Protein AF-0000000086330457 (afdb_homodimer)

Secondary structure (DSSP, 8-state):
--HHHHHHHHHHHHHHHHHHHHHHHHH----------------TTSSSS--S---------SGGGHHHHHHHHHS-EEEEEE--GGGIIIIIHHHHHTGGGGSSEEEEEESS-BTTTTEEE--PPPSGGGHHHHHHHHHHHHHHHHTTT-SEEEEEETT-EE-HHHHHHHHTTS-TTS-EEEE-EE-TTSTT-EE-TTT-EEEEHHHHHHHHHHHHTTSS----SSHHHHHHHHHHHTT-EE-----TT--B-EESS-HHHHHT----TT-THHHHBSSPP--GGGGB-TT--EESS--HHHHHHHHHHHHT---TTPPPS--PPPHHHHHHHHHHHHHHHHHHHH--/--HHHHHHHHHHHHHHHHHHHHHHHHH----------------TTTTSS--SS--------SGGGHHHHHHHHHS-EEEEEE--GGGIIIIIHHHHHTGGGGSSEEEEEESS-BTTTTEEE--PPPSGGGHHHHHHHHHHHHHHHHTTT-SEEEEEETT-EE-HHHHHHHHTTS-TTS-EEEE-EE-TTSTT-EE-TTT-EEEEHHHHHHHHHHHHTTSS----SSHHHHHHHHHHHTT-EE-----TT--B-EESS-HHHHHT----TT-THHHHBSSPP--GGGGB-TT--EESS--HHHHHHHHHHHHT---TTPPPS--PPPHHHHHHHHHHHHHHHHHHHH--

Nearest PDB structures (foldseek):
  7q4i-assembly1_A  TM=9.549E-01  e=7.803E-38  Drosophila melanogaster
  2j0b-assembly1_A  TM=7.486E-01  e=1.143E-07  Mus musculus
  4frq-assembly1_A-2  TM=5.662E-01  e=7.504E-04  Homo sapiens
  8j2n-assembly2_B  TM=5.306E-01  e=5.215E-02  Mycobacterium tuberculosis H37Rv
  1q74-assembly2_B  TM=3.290E-01  e=2.084E+00  Mycobacterium tuberculosis

Organism: NCBI:txid299321

Foldseek 3Di:
DVVVVVVVVVVVCVVVVVVVVVCVVPPVDPPPPPPPPDPDPPPPQPPVVLRDPPPPPVLPPDDPSVQLVVLCVPAAEEEEEEDEPVCLVFFQLLVVSFQCSSHPHYAYEYCDADPVSGHDHQVFDDDLLCVQVSVLSVLVVCCVPPLPVGFKYKYEYSQKAFNVSLVSQLPLLDGLLAQEKEAFFWPPPAHLTWHDNQLIMMGGSNVSVLLNVCVVVVLADCPGSNNGNSSRVSSVSSVRHYDQSAAPVRAAQGENAACCCAAPHDDDPPHCVCNTGPDHADGHPRNHDPSRTMHGNHGSVNSVVVRCVNPPDDDPPDDDPDDGDGSVCVNVVVVVVVVVVVVVVVVD/DPVVVVVVVVVVCVVVVVVVVVCVVVPVDPPPPPPPPDPPDPPPQPPVPLNDPPPPVVLPPDDPSVQLVVLCVVAAEEEEEEDEPVCLVFFQLLVVSFQCVSHNHYAYEYCDADPVSGHDHQVFDDDLLCVQVSVLSVLVVCCVPPLPVGFKYKYEYSQKAFNVSLVSQLPLLDGLLAQEKEAFFWPPPAHLTWHDNQLIMMGGSNVSVLLNVCVVVVLADCPGSNNGNSSRVSSVSSVRHYDQSAAPVRAAQGENAACCCQAPHDDDPPHCVCNTGPDHADGHPRNHDPSRTMHGNHGSVNSVVVRCVNPPDDDPPDDDPDDGDGSVCVNVVVVVVVVVVVVVVVVD

Solvent-accessible surface area (backbone atoms only — not comparable to full-atom values): 37002 Å² total; per-residue (Å²): 120,69,75,60,50,37,52,53,35,10,54,49,32,22,52,46,44,54,49,45,54,53,45,52,74,63,49,80,60,79,78,75,74,79,72,82,74,69,84,60,82,82,54,85,66,62,73,59,74,82,57,68,71,76,70,72,69,68,71,60,83,57,79,72,39,44,56,39,52,48,42,56,70,72,48,29,36,29,35,37,31,46,51,38,82,84,33,41,78,70,26,38,47,49,42,61,71,45,50,51,66,67,39,76,39,75,42,38,37,22,36,52,68,34,86,82,90,56,30,46,44,67,74,46,70,85,59,68,70,32,43,30,59,49,50,54,50,47,53,45,49,45,48,75,76,40,47,86,77,34,36,31,44,33,43,33,37,44,31,38,45,47,40,51,47,21,45,39,51,66,48,55,53,53,58,38,76,42,38,30,32,36,30,27,49,27,33,73,100,29,94,81,23,27,36,37,51,54,22,12,36,34,27,15,42,37,25,49,51,38,52,52,48,24,48,75,72,57,76,26,74,94,79,44,46,54,37,30,60,34,48,23,49,36,33,56,74,61,64,28,42,68,48,81,53,43,48,98,83,67,20,40,20,35,27,69,44,36,65,59,58,47,42,56,37,77,76,58,90,83,40,65,66,73,71,30,43,61,60,88,87,52,67,28,82,67,24,49,32,41,48,37,24,23,30,3,78,36,48,59,56,52,48,52,49,50,49,41,28,40,64,41,39,38,45,52,55,62,67,64,82,78,72,77,68,57,37,87,49,41,51,56,50,55,51,46,52,52,47,50,55,55,53,57,52,71,72,100,122,69,74,62,50,33,52,53,36,8,54,49,32,21,51,47,46,56,49,47,53,54,46,54,75,64,50,79,58,80,78,76,75,79,72,79,74,67,83,61,81,84,56,82,69,62,74,60,71,76,58,76,70,75,63,71,70,65,70,60,83,56,80,70,38,45,57,39,53,48,42,55,70,72,48,28,35,29,36,36,32,46,52,38,81,84,33,41,79,68,26,40,47,49,43,63,72,45,50,50,67,68,39,76,38,75,45,38,38,21,35,52,67,34,85,82,89,55,30,45,43,68,74,44,70,84,58,68,70,32,44,29,59,48,51,54,50,46,52,45,48,44,47,73,77,40,48,86,75,36,36,31,43,32,43,34,37,45,31,37,45,49,39,51,49,19,45,40,52,66,48,54,52,52,59,38,74,42,41,30,32,36,30,28,50,26,33,71,101,29,94,81,22,28,35,37,52,52,20,12,36,35,27,16,42,36,27,48,50,39,52,51,48,25,47,74,73,56,76,27,70,93,77,45,45,53,38,29,59,32,48,24,49,37,32,55,73,60,64,27,41,68,48,85,53,43,48,99,84,68,20,42,20,36,27,68,44,36,65,60,57,48,42,57,38,77,78,57,90,83,42,65,65,75,71,30,44,59,59,88,86,53,67,28,74,65,25,50,32,42,49,37,24,24,29,4,76,36,49,59,54,52,46,54,49,51,50,42,31,38,63,41,37,37,44,53,55,63,67,62,82,80,74,78,70,57,38,87,50,42,52,56,50,55,53,46,52,51,47,49,54,54,51,58,50,71,74,99

pLDDT: mean 80.96, std 25.11, range [22.08, 98.94]

InterPro domains:
  IPR003378 Fringe-like, glycosyltransferase domain [PF02434] (89-250)
  IPR026050 C1GALT1/C1GALT1-specific chaperone 1 [PTHR23033] (56-320)

Structure (mmCIF, N/CA/C/O backbone):
data_AF-0000000086330457-model_v1
#
loop_
_entity.id
_entity.type
_entity.pdbx_description
1 polymer 'N-acetylgalactosaminide beta-1,3-galactosyltransferase'
#
loop_
_atom_site.group_PDB
_atom_site.id
_atom_site.type_symbol
_atom_site.label_atom_id
_atom_site.label_alt_id
_atom_site.label_comp_id
_atom_site.label_asym_id
_atom_site.label_entity_id
_atom_site.label_seq_id
_atom_site.pdbx_PDB_ins_code
_atom_site.Cartn_x
_atom_site.Cartn_y
_atom_site.Cartn_z
_atom_site.occupancy
_atom_site.B_iso_or_equiv
_atom_site.auth_seq_id
_atom_site.auth_comp_id
_atom_site.auth_asym_id
_atom_site.auth_atom_id
_atom_site.pdbx_PDB_model_num
ATOM 1 N N . MET A 1 1 ? -12.844 21.656 -59.781 1 26.83 1 MET A N 1
ATOM 2 C CA . MET A 1 1 ? -11.492 21.516 -59.25 1 26.83 1 MET A CA 1
ATOM 3 C C . MET A 1 1 ? -11.336 22.266 -57.938 1 26.83 1 MET A C 1
ATOM 5 O O . MET A 1 1 ? -10.375 22.062 -57.188 1 26.83 1 MET A O 1
ATOM 9 N N . LYS A 1 2 ? -12.078 23.422 -57.875 1 41 2 LYS A N 1
ATOM 10 C CA . LYS A 1 2 ? -11.812 24.422 -56.844 1 41 2 LYS A CA 1
ATOM 11 C C . LYS A 1 2 ? -12.281 23.922 -55.469 1 41 2 LYS A C 1
ATOM 13 O O . LYS A 1 2 ? -11.703 24.281 -54.438 1 41 2 LYS A O 1
ATOM 18 N N . LEU A 1 3 ? -13.406 23.297 -55.406 1 44.25 3 LEU A N 1
ATOM 19 C CA . LEU A 1 3 ? -14.031 22.906 -54.125 1 44.25 3 LEU A CA 1
ATOM 20 C C . LEU A 1 3 ? -13.242 21.781 -53.469 1 44.25 3 LEU A C 1
ATOM 22 O O . LEU A 1 3 ? -13.344 21.594 -52.25 1 44.25 3 LEU A O 1
ATOM 26 N N . LEU A 1 4 ? -12.43 21 -54.312 1 49.22 4 LEU A N 1
ATOM 27 C CA . LEU A 1 4 ? -11.633 19.906 -53.781 1 49.22 4 LEU A CA 1
ATOM 28 C C . LEU A 1 4 ? -10.469 20.438 -52.969 1 49.22 4 LEU A C 1
ATOM 30 O O . LEU A 1 4 ? -9.945 19.734 -52.094 1 49.22 4 LEU A O 1
ATOM 34 N N . GLY A 1 5 ? -10.102 21.672 -53.312 1 49.81 5 GLY A N 1
ATOM 35 C CA . GLY A 1 5 ? -8.914 22.219 -52.688 1 49.81 5 GLY A CA 1
ATOM 36 C C . GLY A 1 5 ? -9.109 22.531 -51.219 1 49.81 5 GLY A C 1
ATOM 37 O O . GLY A 1 5 ? -8.219 22.297 -50.406 1 49.81 5 GLY A O 1
ATOM 38 N N . SER A 1 6 ? -10.312 23.141 -50.938 1 53.12 6 SER A N 1
ATOM 39 C CA . SER A 1 6 ? -10.516 23.578 -49.562 1 53.12 6 SER A CA 1
ATOM 40 C C . SER A 1 6 ? -10.688 22.375 -48.625 1 53.12 6 SER A C 1
ATOM 42 O O . SER A 1 6 ? -10.25 22.422 -47.469 1 53.12 6 SER A O 1
ATOM 44 N N . ARG A 1 7 ? -11.234 21.281 -49.062 1 54.56 7 ARG A N 1
ATOM 45 C CA . ARG A 1 7 ? -11.422 20.109 -48.219 1 54.56 7 ARG A CA 1
ATOM 46 C C . ARG A 1 7 ? -10.102 19.391 -47.969 1 54.56 7 ARG A C 1
ATOM 48 O O . ARG A 1 7 ? -9.836 18.953 -46.844 1 54.56 7 ARG A O 1
ATOM 55 N N . VAL A 1 8 ? -9.312 19.234 -49.062 1 57.44 8 VAL A N 1
ATOM 56 C CA . VAL A 1 8 ? -8.016 18.578 -48.844 1 57.44 8 VAL A CA 1
ATOM 57 C C . VAL A 1 8 ? -7.16 19.438 -47.906 1 57.44 8 VAL A C 1
ATOM 59 O O . VAL A 1 8 ? -6.457 18.906 -47.062 1 57.44 8 VAL A O 1
ATOM 62 N N . ALA A 1 9 ? -7.344 20.75 -47.969 1 53.88 9 ALA A N 1
ATOM 63 C CA . ALA A 1 9 ? -6.566 21.609 -47.094 1 53.88 9 ALA A CA 1
ATOM 64 C C . ALA A 1 9 ? -7.051 21.484 -45.656 1 53.88 9 ALA A C 1
ATOM 66 O O . ALA A 1 9 ? -6.246 21.484 -44.719 1 53.88 9 ALA A O 1
ATOM 67 N N . PHE A 1 10 ? -8.344 21.375 -45.469 1 54.31 10 PHE A N 1
ATOM 68 C CA . PHE A 1 10 ? -8.875 21.156 -44.125 1 54.31 10 PHE A CA 1
ATOM 69 C C . PHE A 1 10 ? -8.414 19.812 -43.562 1 54.31 10 PHE A C 1
ATOM 71 O O . PHE A 1 10 ? -7.965 19.734 -42.438 1 54.31 10 PHE A O 1
ATOM 78 N N . TYR A 1 11 ? -8.469 18.719 -44.281 1 59.31 11 TYR A N 1
ATOM 79 C CA . TYR A 1 11 ? -8.047 17.422 -43.75 1 59.31 11 TYR A CA 1
ATOM 80 C C . TYR A 1 11 ? -6.535 17.375 -43.562 1 59.31 11 TYR A C 1
ATOM 82 O O . TYR A 1 11 ? -6.051 16.781 -42.594 1 59.31 11 TYR A O 1
ATOM 90 N N . ALA A 1 12 ? -5.711 18.094 -44.375 1 59.09 12 ALA A N 1
ATOM 91 C CA . ALA A 1 12 ? -4.27 18.156 -44.156 1 59.09 12 ALA A CA 1
ATOM 92 C C . ALA A 1 12 ? -3.949 18.969 -42.906 1 59.09 12 ALA A C 1
ATOM 94 O O . ALA A 1 12 ? -3.092 18.578 -42.094 1 59.09 12 ALA A O 1
ATOM 95 N N . GLY A 1 13 ? -4.637 20.062 -42.656 1 54.34 13 GLY A N 1
ATOM 96 C CA . GLY A 1 13 ? -4.465 20.781 -41.406 1 54.34 13 GLY A CA 1
ATOM 97 C C . GLY A 1 13 ? -4.871 19.984 -40.188 1 54.34 13 GLY A C 1
ATOM 98 O O . GLY A 1 13 ? -4.207 20.047 -39.156 1 54.34 13 GLY A O 1
ATOM 99 N N . PHE A 1 14 ? -6.023 19.312 -40.312 1 53.72 14 PHE A N 1
ATOM 100 C CA . PHE A 1 14 ? -6.465 18.438 -39.25 1 53.72 14 PHE A CA 1
ATOM 101 C C . PHE A 1 14 ? -5.41 17.375 -38.938 1 53.72 14 PHE A C 1
ATOM 103 O O . PHE A 1 14 ? -5.094 17.125 -37.781 1 53.72 14 PHE A O 1
ATOM 110 N N . VAL A 1 15 ? -4.801 16.719 -39.938 1 56.22 15 VAL A N 1
ATOM 111 C CA . VAL A 1 15 ? -3.77 15.711 -39.719 1 56.22 15 VAL A CA 1
ATOM 112 C C . VAL A 1 15 ? -2.512 16.391 -39.156 1 56.22 15 VAL A C 1
ATOM 114 O O . VAL A 1 15 ? -1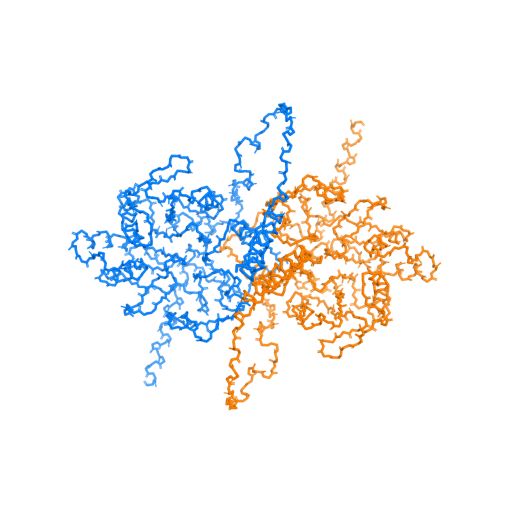.907 15.898 -38.188 1 56.22 15 VAL A O 1
ATOM 117 N N . VAL A 1 16 ? -2.107 17.531 -39.656 1 56.5 16 VAL A N 1
ATOM 118 C CA . VAL A 1 16 ? -0.882 18.156 -39.156 1 56.5 16 VAL A CA 1
ATOM 119 C C . VAL A 1 16 ? -1.107 18.703 -37.75 1 56.5 16 VAL A C 1
ATOM 121 O O . VAL A 1 16 ? -0.225 18.625 -36.906 1 56.5 16 VAL A O 1
ATOM 124 N N . GLY A 1 17 ? -2.25 19.266 -37.5 1 47.72 17 GLY A N 1
ATOM 125 C CA . GLY A 1 17 ? -2.525 19.719 -36.156 1 47.72 17 GLY A CA 1
ATOM 126 C C . GLY A 1 17 ? -2.531 18.578 -35.156 1 47.72 17 GLY A C 1
ATOM 127 O O . GLY A 1 17 ? -1.975 18.703 -34.062 1 47.72 17 GLY A O 1
ATOM 128 N N . THR A 1 18 ? -3.229 17.547 -35.562 1 46.59 18 THR A N 1
ATOM 129 C CA . THR A 1 18 ? -3.203 16.359 -34.688 1 46.59 18 THR A CA 1
ATOM 130 C C . THR A 1 18 ? -1.779 15.836 -34.531 1 46.59 18 THR A C 1
ATOM 132 O O . THR A 1 18 ? -1.378 15.43 -33.438 1 46.59 18 THR A O 1
ATOM 135 N N . CYS A 1 19 ? -0.977 15.836 -35.625 1 45.06 19 CYS A N 1
ATOM 136 C CA . CYS A 1 19 ? 0.394 15.359 -35.469 1 45.06 19 CYS A CA 1
ATOM 137 C C . CYS A 1 19 ? 1.241 16.375 -34.688 1 45.06 19 CYS A C 1
ATOM 139 O O . CYS A 1 19 ? 2.102 15.984 -33.906 1 45.06 19 CYS A O 1
ATOM 141 N N . SER A 1 20 ? 1.056 17.656 -34.938 1 41.41 20 SER A N 1
ATOM 142 C CA . SER A 1 20 ? 1.899 18.609 -34.219 1 41.41 20 SER A CA 1
ATOM 143 C C . SER A 1 20 ? 1.578 18.625 -32.75 1 41.41 20 SER A C 1
ATOM 145 O O . SER A 1 20 ? 2.479 18.734 -31.906 1 41.41 20 SER A O 1
ATOM 147 N N . LEU A 1 21 ? 0.274 18.672 -32.375 1 36.81 21 LEU A N 1
ATOM 148 C CA . LEU A 1 21 ? -0.007 18.625 -30.938 1 36.81 21 LEU A CA 1
ATOM 149 C C . LEU A 1 21 ? 0.488 17.312 -30.328 1 36.81 21 LEU A C 1
ATOM 151 O O . LEU A 1 21 ? 1.021 17.297 -29.219 1 36.81 21 LEU A O 1
ATOM 155 N N . TYR A 1 22 ? 0.355 16.188 -30.984 1 35.38 22 TYR A N 1
ATOM 156 C CA . TYR A 1 22 ? 0.977 14.953 -30.516 1 35.38 22 TYR A CA 1
ATOM 157 C C . TYR A 1 22 ? 2.486 15.117 -30.391 1 35.38 22 TYR A C 1
ATOM 159 O O . TYR A 1 22 ? 3.082 14.688 -29.391 1 35.38 22 TYR A O 1
ATOM 167 N N . LEU A 1 23 ? 3.164 15.703 -31.344 1 36.81 23 LEU A N 1
ATOM 168 C CA . LEU A 1 23 ? 4.609 15.875 -31.234 1 36.81 23 LEU A CA 1
ATOM 169 C C . LEU A 1 23 ? 4.965 16.891 -30.172 1 36.81 23 LEU A C 1
ATOM 171 O O . LEU A 1 23 ? 5.977 16.75 -29.469 1 36.81 23 LEU A O 1
ATOM 175 N N . PHE A 1 24 ? 4.227 17.969 -30 1 34.62 24 PHE A N 1
ATOM 176 C CA . PHE A 1 24 ? 4.629 18.938 -28.984 1 34.62 24 PHE A CA 1
ATOM 177 C C . PHE A 1 24 ? 4.508 18.344 -27.594 1 34.62 24 PHE A C 1
ATOM 179 O O . PHE A 1 24 ? 5.344 18.609 -26.719 1 34.62 24 PHE A O 1
ATOM 186 N N . PHE A 1 25 ? 3.348 17.734 -27.172 1 33.19 25 PHE A N 1
ATOM 187 C CA . PHE A 1 25 ? 3.344 17.188 -25.828 1 33.19 25 PHE A CA 1
ATOM 188 C C . PHE A 1 25 ? 4.383 16.078 -25.688 1 33.19 25 PHE A C 1
ATOM 190 O O . PHE A 1 25 ? 4.926 15.859 -24.609 1 33.19 25 PHE A O 1
ATOM 197 N N . HIS A 1 26 ? 4.691 15.328 -26.672 1 31.86 26 HIS A N 1
ATOM 198 C CA . HIS A 1 26 ? 5.719 14.312 -26.516 1 31.86 26 HIS A CA 1
ATOM 199 C C . HIS A 1 26 ? 7.117 14.914 -26.594 1 31.86 26 HIS A C 1
ATOM 201 O O . HIS A 1 26 ? 8.102 14.281 -26.203 1 31.86 26 HIS A O 1
ATOM 207 N N . HIS A 1 27 ? 7.363 15.969 -27.312 1 31 27 HIS A N 1
ATOM 208 C CA . HIS A 1 27 ? 8.75 16.359 -27.531 1 31 27 HIS A CA 1
ATOM 209 C C . HIS A 1 27 ? 9.281 17.188 -26.359 1 31 27 HIS A C 1
ATOM 211 O O . HIS A 1 27 ? 10.414 17.672 -26.406 1 31 27 HIS A O 1
ATOM 217 N N . GLY A 1 28 ? 8.539 17.891 -25.594 1 30.36 28 GLY A N 1
ATOM 218 C CA . GLY A 1 28 ? 9.375 18.609 -24.641 1 30.36 28 GLY A CA 1
ATOM 219 C C . GLY A 1 28 ? 10.312 17.688 -23.875 1 30.36 28 GLY A C 1
ATOM 220 O O . GLY A 1 28 ? 9.945 17.141 -22.828 1 30.36 28 GLY A O 1
ATOM 221 N N . ARG A 1 29 ? 10.961 16.766 -24.625 1 25.14 29 ARG A N 1
ATOM 222 C CA . ARG A 1 29 ? 12.055 15.852 -24.281 1 25.14 29 ARG A CA 1
ATOM 223 C C . ARG A 1 29 ? 13.227 16.609 -23.672 1 25.14 29 ARG A C 1
ATOM 225 O O . ARG A 1 29 ? 13.75 17.547 -24.266 1 25.14 29 ARG A O 1
ATOM 232 N N . LEU A 1 30 ? 13.422 16.453 -22.312 1 25.19 30 LEU A N 1
ATOM 233 C CA . LEU A 1 30 ? 14.539 16.734 -21.422 1 25.19 30 LEU A CA 1
ATOM 234 C C . LEU A 1 30 ? 15.867 16.453 -22.109 1 25.19 30 LEU A C 1
ATOM 236 O O . LEU A 1 30 ? 16.141 15.328 -22.531 1 25.19 30 LEU A O 1
ATOM 240 N N . GLU A 1 31 ? 16.344 17.422 -22.797 1 24.48 31 GLU A N 1
ATOM 241 C CA . GLU A 1 31 ? 17.75 17.406 -23.156 1 24.48 31 GLU A CA 1
ATOM 242 C C . GLU A 1 31 ? 18.625 17 -21.969 1 24.48 31 GLU A C 1
ATOM 244 O O . GLU A 1 31 ? 18.547 17.609 -20.891 1 24.48 31 GLU A O 1
ATOM 249 N N . ARG A 1 32 ? 19.078 15.805 -21.922 1 23.59 32 ARG A N 1
ATOM 250 C CA . ARG A 1 32 ? 20.031 15.094 -21.094 1 23.59 32 ARG A CA 1
ATOM 251 C C . ARG A 1 32 ? 21.391 15.805 -21.078 1 23.59 32 ARG A C 1
ATOM 253 O O . ARG A 1 32 ? 22.109 15.789 -22.078 1 23.59 32 ARG A O 1
ATOM 260 N N . HIS A 1 33 ? 21.422 17.016 -20.625 1 22.28 33 HIS A N 1
ATOM 261 C CA . HIS A 1 33 ? 22.797 17.516 -20.547 1 22.28 33 HIS A CA 1
ATOM 262 C C . HIS A 1 33 ? 23.703 16.531 -19.828 1 22.28 33 HIS A C 1
ATOM 264 O O . HIS A 1 33 ? 23.297 15.883 -18.859 1 22.28 33 HIS A O 1
ATOM 270 N N . LYS A 1 34 ? 24.75 16.109 -20.516 1 24.95 34 LYS A N 1
ATOM 271 C CA . LYS A 1 34 ? 25.891 15.273 -20.188 1 24.95 34 LYS A CA 1
ATOM 272 C C . LYS A 1 34 ? 26.719 15.891 -19.062 1 24.95 34 LYS A C 1
ATOM 274 O O . LYS A 1 34 ? 27.422 16.891 -19.266 1 24.95 34 LYS A O 1
ATOM 279 N N . VAL A 1 35 ? 26.156 16.141 -17.922 1 22.41 35 VAL A N 1
ATOM 280 C CA . VAL A 1 35 ? 27.031 16.641 -16.875 1 22.41 35 VAL A CA 1
ATOM 281 C C . VAL A 1 35 ? 28.266 15.758 -16.75 1 22.41 35 VAL A C 1
ATOM 283 O O . VAL A 1 35 ? 28.141 14.531 -16.672 1 22.41 35 VAL A O 1
ATOM 286 N N . ARG A 1 36 ? 29.375 16.203 -17.188 1 23.16 36 ARG A N 1
ATOM 287 C CA . ARG A 1 36 ? 30.734 15.703 -17.047 1 23.16 36 ARG A CA 1
ATOM 288 C C . ARG A 1 36 ? 31.016 15.258 -15.617 1 23.16 36 ARG A C 1
ATOM 290 O O . ARG A 1 36 ? 31.047 16.078 -14.695 1 23.16 36 ARG A O 1
ATOM 297 N N . GLN A 1 37 ? 30.516 14.094 -15.203 1 25.19 37 GLN A N 1
ATOM 298 C CA . GLN A 1 37 ? 30.734 13.492 -13.891 1 25.19 37 GLN A CA 1
ATOM 299 C C . GLN A 1 37 ? 32.219 13.266 -13.641 1 25.19 37 GLN A C 1
ATOM 301 O O . GLN A 1 37 ? 32.906 12.57 -14.414 1 25.19 37 GLN A O 1
ATOM 306 N N . GLU A 1 38 ? 32.906 14.281 -13.203 1 26.77 38 GLU A N 1
ATOM 307 C CA . GLU A 1 38 ? 34.25 14.023 -12.711 1 26.77 38 GLU A CA 1
ATOM 308 C C . GLU A 1 38 ? 34.281 12.758 -11.852 1 26.77 38 GLU A C 1
ATOM 310 O O . GLU A 1 38 ? 33.312 12.398 -11.211 1 26.77 38 GLU A O 1
ATOM 315 N N . PRO A 1 39 ? 35.375 11.883 -12.055 1 27.78 39 PRO A N 1
ATOM 316 C CA . PRO A 1 39 ? 35.531 10.523 -11.547 1 27.78 39 PRO A CA 1
ATOM 317 C C . PRO A 1 39 ? 35.438 10.438 -10.023 1 27.78 39 PRO A C 1
ATOM 319 O O . PRO A 1 39 ? 36.344 10.898 -9.312 1 27.78 39 PRO A O 1
ATOM 322 N N . LEU A 1 40 ? 34.562 11.203 -9.484 1 25.22 40 LEU A N 1
ATOM 323 C CA . LEU A 1 40 ? 34.625 10.969 -8.047 1 25.22 40 LEU A CA 1
ATOM 324 C C . LEU A 1 40 ? 34.812 9.484 -7.742 1 25.22 40 LEU A C 1
ATOM 326 O O . LEU A 1 40 ? 34.375 8.633 -8.516 1 25.22 40 LEU A O 1
ATOM 330 N N . GLU A 1 41 ? 35.719 9.094 -6.785 1 26.81 41 GLU A N 1
ATOM 331 C CA . GLU A 1 41 ? 36.031 7.773 -6.242 1 26.81 41 GLU A CA 1
ATOM 332 C C . GLU A 1 41 ? 34.781 6.902 -6.18 1 26.81 41 GLU A C 1
ATOM 334 O O . GLU A 1 41 ? 33.75 7.336 -5.672 1 26.81 41 GLU A O 1
ATOM 339 N N . GLU A 1 42 ? 34.625 5.941 -7.113 1 27.55 42 GLU A N 1
ATOM 340 C CA . GLU A 1 42 ? 33.656 4.973 -7.586 1 27.55 42 GLU A CA 1
ATOM 341 C C . GLU A 1 42 ? 32.938 4.277 -6.418 1 27.55 42 GLU A C 1
ATOM 343 O O . GLU A 1 42 ? 33.406 3.244 -5.938 1 27.55 42 GLU A O 1
ATOM 348 N N . ALA A 1 43 ? 32.781 4.984 -5.23 1 25.8 43 ALA A N 1
ATOM 349 C CA . ALA A 1 43 ? 32.25 4.414 -4 1 25.8 43 ALA A CA 1
ATOM 350 C C . ALA A 1 43 ? 31.125 3.424 -4.305 1 25.8 43 ALA A C 1
ATOM 352 O O . ALA A 1 43 ? 30.422 3.568 -5.305 1 25.8 43 ALA A O 1
ATOM 353 N N . HIS A 1 44 ? 30.969 2.184 -3.438 1 25.41 44 HIS A N 1
ATOM 354 C CA . HIS A 1 44 ? 30.344 0.869 -3.43 1 25.41 44 HIS A CA 1
ATOM 355 C C . HIS A 1 44 ? 28.859 0.965 -3.799 1 25.41 44 HIS A C 1
ATOM 357 O O . HIS A 1 44 ? 28.25 -0.035 -4.172 1 25.41 44 HIS A O 1
ATOM 363 N N . TRP A 1 45 ? 28.281 2.027 -3.498 1 25.91 45 TRP A N 1
ATOM 364 C CA . TRP A 1 45 ? 26.828 2.125 -3.676 1 25.91 45 TRP A CA 1
ATOM 365 C C . TRP A 1 45 ? 26.469 2.127 -5.156 1 25.91 45 TRP A C 1
ATOM 367 O O . TRP A 1 45 ? 25.391 1.655 -5.535 1 25.91 45 TRP A O 1
ATOM 377 N N . MET A 1 46 ? 27.078 2.918 -6 1 27.88 46 MET A N 1
ATOM 378 C CA . MET A 1 46 ? 26.656 3.225 -7.367 1 27.88 46 MET A CA 1
ATOM 379 C C . MET A 1 46 ? 26.953 2.053 -8.297 1 27.88 46 MET A C 1
ATOM 381 O O . MET A 1 46 ? 26.625 2.107 -9.484 1 27.88 46 MET A O 1
ATOM 385 N N . LYS A 1 47 ? 28.172 1.438 -8.273 1 28.52 47 LYS A N 1
ATOM 386 C CA . LYS A 1 47 ? 28.469 0.624 -9.445 1 28.52 47 LYS A CA 1
ATOM 387 C C . LYS A 1 47 ? 27.281 -0.261 -9.812 1 28.52 47 LYS A C 1
ATOM 389 O O . LYS A 1 47 ? 27.047 -0.535 -10.992 1 28.52 47 LYS A O 1
ATOM 394 N N . ASN A 1 48 ? 26.984 -1.222 -8.82 1 27.09 48 ASN A N 1
ATOM 395 C CA . ASN A 1 48 ? 25.875 -2.115 -9.133 1 27.09 48 ASN A CA 1
ATOM 396 C C . ASN A 1 48 ? 24.547 -1.353 -9.234 1 27.09 48 ASN A C 1
ATOM 398 O O . ASN A 1 48 ? 24.141 -0.687 -8.289 1 27.09 48 ASN A O 1
ATOM 402 N N . ARG A 1 49 ? 24.125 -0.859 -10.414 1 27.17 49 ARG A N 1
ATOM 403 C CA . ARG A 1 49 ? 23 -0.061 -10.891 1 27.17 49 ARG A CA 1
ATOM 404 C C . ARG A 1 49 ? 21.75 -0.318 -10.047 1 27.17 49 ARG A C 1
ATOM 406 O O . ARG A 1 49 ? 20.672 0.18 -10.359 1 27.17 49 ARG A O 1
ATOM 413 N N . SER A 1 50 ? 21.594 -1.625 -9.781 1 26.77 50 SER A N 1
ATOM 414 C CA . SER A 1 50 ? 20.406 -2.049 -9.023 1 26.77 50 SER A CA 1
ATOM 415 C C . SER A 1 50 ? 20.328 -1.329 -7.68 1 26.77 50 SER A C 1
ATOM 417 O O . SER A 1 50 ? 21.078 -1.65 -6.75 1 26.77 50 SER A O 1
ATOM 419 N N . ALA A 1 51 ? 20.375 -0.025 -7.703 1 26.97 51 ALA A N 1
ATOM 420 C CA . ALA A 1 51 ? 20.438 1.004 -6.668 1 26.97 51 ALA A CA 1
ATOM 421 C C . ALA A 1 51 ? 19.797 0.525 -5.371 1 26.97 51 ALA A C 1
ATOM 423 O O . ALA A 1 51 ? 20.188 0.962 -4.281 1 26.97 51 ALA A O 1
ATOM 424 N N . LEU A 1 52 ? 18.422 0.322 -5.527 1 28.62 52 LEU A N 1
ATOM 425 C CA . LEU A 1 52 ? 17.609 0.765 -4.398 1 28.62 52 LEU A CA 1
ATOM 426 C C . LEU A 1 52 ? 18.031 0.064 -3.115 1 28.62 52 LEU A C 1
ATOM 428 O O . LEU A 1 52 ? 18.281 0.717 -2.098 1 28.62 52 LEU A O 1
ATOM 432 N N . PHE A 1 53 ? 17.094 -0.945 -2.732 1 29.69 53 PHE A N 1
ATOM 433 C CA . PHE A 1 53 ? 16.953 -1.527 -1.403 1 29.69 53 PHE A CA 1
ATOM 434 C C . PHE A 1 53 ? 18.172 -2.363 -1.04 1 29.69 53 PHE A C 1
ATOM 436 O O . PHE A 1 53 ? 18.656 -3.148 -1.856 1 29.69 53 PHE A O 1
ATOM 443 N N . ASN A 1 54 ? 19.156 -1.801 -0.556 1 30.8 54 ASN A N 1
ATOM 444 C CA . ASN A 1 54 ? 20.094 -2.715 0.084 1 30.8 54 ASN A CA 1
ATOM 445 C C . ASN A 1 54 ? 19.391 -3.98 0.577 1 30.8 54 ASN A C 1
ATOM 447 O O . ASN A 1 54 ? 18.531 -3.918 1.45 1 30.8 54 ASN A O 1
ATOM 451 N N . LEU A 1 55 ? 19.281 -4.918 -0.234 1 31.38 55 LEU A N 1
ATOM 452 C CA . LEU A 1 55 ? 18.641 -6.234 -0.254 1 31.38 55 LEU A CA 1
ATOM 453 C C . LEU A 1 55 ? 19.078 -7.062 0.949 1 31.38 55 LEU A C 1
ATOM 455 O O . LEU A 1 55 ? 18.844 -8.273 0.993 1 31.38 55 LEU A O 1
ATOM 459 N N . GLN A 1 56 ? 20.25 -6.684 1.577 1 32.44 56 GLN A N 1
ATOM 460 C CA . GLN A 1 56 ? 20.391 -7.688 2.627 1 32.44 56 GLN A CA 1
ATOM 461 C C . GLN A 1 56 ? 19.219 -7.625 3.605 1 32.44 56 GLN A C 1
ATOM 463 O O . GLN A 1 56 ? 19.031 -6.625 4.305 1 32.44 56 GLN A O 1
ATOM 468 N N . HIS A 1 57 ? 18.141 -8.062 3.174 1 34.12 57 HIS A N 1
ATOM 469 C CA . HIS A 1 57 ? 17.109 -8.289 4.172 1 34.12 57 HIS A CA 1
ATOM 470 C C . HIS A 1 57 ? 17.703 -8.844 5.465 1 34.12 57 HIS A C 1
ATOM 472 O O . HIS A 1 57 ? 18.016 -10.031 5.551 1 34.12 57 HIS A O 1
ATOM 478 N N . PRO A 1 58 ? 18.641 -8.164 6.094 1 31.06 58 PRO A N 1
ATOM 479 C CA . PRO A 1 58 ? 19.094 -8.797 7.328 1 31.06 58 PRO A CA 1
ATOM 480 C C . PRO A 1 58 ? 17.953 -9.234 8.234 1 31.06 58 PRO A C 1
ATOM 482 O O . PRO A 1 58 ? 17.078 -8.43 8.57 1 31.06 58 PRO A O 1
ATOM 485 N N . HIS A 1 59 ? 17.469 -10.453 8 1 32.53 59 HIS A N 1
ATOM 486 C CA . HIS A 1 59 ? 16.609 -10.977 9.062 1 32.53 59 HIS A CA 1
ATOM 487 C C . HIS A 1 59 ? 17.141 -10.586 10.438 1 32.53 59 HIS A C 1
ATOM 489 O O . HIS A 1 59 ? 18.328 -10.719 10.711 1 32.53 59 HIS A O 1
ATOM 495 N N . HIS A 1 60 ? 16.656 -9.625 10.898 1 33.31 60 HIS A N 1
ATOM 496 C CA . HIS A 1 60 ? 17.016 -9.383 12.297 1 33.31 60 HIS A CA 1
ATOM 497 C C . HIS A 1 60 ? 17.016 -10.68 13.094 1 33.31 60 HIS A C 1
ATOM 499 O O . HIS A 1 60 ? 16.156 -11.539 12.891 1 33.31 60 HIS A O 1
ATOM 505 N N . THR A 1 61 ? 18.109 -11.094 13.617 1 33.12 61 THR A N 1
ATOM 506 C CA . THR A 1 61 ? 18.328 -12.25 14.477 1 33.12 61 THR A CA 1
ATOM 507 C C . THR A 1 61 ? 17.375 -12.242 15.664 1 33.12 61 THR A C 1
ATOM 509 O O . THR A 1 61 ? 17.453 -13.102 16.547 1 33.12 61 THR A O 1
ATOM 512 N N . ASP A 1 62 ? 16.703 -11.18 15.938 1 34.25 62 ASP A N 1
ATOM 513 C CA . ASP A 1 62 ? 15.961 -11.438 17.172 1 34.25 62 ASP A CA 1
ATOM 514 C C . ASP A 1 62 ? 14.844 -12.453 16.953 1 34.25 62 ASP A C 1
ATOM 516 O O . ASP A 1 62 ? 14.461 -12.719 15.812 1 34.25 62 ASP A O 1
ATOM 520 N N . GLU A 1 63 ? 14.031 -12.844 18.094 1 36.53 63 GLU A N 1
ATOM 521 C CA . GLU A 1 63 ? 13.227 -14.031 18.359 1 36.53 63 GLU A CA 1
ATOM 522 C C . GLU A 1 63 ? 12.141 -14.211 17.312 1 36.53 63 GLU A C 1
ATOM 524 O O . GLU A 1 63 ? 11.852 -15.336 16.891 1 36.53 63 GLU A O 1
ATOM 529 N N . ASP A 1 64 ? 11.266 -13.188 16.969 1 43.31 64 ASP A N 1
ATOM 530 C CA . ASP A 1 64 ? 9.984 -13.477 16.344 1 43.31 64 ASP A CA 1
ATOM 531 C C . ASP A 1 64 ? 10.117 -13.523 14.82 1 43.31 64 ASP A C 1
ATOM 533 O O . ASP A 1 64 ? 9.125 -13.719 14.117 1 43.31 64 ASP A O 1
ATOM 537 N N . SER A 1 65 ? 11.172 -13.102 14.188 1 56 65 SER A N 1
ATOM 538 C CA . SER A 1 65 ? 11.477 -13.383 12.789 1 56 65 SER A CA 1
ATOM 539 C C . SER A 1 65 ? 11.688 -14.875 12.562 1 56 65 SER A C 1
ATOM 541 O O . SER A 1 65 ? 11.875 -15.312 11.422 1 56 65 SER A O 1
ATOM 543 N N . SER A 1 66 ? 11.344 -15.539 13.578 1 69.25 66 SER A N 1
ATOM 544 C CA . SER A 1 66 ? 11.594 -16.984 13.617 1 69.25 66 SER A CA 1
ATOM 545 C C . SER A 1 66 ? 10.578 -17.734 12.766 1 69.25 66 SER A C 1
ATOM 547 O O . SER A 1 66 ? 10.938 -18.672 12.047 1 69.25 66 SER A O 1
ATOM 549 N N . VAL A 1 67 ? 9.383 -17.094 12.672 1 77.94 67 VAL A N 1
ATOM 550 C CA . VAL A 1 67 ? 8.359 -17.844 11.938 1 77.94 67 VAL A CA 1
ATOM 551 C C . VAL A 1 67 ? 8.625 -17.734 10.438 1 77.94 67 VAL A C 1
ATOM 553 O O . VAL A 1 67 ? 8.57 -18.734 9.719 1 77.94 67 VAL A O 1
ATOM 556 N N . VAL A 1 68 ? 8.992 -16.547 10.008 1 83.06 68 VAL A N 1
ATOM 557 C CA . VAL A 1 68 ? 9.227 -16.328 8.586 1 83.06 68 VAL A CA 1
ATOM 558 C C . VAL A 1 68 ? 10.438 -17.125 8.125 1 83.06 68 VAL A C 1
ATOM 560 O O . VAL A 1 68 ? 10.422 -17.719 7.039 1 83.06 68 VAL A O 1
ATOM 563 N N . ASP A 1 69 ? 11.414 -17.109 9 1 84.5 69 ASP A N 1
ATOM 564 C CA . ASP A 1 69 ? 12.617 -17.875 8.664 1 84.5 69 ASP A CA 1
ATOM 565 C C . ASP A 1 69 ? 12.32 -19.375 8.617 1 84.5 69 ASP A C 1
ATOM 567 O O . ASP A 1 69 ? 12.812 -20.078 7.73 1 84.5 69 ASP A O 1
ATOM 571 N N . SER A 1 70 ? 11.578 -19.766 9.555 1 87.31 70 SER A N 1
ATOM 572 C CA . SER A 1 70 ? 11.211 -21.188 9.578 1 87.31 70 SER A CA 1
ATOM 573 C C . SER A 1 70 ? 10.391 -21.562 8.352 1 87.31 70 SER A C 1
ATOM 575 O O . SER A 1 70 ? 10.617 -22.609 7.742 1 87.31 70 SER A O 1
ATOM 577 N N . LEU A 1 71 ? 9.523 -20.719 7.945 1 90.5 71 LEU A N 1
ATOM 578 C CA . LEU A 1 71 ? 8.695 -20.984 6.773 1 90.5 71 LEU A CA 1
ATOM 579 C C . LEU A 1 71 ? 9.531 -20.953 5.5 1 90.5 71 LEU A C 1
ATOM 581 O O . LEU A 1 71 ? 9.297 -21.75 4.582 1 90.5 71 LEU A O 1
ATOM 585 N N . TYR A 1 72 ? 10.445 -20.062 5.465 1 91.69 72 TYR A N 1
ATOM 586 C CA . TYR A 1 72 ? 11.328 -19.969 4.305 1 91.69 72 TYR A CA 1
ATOM 587 C C . TYR A 1 72 ? 12.102 -21.266 4.105 1 91.69 72 TYR A C 1
ATOM 589 O O . TYR A 1 72 ? 12.289 -21.719 2.973 1 91.69 72 TYR A O 1
ATOM 597 N N . ARG A 1 73 ? 12.469 -21.906 5.168 1 91.19 73 ARG A N 1
ATOM 598 C CA . ARG A 1 73 ? 13.281 -23.125 5.105 1 91.19 73 ARG A CA 1
ATOM 599 C C . ARG A 1 73 ? 12.406 -24.344 4.879 1 91.19 73 ARG A C 1
ATOM 601 O O . ARG A 1 73 ? 12.805 -25.281 4.176 1 91.19 73 ARG A O 1
ATOM 608 N N . SER A 1 74 ? 11.219 -24.266 5.418 1 93.31 74 SER A N 1
ATOM 609 C CA . SER A 1 74 ? 10.406 -25.484 5.391 1 93.31 74 SER A CA 1
ATOM 610 C C . SER A 1 74 ? 9.5 -25.516 4.164 1 93.31 74 SER A C 1
ATOM 612 O O . SER A 1 74 ? 9.047 -26.578 3.742 1 93.31 74 SER A O 1
ATOM 614 N N . VAL A 1 75 ? 9.141 -24.359 3.662 1 96.62 75 VAL A N 1
ATOM 615 C CA . VAL A 1 75 ? 8.297 -24.25 2.479 1 96.62 75 VAL A CA 1
ATOM 616 C C . VAL A 1 75 ? 9.086 -23.625 1.334 1 96.62 75 VAL A C 1
ATOM 618 O O . VAL A 1 75 ? 9 -22.422 1.103 1 96.62 75 VAL A O 1
ATOM 621 N N . ARG A 1 76 ? 9.805 -24.469 0.589 1 97.62 76 ARG A N 1
ATOM 622 C CA . ARG A 1 76 ? 10.695 -23.984 -0.462 1 97.62 76 ARG A CA 1
ATOM 623 C C . ARG A 1 76 ? 9.93 -23.734 -1.757 1 97.62 76 ARG A C 1
ATOM 625 O O . ARG A 1 76 ? 9.328 -24.656 -2.318 1 97.62 76 ARG A O 1
ATOM 632 N N . VAL A 1 77 ? 10.023 -22.438 -2.227 1 98.62 77 VAL A N 1
ATOM 633 C CA . VAL A 1 77 ? 9.234 -22.031 -3.385 1 98.62 77 VAL A CA 1
ATOM 634 C C . VAL A 1 77 ? 10.164 -21.656 -4.535 1 98.62 77 VAL A C 1
ATOM 636 O O . VAL A 1 77 ? 11.016 -20.781 -4.387 1 98.62 77 VAL A O 1
ATOM 639 N N . LEU A 1 78 ? 10.078 -22.359 -5.641 1 98.81 78 LEU A N 1
ATOM 640 C CA . LEU A 1 78 ? 10.68 -21.906 -6.887 1 98.81 78 LEU A CA 1
ATOM 641 C C . LEU A 1 78 ? 9.703 -21.047 -7.676 1 98.81 78 LEU A C 1
ATOM 643 O O . LEU A 1 78 ? 8.57 -21.453 -7.941 1 98.81 78 LEU A O 1
ATOM 647 N N . CYS A 1 79 ? 10.133 -19.859 -7.977 1 98.81 79 CYS A N 1
ATOM 648 C CA . CYS A 1 79 ? 9.344 -18.969 -8.82 1 98.81 79 CYS A CA 1
ATOM 649 C C . CYS A 1 79 ? 9.898 -18.938 -10.242 1 98.81 79 CYS A C 1
ATOM 651 O O . CYS A 1 79 ? 11.078 -18.641 -10.445 1 98.81 79 CYS A O 1
ATOM 653 N N . TRP A 1 80 ? 9.109 -19.234 -11.141 1 98.44 80 TRP A N 1
ATOM 654 C CA . TRP A 1 80 ? 9.531 -18.969 -12.516 1 98.44 80 TRP A CA 1
ATOM 655 C C . TRP A 1 80 ? 8.602 -17.953 -13.172 1 98.44 80 TRP A C 1
ATOM 657 O O . TRP A 1 80 ? 7.387 -17.984 -12.984 1 98.44 80 TRP A O 1
ATOM 667 N N . VAL A 1 81 ? 9.164 -17 -13.859 1 98.62 81 VAL A N 1
ATOM 668 C CA . VAL A 1 81 ? 8.461 -15.836 -14.391 1 98.62 81 VAL A CA 1
ATOM 669 C C . VAL A 1 81 ? 8.445 -15.898 -15.914 1 98.62 81 VAL A C 1
ATOM 671 O O . VAL A 1 81 ? 9.508 -15.953 -16.547 1 98.62 81 VAL A O 1
ATOM 674 N N . MET A 1 82 ? 7.234 -15.922 -16.438 1 97.38 82 MET A N 1
ATOM 675 C CA . MET A 1 82 ? 7.051 -15.883 -17.891 1 97.38 82 MET A CA 1
ATOM 676 C C . MET A 1 82 ? 7.312 -14.484 -18.438 1 97.38 82 MET A C 1
ATOM 678 O O . MET A 1 82 ? 6.684 -13.516 -18 1 97.38 82 MET A O 1
ATOM 682 N N . THR A 1 83 ? 8.219 -14.367 -19.328 1 96.69 83 THR A N 1
ATOM 683 C CA . THR A 1 83 ? 8.539 -13.086 -19.938 1 96.69 83 THR A CA 1
ATOM 684 C C . THR A 1 83 ? 8.883 -13.25 -21.422 1 96.69 83 THR A C 1
ATOM 686 O O . THR A 1 83 ? 8.523 -14.258 -22.031 1 96.69 83 THR A O 1
ATOM 689 N N . GLY A 1 84 ? 9.219 -12.242 -22.094 1 94.69 84 GLY A N 1
ATOM 690 C CA . GLY A 1 84 ? 9.648 -12.219 -23.484 1 94.69 84 GLY A CA 1
ATOM 691 C C . GLY A 1 84 ? 10.867 -11.344 -23.719 1 94.69 84 GLY A C 1
ATOM 692 O O . GLY A 1 84 ? 11.234 -10.539 -22.859 1 94.69 84 GLY A O 1
ATOM 693 N N . PRO A 1 85 ? 11.414 -11.547 -24.828 1 94.44 85 PRO A N 1
ATOM 694 C CA . PRO A 1 85 ? 12.672 -10.836 -25.094 1 94.44 85 PRO A CA 1
ATOM 695 C C . PRO A 1 85 ? 12.516 -9.32 -25.031 1 94.44 85 PRO A C 1
ATOM 697 O O . PRO A 1 85 ? 13.43 -8.617 -24.594 1 94.44 85 PRO A O 1
ATOM 700 N N . THR A 1 86 ? 11.445 -8.789 -25.359 1 94 86 THR A N 1
ATOM 701 C CA . THR A 1 86 ? 11.25 -7.344 -25.375 1 94 86 THR A CA 1
ATOM 702 C C . THR A 1 86 ? 10.875 -6.824 -24 1 94 86 THR A C 1
ATOM 704 O O . THR A 1 86 ? 10.875 -5.613 -23.75 1 94 86 THR A O 1
ATOM 707 N N . ASN A 1 87 ? 10.602 -7.754 -23.125 1 95.38 87 ASN A N 1
ATOM 708 C CA . ASN A 1 87 ? 10.086 -7.352 -21.828 1 95.38 87 ASN A CA 1
ATOM 709 C C . ASN A 1 87 ? 11.141 -7.488 -20.734 1 95.38 87 ASN A C 1
ATOM 711 O O . ASN A 1 87 ? 10.906 -7.117 -19.578 1 95.38 87 ASN A O 1
ATOM 715 N N . LEU A 1 88 ? 12.297 -8 -21.078 1 94.81 88 LEU A N 1
ATOM 716 C CA . LEU A 1 88 ? 13.289 -8.336 -20.062 1 94.81 88 LEU A CA 1
ATOM 717 C C . LEU A 1 88 ? 13.688 -7.098 -19.266 1 94.81 88 LEU A C 1
ATOM 719 O O . LEU A 1 88 ? 13.57 -7.078 -18.047 1 94.81 88 LEU A O 1
ATOM 723 N N . GLN A 1 89 ? 13.977 -6.027 -19.953 1 92.81 89 GLN A N 1
ATOM 724 C CA . GLN A 1 89 ? 14.414 -4.82 -19.25 1 92.81 89 GLN A CA 1
ATOM 725 C C . GLN A 1 89 ? 13.227 -3.979 -18.812 1 92.81 89 GLN A C 1
ATOM 727 O O . GLN A 1 89 ? 13.289 -3.299 -17.781 1 92.81 89 GLN A O 1
ATOM 732 N N . LYS A 1 90 ? 12.164 -4.082 -19.5 1 95.5 90 LYS A N 1
ATOM 733 C CA . LYS A 1 90 ? 11.016 -3.217 -19.25 1 95.5 90 LYS A CA 1
ATOM 734 C C . LYS A 1 90 ? 10.148 -3.768 -18.125 1 95.5 90 LYS A C 1
ATOM 736 O O . LYS A 1 90 ? 9.461 -3.01 -17.438 1 95.5 90 LYS A O 1
ATOM 741 N N . LYS A 1 91 ? 10.172 -5.074 -17.969 1 97.56 91 LYS A N 1
ATOM 742 C CA . LYS A 1 91 ? 9.266 -5.68 -17 1 97.56 91 LYS A CA 1
ATOM 743 C C . LYS A 1 91 ? 10.008 -6.645 -16.094 1 97.56 91 LYS A C 1
ATOM 745 O O . LYS A 1 91 ? 10.055 -6.441 -14.875 1 97.56 91 LYS A O 1
ATOM 750 N N . ALA A 1 92 ? 10.703 -7.602 -16.625 1 97.81 92 ALA A N 1
ATOM 751 C CA . ALA A 1 92 ? 11.32 -8.68 -15.859 1 97.81 92 ALA A CA 1
ATOM 752 C C . ALA A 1 92 ? 12.375 -8.133 -14.898 1 97.81 92 ALA A C 1
ATOM 754 O O . ALA A 1 92 ? 12.539 -8.648 -13.789 1 97.81 92 ALA A O 1
ATOM 755 N N . ALA A 1 93 ? 13.039 -7.133 -15.297 1 97.12 93 ALA A N 1
ATOM 756 C CA . ALA A 1 93 ? 14.07 -6.539 -14.445 1 97.12 93 ALA A CA 1
ATOM 757 C C . ALA A 1 93 ? 13.477 -6.02 -13.141 1 97.12 93 ALA A C 1
ATOM 759 O O . ALA A 1 93 ? 14.117 -6.078 -12.086 1 97.12 93 ALA A O 1
ATOM 760 N N . HIS A 1 94 ? 12.312 -5.48 -13.156 1 96.44 94 HIS A N 1
ATOM 761 C CA . HIS A 1 94 ? 11.656 -4.945 -11.969 1 96.44 94 HIS A CA 1
ATOM 762 C C . HIS A 1 94 ? 11.133 -6.062 -11.07 1 96.44 94 HIS A C 1
ATOM 764 O O . HIS A 1 94 ? 11.102 -5.922 -9.844 1 96.44 94 HIS A O 1
ATOM 770 N N . VAL A 1 95 ? 10.742 -7.195 -11.672 1 98.12 95 VAL A N 1
ATOM 771 C CA . VAL A 1 95 ? 10.406 -8.383 -10.898 1 98.12 95 VA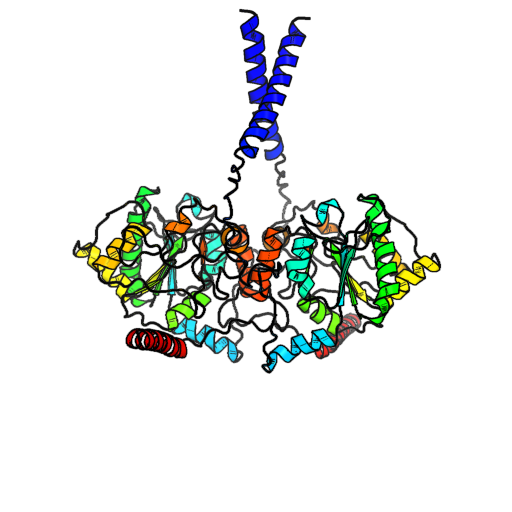L A CA 1
ATOM 772 C C . VAL A 1 95 ? 11.633 -8.859 -10.125 1 98.12 95 VAL A C 1
ATOM 774 O O . VAL A 1 95 ? 11.547 -9.133 -8.922 1 98.12 95 VAL A O 1
ATOM 777 N N . LYS A 1 96 ? 12.75 -8.898 -10.781 1 97.06 96 LYS A N 1
ATOM 778 C CA . LYS A 1 96 ? 14 -9.336 -10.18 1 97.06 96 LYS A CA 1
ATOM 779 C C . LYS A 1 96 ? 14.398 -8.43 -9.023 1 97.06 96 LYS A C 1
ATOM 781 O O . LYS A 1 96 ? 14.922 -8.898 -8.008 1 97.06 96 LYS A O 1
ATOM 786 N N . ALA A 1 97 ? 14.078 -7.176 -9.125 1 93.75 97 ALA A N 1
ATOM 787 C CA . ALA A 1 97 ? 14.516 -6.176 -8.164 1 93.75 97 ALA A CA 1
ATOM 788 C C . ALA A 1 97 ? 13.562 -6.109 -6.969 1 93.75 97 ALA A C 1
ATOM 790 O O . ALA A 1 97 ? 13.883 -5.504 -5.945 1 93.75 97 ALA A O 1
ATOM 791 N N . THR A 1 98 ? 12.438 -6.73 -7.023 1 95.38 98 THR A N 1
ATOM 792 C CA . THR A 1 98 ? 11.438 -6.543 -5.977 1 95.38 98 THR A CA 1
ATOM 793 C C . THR A 1 98 ? 11.055 -7.883 -5.352 1 95.38 98 THR A C 1
ATOM 795 O O . THR A 1 98 ? 11.836 -8.461 -4.594 1 95.38 98 THR A O 1
ATOM 798 N N . TRP A 1 99 ? 9.867 -8.438 -5.734 1 97.5 99 TRP A N 1
ATOM 799 C CA . TRP A 1 99 ? 9.242 -9.484 -4.938 1 97.5 99 TRP A CA 1
ATOM 800 C C . TRP A 1 99 ? 9.977 -10.812 -5.105 1 97.5 99 TRP A C 1
ATOM 802 O O . TRP A 1 99 ? 9.953 -11.664 -4.211 1 97.5 99 TRP A O 1
ATOM 812 N N . SER A 1 100 ? 10.656 -11.008 -6.223 1 97.38 100 SER A N 1
ATOM 813 C CA . SER A 1 100 ? 11.219 -12.32 -6.516 1 97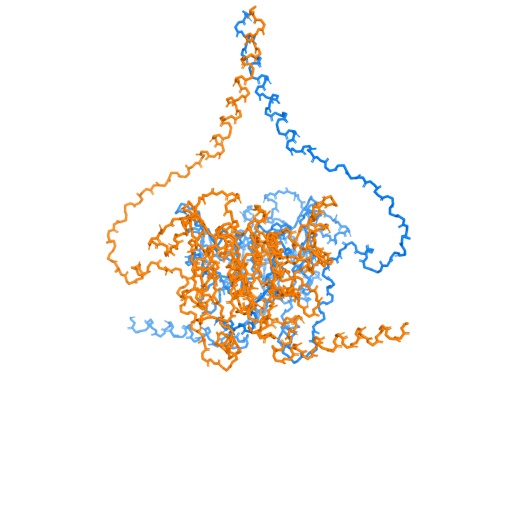.38 100 SER A CA 1
ATOM 814 C C . SER A 1 100 ? 12.398 -12.633 -5.598 1 97.38 100 SER A C 1
ATOM 816 O O . SER A 1 100 ? 12.828 -13.781 -5.508 1 97.38 100 SER A O 1
ATOM 818 N N . ARG A 1 101 ? 12.859 -11.664 -4.895 1 94.75 101 ARG A N 1
ATOM 819 C CA . ARG A 1 101 ? 13.953 -11.852 -3.945 1 94.75 101 ARG A CA 1
ATOM 820 C C . ARG A 1 101 ? 13.523 -12.742 -2.783 1 94.75 101 ARG A C 1
ATOM 822 O O . ARG A 1 101 ? 14.367 -13.266 -2.055 1 94.75 101 ARG A O 1
ATOM 829 N N . HIS A 1 102 ? 12.297 -12.883 -2.637 1 95.12 102 HIS A N 1
ATOM 830 C CA . HIS A 1 102 ? 11.773 -13.688 -1.537 1 95.12 102 HIS A CA 1
ATOM 831 C C . HIS A 1 102 ? 11.648 -15.156 -1.934 1 95.12 102 HIS A C 1
ATOM 833 O O . HIS A 1 102 ? 11.344 -16 -1.094 1 95.12 102 HIS A O 1
ATOM 839 N N . CYS A 1 103 ? 11.875 -15.469 -3.205 1 97.25 103 CYS A N 1
ATOM 840 C CA . CYS A 1 103 ? 11.805 -16.844 -3.67 1 97.25 103 CYS A CA 1
ATOM 841 C C . CYS A 1 103 ? 13.078 -17.609 -3.322 1 97.25 103 CYS A C 1
ATOM 843 O O . CYS A 1 103 ? 14.156 -17.016 -3.238 1 97.25 103 CYS A O 1
ATOM 845 N N . ASN A 1 104 ? 12.969 -18.875 -3.104 1 97.12 104 ASN A N 1
ATOM 846 C CA . ASN A 1 104 ? 14.164 -19.688 -2.906 1 97.12 104 ASN A CA 1
ATOM 847 C C . ASN A 1 104 ? 14.977 -19.812 -4.191 1 97.12 104 ASN A C 1
ATOM 849 O O . ASN A 1 104 ? 16.203 -19.766 -4.156 1 97.12 104 ASN A O 1
ATOM 853 N N . ILE A 1 105 ? 14.281 -20.047 -5.25 1 97.31 105 ILE A N 1
ATOM 854 C CA . ILE A 1 105 ? 14.875 -20.125 -6.586 1 97.31 105 ILE A CA 1
ATOM 855 C C . ILE A 1 105 ? 14.055 -19.281 -7.562 1 97.31 105 ILE A C 1
ATOM 857 O O . ILE A 1 105 ? 12.82 -19.297 -7.52 1 97.31 105 ILE A O 1
ATOM 861 N N . LEU A 1 106 ? 14.773 -18.5 -8.383 1 97.88 106 LEU A N 1
ATOM 862 C CA . LEU A 1 106 ? 14.125 -17.672 -9.391 1 97.88 106 LEU A CA 1
ATOM 863 C C . LEU A 1 106 ? 14.625 -18.016 -10.789 1 97.88 106 LEU A C 1
ATOM 865 O O . LEU A 1 106 ? 15.828 -18.141 -11.008 1 97.88 106 LEU A O 1
ATOM 869 N N . VAL A 1 107 ? 13.68 -18.234 -11.703 1 97.88 107 VAL A N 1
ATOM 870 C CA . VAL A 1 107 ? 14.039 -18.5 -13.094 1 97.88 107 VAL A CA 1
ATOM 871 C C . VAL A 1 107 ? 13.156 -17.641 -14.016 1 97.88 107 VAL A C 1
ATOM 873 O O . VAL A 1 107 ? 11.93 -17.734 -13.969 1 97.88 107 VAL A O 1
ATOM 876 N N . PHE A 1 108 ? 13.781 -16.828 -14.82 1 98.06 108 PHE A N 1
ATOM 877 C CA . PHE A 1 108 ? 13.039 -16.156 -15.875 1 98.06 108 PHE A CA 1
ATOM 878 C C . PHE A 1 108 ? 12.992 -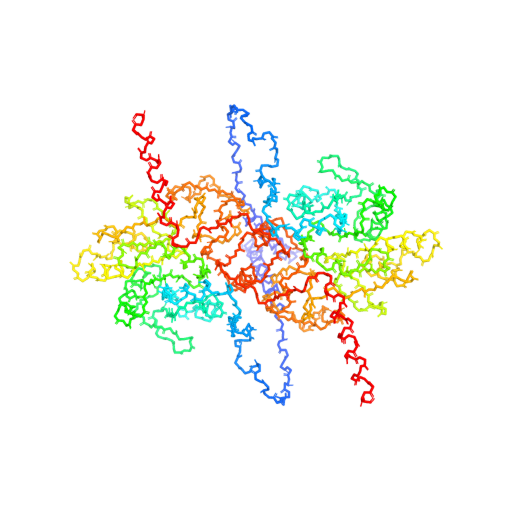17.031 -17.125 1 98.06 108 PHE A C 1
ATOM 880 O O . PHE A 1 108 ? 14 -17.609 -17.531 1 98.06 108 PHE A O 1
ATOM 887 N N . MET A 1 109 ? 11.781 -17.141 -17.688 1 97.19 109 MET A N 1
ATOM 888 C CA . MET A 1 109 ? 11.562 -17.969 -18.875 1 97.19 109 MET A CA 1
ATOM 889 C C . MET A 1 109 ? 11.125 -17.109 -20.062 1 97.19 109 MET A C 1
ATOM 891 O O . MET A 1 109 ? 10.109 -16.422 -19.984 1 97.19 109 MET A O 1
ATOM 895 N N . SER A 1 110 ? 11.883 -17.188 -21.109 1 95.62 110 SER A N 1
ATOM 896 C CA . SER A 1 110 ? 11.609 -16.453 -22.344 1 95.62 110 SER A CA 1
ATOM 897 C C . SER A 1 110 ? 11.656 -17.375 -23.562 1 95.62 110 SER A C 1
ATOM 899 O O . SER A 1 110 ? 11.805 -18.594 -23.422 1 95.62 110 SER A O 1
ATOM 901 N N . SER A 1 111 ? 11.336 -16.797 -24.719 1 94.75 111 SER A N 1
ATOM 902 C CA . SER A 1 111 ? 11.422 -17.578 -25.938 1 94.75 111 SER A CA 1
ATOM 903 C C . SER A 1 111 ? 12.867 -17.797 -26.359 1 94.75 111 SER A C 1
ATOM 905 O O . SER A 1 111 ? 13.195 -18.812 -27 1 94.75 111 SER A O 1
ATOM 907 N N . VAL A 1 112 ? 13.719 -16.906 -25.984 1 93.88 112 VAL A N 1
ATOM 908 C CA . VAL A 1 112 ? 15.141 -16.984 -26.328 1 93.88 112 VAL A CA 1
ATOM 909 C C . VAL A 1 112 ? 15.984 -16.734 -25.078 1 93.88 112 VAL A C 1
ATOM 911 O O . VAL A 1 112 ? 15.555 -16.047 -24.156 1 93.88 112 VAL A O 1
ATOM 914 N N . ASP A 1 113 ? 17.203 -17.359 -25.109 1 94.75 113 ASP A N 1
ATOM 915 C CA . ASP A 1 113 ? 18.125 -17.172 -24 1 94.75 113 ASP A CA 1
ATOM 916 C C . ASP A 1 113 ? 18.578 -15.719 -23.891 1 94.75 113 ASP A C 1
ATOM 918 O O . ASP A 1 113 ? 18.734 -15.031 -24.906 1 94.75 113 ASP A O 1
ATOM 922 N N . ASP A 1 114 ? 18.734 -15.281 -22.688 1 94 114 ASP A N 1
ATOM 923 C CA . ASP A 1 114 ? 19.312 -13.977 -22.406 1 94 114 ASP A CA 1
ATOM 924 C C . ASP A 1 114 ? 20.297 -14.047 -21.234 1 94 114 ASP A C 1
ATOM 926 O O . ASP A 1 114 ? 19.875 -14.195 -20.078 1 94 114 ASP A O 1
ATOM 930 N N . PRO A 1 115 ? 21.516 -13.93 -21.406 1 92.12 115 PRO A N 1
ATOM 931 C CA . PRO A 1 115 ? 22.5 -14.047 -20.328 1 92.12 115 PRO A CA 1
ATOM 932 C C . PRO A 1 115 ? 22.562 -12.805 -19.438 1 92.12 115 PRO A C 1
ATOM 934 O O . PRO A 1 115 ? 23.078 -12.867 -18.312 1 92.12 115 PRO A O 1
ATOM 937 N N . SER A 1 116 ? 22 -11.727 -19.781 1 88.88 116 SER A N 1
ATOM 938 C CA . SER A 1 116 ? 22.125 -10.461 -19.062 1 88.88 116 SER A CA 1
ATOM 939 C C . SER A 1 116 ? 21.203 -10.414 -17.859 1 88.88 116 SER A C 1
ATOM 941 O O . SER A 1 116 ? 21.625 -10.031 -16.766 1 88.88 116 SER A O 1
ATOM 943 N N . LEU A 1 117 ? 19.906 -10.82 -17.938 1 85.31 117 LEU A N 1
ATOM 944 C CA . LEU A 1 117 ? 18.938 -10.656 -16.859 1 85.31 117 LEU A CA 1
ATOM 945 C C . LEU A 1 117 ? 19.172 -11.688 -15.766 1 85.31 117 LEU A C 1
ATOM 947 O O . LEU A 1 117 ? 19.266 -11.344 -14.586 1 85.31 117 LEU A O 1
ATOM 951 N N . PRO A 1 118 ? 19.5 -13.242 -15.859 1 90.38 118 PRO A N 1
ATOM 952 C CA . PRO A 1 118 ? 19.422 -14.039 -17.094 1 90.38 118 PRO A CA 1
ATOM 953 C C . PRO A 1 118 ? 18.078 -14.758 -17.234 1 90.38 118 PRO A C 1
ATOM 955 O O . PRO A 1 118 ? 17.406 -15.031 -16.234 1 90.38 118 PRO A O 1
ATOM 958 N N . ALA A 1 119 ? 17.734 -15.086 -18.5 1 96.12 119 ALA A N 1
ATOM 959 C CA . ALA A 1 119 ? 16.5 -15.789 -18.828 1 96.12 119 ALA A CA 1
ATOM 960 C C . ALA A 1 119 ? 16.781 -17.062 -19.625 1 96.12 119 ALA A C 1
ATOM 962 O O . ALA A 1 119 ? 17.672 -17.078 -20.469 1 96.12 119 ALA A O 1
ATOM 963 N N . VAL A 1 120 ? 16.078 -18.078 -19.281 1 96.81 120 VAL A N 1
ATOM 964 C CA . VAL A 1 120 ? 16.156 -19.344 -20.016 1 96.81 120 VAL A CA 1
ATOM 965 C C . VAL A 1 120 ? 15.336 -19.25 -21.297 1 96.81 120 VAL A C 1
ATOM 967 O O . VAL A 1 120 ? 14.164 -18.891 -21.266 1 96.81 120 VAL A O 1
ATOM 970 N N . GLY A 1 121 ? 15.984 -19.625 -22.375 1 96.06 121 GLY A N 1
ATOM 971 C CA . GLY A 1 121 ? 15.273 -19.719 -23.641 1 96.06 121 GLY A CA 1
ATOM 972 C C . GLY A 1 121 ? 14.586 -21.047 -23.844 1 96.06 121 GLY A C 1
ATOM 973 O O . GLY A 1 121 ? 15.25 -22.094 -23.922 1 96.06 121 GLY A O 1
ATOM 974 N N . LEU A 1 122 ? 13.281 -21.016 -24.078 1 95.44 122 LEU A N 1
ATOM 975 C CA . LEU A 1 122 ? 12.5 -22.25 -24.172 1 95.44 122 LEU A CA 1
ATOM 976 C C . LEU A 1 122 ? 12.391 -22.719 -25.625 1 95.44 122 LEU A C 1
ATOM 978 O O . LEU A 1 122 ? 11.891 -23.812 -25.891 1 95.44 122 LEU A O 1
ATOM 982 N N . GLY A 1 123 ? 12.797 -21.891 -26.547 1 92.75 123 GLY A N 1
ATOM 983 C CA . GLY A 1 123 ? 12.773 -22.25 -27.953 1 92.75 123 GLY A CA 1
ATOM 984 C C . GLY A 1 123 ? 11.375 -22.219 -28.547 1 92.75 123 GLY A C 1
ATOM 985 O O . GLY A 1 123 ? 11.031 -23.078 -29.375 1 92.75 123 GLY A O 1
ATOM 986 N N . THR A 1 124 ? 10.555 -21.422 -27.953 1 90.38 124 THR A N 1
ATOM 987 C CA . THR A 1 124 ? 9.211 -21.234 -28.484 1 90.38 124 THR A CA 1
ATOM 988 C C . THR A 1 124 ? 9.109 -19.922 -29.25 1 90.38 124 THR A C 1
ATOM 990 O O . THR A 1 124 ? 9.984 -19.062 -29.125 1 90.38 124 THR A O 1
ATOM 993 N N . LYS A 1 125 ? 8.055 -19.844 -30.062 1 88.44 125 LYS A N 1
ATOM 994 C CA . LYS A 1 125 ? 7.77 -18.562 -30.688 1 88.44 125 LYS A CA 1
ATOM 995 C C . LYS A 1 125 ? 7.109 -17.609 -29.703 1 88.44 125 LYS A C 1
ATOM 997 O O . LYS A 1 125 ? 6.934 -17.938 -28.531 1 88.44 125 LYS A O 1
ATOM 1002 N N . GLU A 1 126 ? 6.941 -16.328 -30.141 1 86.81 126 GLU A N 1
ATOM 1003 C CA . GLU A 1 126 ? 6.266 -15.336 -29.312 1 86.81 126 GLU A CA 1
ATOM 1004 C C . GLU A 1 126 ? 4.797 -15.211 -29.703 1 86.81 126 GLU A C 1
ATOM 1006 O O . GLU A 1 126 ? 4.406 -15.555 -30.812 1 86.81 126 GLU A O 1
ATOM 1011 N N . GLY A 1 127 ? 3.986 -14.688 -28.734 1 83 127 GLY A N 1
ATOM 1012 C CA . GLY A 1 127 ? 2.574 -14.477 -29 1 83 127 GLY A CA 1
ATOM 1013 C C . GLY A 1 127 ? 1.663 -15.188 -28.016 1 83 127 GLY A C 1
ATOM 1014 O O . GLY A 1 127 ? 2.078 -16.141 -27.359 1 83 127 GLY A O 1
ATOM 1015 N N . ARG A 1 128 ? 0.417 -14.836 -28.109 1 80.31 128 ARG A N 1
ATOM 1016 C CA . ARG A 1 128 ? -0.565 -15.352 -27.156 1 80.31 128 ARG A CA 1
ATOM 1017 C C . ARG A 1 128 ? -0.836 -16.828 -27.406 1 80.31 128 ARG A C 1
ATOM 1019 O O . ARG A 1 128 ? -1.066 -17.594 -26.453 1 80.31 128 ARG A O 1
ATOM 1026 N N . ASP A 1 129 ? -0.717 -17.234 -28.609 1 84.75 129 ASP A N 1
ATOM 1027 C CA . ASP A 1 129 ? -1.016 -18.625 -28.969 1 84.75 129 ASP A CA 1
ATOM 1028 C C . ASP A 1 129 ? 0.119 -19.547 -28.562 1 84.75 129 ASP A C 1
ATOM 1030 O O . ASP A 1 129 ? -0.043 -20.766 -28.562 1 84.75 129 ASP A O 1
ATOM 1034 N N . GLN A 1 130 ? 1.178 -18.984 -28.188 1 88.94 130 GLN A N 1
ATOM 1035 C CA . GLN A 1 130 ? 2.34 -19.781 -27.812 1 88.94 130 GLN A CA 1
ATOM 1036 C C . GLN A 1 130 ? 2.473 -19.891 -26.297 1 88.94 130 GLN A C 1
ATOM 1038 O O . GLN A 1 130 ? 3.33 -20.625 -25.797 1 88.94 130 GLN A O 1
ATOM 1043 N N . LEU A 1 131 ? 1.591 -19.234 -25.672 1 90.62 131 LEU A N 1
ATOM 1044 C CA . LEU A 1 131 ? 1.74 -19.109 -24.234 1 90.62 131 LEU A CA 1
ATOM 1045 C C . LEU A 1 131 ? 1.695 -20.469 -23.547 1 90.62 131 LEU A C 1
ATOM 1047 O O . LEU A 1 131 ? 2.49 -20.734 -22.641 1 90.62 131 LEU A O 1
ATOM 1051 N N . TYR A 1 132 ? 0.806 -21.312 -23.969 1 94 132 TYR A N 1
ATOM 1052 C CA . TYR A 1 132 ? 0.729 -22.609 -23.312 1 94 132 TYR A CA 1
ATOM 1053 C C . TYR A 1 132 ? 1.939 -23.469 -23.656 1 94 132 TYR A C 1
ATOM 1055 O O . TYR A 1 132 ? 2.436 -24.219 -22.812 1 94 132 TYR A O 1
ATOM 1063 N N . TRP A 1 133 ? 2.441 -23.391 -24.844 1 93.69 133 TRP A N 1
ATOM 1064 C CA . TRP A 1 133 ? 3.676 -24.094 -25.188 1 93.69 133 TRP A CA 1
ATOM 1065 C C . TRP A 1 133 ? 4.82 -23.641 -24.281 1 93.69 133 TRP A C 1
ATOM 1067 O O . TRP A 1 133 ? 5.609 -24.469 -23.812 1 93.69 133 TRP A O 1
ATOM 1077 N N . LYS A 1 134 ? 4.875 -22.391 -24.078 1 94.94 134 LYS A N 1
ATOM 1078 C CA . LYS A 1 134 ? 5.895 -21.859 -23.172 1 94.94 134 LYS A CA 1
ATOM 1079 C C . LYS A 1 134 ? 5.734 -22.422 -21.766 1 94.94 134 LYS A C 1
ATOM 1081 O O . LYS A 1 134 ? 6.719 -22.797 -21.125 1 94.94 134 LYS A O 1
ATOM 1086 N N . THR A 1 135 ? 4.531 -22.484 -21.312 1 97.06 135 THR A N 1
ATOM 1087 C CA . THR A 1 135 ? 4.25 -23 -19.984 1 97.06 135 THR A CA 1
ATOM 1088 C C . THR A 1 135 ? 4.637 -24.469 -19.875 1 97.06 135 THR A C 1
ATOM 1090 O O . THR A 1 135 ? 5.258 -24.891 -18.891 1 97.06 135 THR A O 1
ATOM 1093 N N . ILE A 1 136 ? 4.285 -25.281 -20.891 1 96.75 136 ILE A N 1
ATOM 1094 C CA . ILE A 1 136 ? 4.609 -26.703 -20.922 1 96.75 136 ILE A CA 1
ATOM 1095 C C . ILE A 1 136 ? 6.125 -26.891 -20.828 1 96.75 136 ILE A C 1
ATOM 1097 O O . ILE A 1 136 ? 6.621 -27.609 -19.969 1 96.75 136 ILE A O 1
ATOM 1101 N N . ARG A 1 137 ? 6.82 -26.203 -21.656 1 96.44 137 ARG A N 1
ATOM 1102 C CA . ARG A 1 137 ? 8.273 -26.344 -21.688 1 96.44 137 ARG A CA 1
ATOM 1103 C C . ARG A 1 137 ? 8.914 -25.828 -20.422 1 96.44 137 ARG A C 1
ATOM 1105 O O . ARG A 1 137 ? 9.922 -26.359 -19.953 1 96.44 137 ARG A O 1
ATOM 1112 N N . ALA A 1 138 ? 8.359 -24.797 -19.906 1 97.75 138 ALA A N 1
ATOM 1113 C CA . ALA A 1 138 ? 8.883 -24.219 -18.672 1 97.75 138 ALA A CA 1
ATOM 1114 C C . ALA A 1 138 ? 8.766 -25.203 -17.516 1 97.75 138 ALA A C 1
ATOM 1116 O O . ALA A 1 138 ? 9.727 -25.422 -16.766 1 97.75 138 ALA A O 1
ATOM 1117 N N . PHE A 1 139 ? 7.586 -25.781 -17.328 1 98.25 139 PHE A N 1
ATOM 1118 C CA . PHE A 1 139 ? 7.398 -26.719 -16.234 1 98.25 139 PHE A CA 1
ATOM 1119 C C . PHE A 1 139 ? 8.242 -27.969 -16.453 1 98.25 139 PHE A C 1
ATOM 1121 O O . PHE A 1 139 ? 8.734 -28.562 -15.492 1 98.25 139 PHE A O 1
ATOM 1128 N N . HIS A 1 140 ? 8.445 -28.391 -17.703 1 97.56 140 HIS A N 1
ATOM 1129 C CA . HIS A 1 140 ? 9.352 -29.5 -17.984 1 97.56 140 HIS A CA 1
ATOM 1130 C C . HIS A 1 140 ? 10.781 -29.156 -17.578 1 97.56 140 HIS A C 1
ATOM 1132 O O . HIS A 1 140 ? 11.469 -29.969 -16.953 1 97.56 140 HIS A O 1
ATOM 1138 N N . TYR A 1 141 ? 11.203 -27.953 -17.953 1 97.38 141 TYR A N 1
ATOM 1139 C CA . TYR A 1 141 ? 12.531 -27.484 -17.594 1 97.38 141 TYR A CA 1
ATOM 1140 C C . TYR A 1 141 ? 12.711 -27.484 -16.078 1 97.38 141 TYR A C 1
ATOM 1142 O O . TYR A 1 141 ? 13.719 -27.969 -15.562 1 97.38 141 TYR A O 1
ATOM 1150 N N . VAL A 1 142 ? 11.766 -26.906 -15.359 1 97.94 142 VAL A N 1
ATOM 1151 C CA . VAL A 1 142 ? 11.828 -26.781 -13.914 1 97.94 142 VAL A CA 1
ATOM 1152 C C . VAL A 1 142 ? 11.867 -28.172 -13.266 1 97.94 142 VAL A C 1
ATOM 1154 O O . VAL A 1 142 ? 12.609 -28.391 -12.312 1 97.94 142 VAL A O 1
ATOM 1157 N N . PHE A 1 143 ? 11.039 -29.016 -13.758 1 97.88 143 PHE A N 1
ATOM 1158 C CA . PHE A 1 143 ? 11.008 -30.375 -13.234 1 97.88 143 PHE A CA 1
ATOM 1159 C C . PHE A 1 143 ? 12.359 -31.062 -13.422 1 97.88 143 PHE A C 1
ATOM 1161 O O . PHE A 1 143 ? 12.875 -31.688 -12.5 1 97.88 143 PHE A O 1
ATOM 1168 N N . GLU A 1 144 ? 12.922 -30.953 -14.555 1 97.06 144 GLU A N 1
ATOM 1169 C CA . GLU A 1 144 ? 14.172 -31.641 -14.914 1 97.06 144 GLU A CA 1
ATOM 1170 C C . GLU A 1 144 ? 15.352 -31.047 -14.156 1 97.06 144 GLU A C 1
ATOM 1172 O O . GLU A 1 144 ? 16.203 -31.781 -13.648 1 97.06 144 GLU A O 1
ATOM 1177 N N . LYS A 1 145 ? 15.398 -29.781 -14.039 1 96.75 145 LYS A N 1
ATOM 1178 C CA . LYS A 1 145 ? 16.609 -29.125 -13.539 1 96.75 145 LYS A CA 1
ATOM 1179 C C . LYS A 1 145 ? 16.484 -28.844 -12.047 1 96.75 145 LYS A C 1
ATOM 1181 O O . LYS A 1 145 ? 17.5 -28.797 -11.336 1 96.75 145 LYS A O 1
ATOM 1186 N N . HIS A 1 146 ? 15.203 -28.672 -11.602 1 95.44 146 HIS A N 1
ATOM 1187 C CA . HIS A 1 146 ? 15.062 -28.141 -10.25 1 95.44 146 HIS A CA 1
ATOM 1188 C C . HIS A 1 146 ? 14.016 -28.938 -9.461 1 95.44 146 HIS A C 1
ATOM 1190 O O . HIS A 1 146 ? 13.633 -28.531 -8.367 1 95.44 146 HIS A O 1
ATOM 1196 N N . GLY A 1 147 ? 13.547 -29.969 -9.922 1 93.69 147 GLY A N 1
ATOM 1197 C CA . GLY A 1 147 ? 12.414 -30.688 -9.359 1 93.69 147 GLY A CA 1
ATOM 1198 C C . GLY A 1 147 ? 12.617 -31.078 -7.91 1 93.69 147 GLY A C 1
ATOM 1199 O O . GLY A 1 147 ? 11.664 -31.109 -7.133 1 93.69 147 GLY A O 1
ATOM 1200 N N . GLU A 1 148 ? 13.836 -31.297 -7.508 1 92.94 148 GLU A N 1
ATOM 1201 C CA . GLU A 1 148 ? 14.117 -31.766 -6.156 1 92.94 148 GLU A CA 1
ATOM 1202 C C . GLU A 1 148 ? 14.633 -30.625 -5.277 1 92.94 148 GLU A C 1
ATOM 1204 O O . GLU A 1 148 ? 14.867 -30.812 -4.082 1 92.94 148 GLU A O 1
ATOM 1209 N N . GLU A 1 149 ? 14.68 -29.453 -5.859 1 96.38 149 GLU A N 1
ATOM 1210 C CA . GLU A 1 149 ? 15.289 -28.344 -5.141 1 96.38 149 GLU A CA 1
ATOM 1211 C C . GLU A 1 149 ? 14.234 -27.469 -4.453 1 96.38 149 GLU A C 1
ATOM 1213 O O . GLU A 1 149 ? 14.562 -26.625 -3.621 1 96.38 149 GLU A O 1
ATOM 1218 N N . ALA A 1 150 ? 12.953 -27.719 -4.816 1 97.75 150 ALA A N 1
ATOM 1219 C CA . ALA A 1 150 ? 11.859 -26.953 -4.223 1 97.75 150 ALA A CA 1
ATOM 1220 C C . ALA A 1 150 ? 10.656 -27.844 -3.941 1 97.75 150 ALA A C 1
ATOM 1222 O O . ALA A 1 150 ? 10.602 -28.984 -4.387 1 97.75 150 ALA A O 1
ATOM 1223 N N . ASP A 1 151 ? 9.773 -27.344 -3.119 1 97.81 151 ASP A N 1
ATOM 1224 C CA . ASP A 1 151 ? 8.555 -28.047 -2.738 1 97.81 151 ASP A CA 1
ATOM 1225 C C . ASP A 1 151 ? 7.355 -27.562 -3.541 1 97.81 151 ASP A C 1
ATOM 1227 O O . ASP A 1 151 ? 6.41 -28.312 -3.785 1 97.81 151 ASP A O 1
ATOM 1231 N N . TRP A 1 152 ? 7.414 -26.344 -3.832 1 98.81 152 TRP A N 1
ATOM 1232 C CA . TRP A 1 152 ? 6.324 -25.672 -4.527 1 98.81 152 TRP A CA 1
ATOM 1233 C C . TRP A 1 152 ? 6.844 -24.875 -5.715 1 98.81 152 TRP A C 1
ATOM 1235 O O . TRP A 1 152 ? 7.945 -24.328 -5.668 1 98.81 152 TRP A O 1
ATOM 1245 N N . PHE A 1 153 ? 6.027 -24.812 -6.793 1 98.88 153 PHE A N 1
ATOM 1246 C CA . PHE A 1 153 ? 6.461 -24.219 -8.055 1 98.88 153 PHE A CA 1
ATOM 1247 C C . PHE A 1 153 ? 5.457 -23.172 -8.531 1 98.88 153 PHE A C 1
ATOM 1249 O O . PHE A 1 153 ? 4.387 -23.516 -9.039 1 98.88 153 PHE A O 1
ATOM 1256 N N . MET A 1 154 ? 5.805 -21.906 -8.422 1 98.88 154 MET A N 1
ATOM 1257 C CA . MET A 1 154 ? 4.934 -20.766 -8.68 1 98.88 154 MET A CA 1
ATOM 1258 C C . MET A 1 154 ? 5.184 -20.188 -10.078 1 98.88 154 MET A C 1
ATOM 1260 O O . MET A 1 154 ? 6.312 -19.828 -10.414 1 98.88 154 MET A O 1
ATOM 1264 N N . LYS A 1 155 ? 4.18 -20.172 -10.867 1 98.81 155 LYS A N 1
ATOM 1265 C CA . LYS A 1 155 ? 4.184 -19.469 -12.148 1 98.81 155 LYS A CA 1
ATOM 1266 C C . LYS A 1 155 ? 3.656 -18.047 -11.992 1 98.81 155 LYS A C 1
ATOM 1268 O O . LYS A 1 155 ? 2.58 -17.844 -11.438 1 98.81 155 LYS A O 1
ATOM 1273 N N . ALA A 1 156 ? 4.363 -17.094 -12.453 1 98.75 156 ALA A N 1
ATOM 1274 C CA . ALA A 1 156 ? 3.914 -15.703 -12.5 1 98.75 156 ALA A CA 1
ATOM 1275 C C . ALA A 1 156 ? 4.285 -15.047 -13.828 1 98.75 156 ALA A C 1
ATOM 1277 O O . ALA A 1 156 ? 5.207 -15.5 -14.516 1 98.75 156 ALA A O 1
ATOM 1278 N N . ASP A 1 157 ? 3.568 -14.062 -14.234 1 97.94 157 ASP A N 1
ATOM 1279 C CA . ASP A 1 157 ? 3.922 -13.234 -15.383 1 97.94 157 ASP A CA 1
ATOM 1280 C C . ASP A 1 157 ? 4.863 -12.102 -14.977 1 97.94 157 ASP A C 1
ATOM 1282 O O . ASP A 1 157 ? 5.066 -11.852 -13.789 1 97.94 157 ASP A O 1
ATOM 1286 N N . ASP A 1 158 ? 5.41 -11.43 -15.977 1 98.19 158 ASP A N 1
ATOM 1287 C CA . ASP A 1 158 ? 6.383 -10.375 -15.703 1 98.19 158 ASP A CA 1
ATOM 1288 C C . ASP A 1 158 ? 5.691 -9.07 -15.305 1 98.19 158 ASP A C 1
ATOM 1290 O O . ASP A 1 158 ? 6.344 -8.039 -15.156 1 98.19 158 ASP A O 1
ATOM 1294 N N . ASP A 1 159 ? 4.355 -9.086 -15.141 1 98.5 159 ASP A N 1
ATOM 1295 C CA . ASP A 1 159 ? 3.604 -7.98 -14.562 1 98.5 159 ASP A CA 1
ATOM 1296 C C . ASP A 1 159 ? 2.721 -8.453 -13.406 1 98.5 159 ASP A C 1
ATOM 1298 O O . ASP A 1 159 ? 1.653 -7.887 -13.164 1 98.5 159 ASP A O 1
ATOM 1302 N N . THR A 1 160 ? 3.092 -9.547 -12.781 1 98.81 160 THR A N 1
ATOM 1303 C CA . THR A 1 160 ? 2.471 -10.039 -11.555 1 98.81 160 THR A CA 1
ATOM 1304 C C . THR A 1 160 ? 3.332 -9.703 -10.344 1 98.81 160 THR A C 1
ATOM 1306 O O . THR A 1 160 ? 4.543 -9.93 -10.359 1 98.81 160 THR A O 1
ATOM 1309 N N . TYR A 1 161 ? 2.76 -9.07 -9.375 1 98.81 161 TYR A N 1
ATOM 1310 C CA . TYR A 1 161 ? 3.418 -8.891 -8.086 1 98.81 161 TYR A CA 1
ATOM 1311 C C . TYR A 1 161 ? 2.992 -9.977 -7.102 1 98.81 161 TYR A C 1
ATOM 1313 O O . TYR A 1 161 ? 1.798 -10.195 -6.895 1 98.81 161 TYR A O 1
ATOM 1321 N N . VAL A 1 162 ? 3.992 -10.594 -6.426 1 98.88 162 VAL A N 1
ATOM 1322 C CA . VAL A 1 162 ? 3.689 -11.711 -5.535 1 98.88 162 VAL A CA 1
ATOM 1323 C C . VAL A 1 162 ? 4.281 -11.453 -4.152 1 98.88 162 VAL A C 1
ATOM 1325 O O . VAL A 1 162 ? 5.469 -11.133 -4.031 1 98.88 162 VAL A O 1
ATOM 1328 N N . VAL A 1 163 ? 3.453 -11.547 -3.125 1 98.62 163 VAL A N 1
ATOM 1329 C CA . VAL A 1 163 ? 3.938 -11.57 -1.749 1 98.62 163 VAL A CA 1
ATOM 1330 C C . VAL A 1 163 ? 4.23 -13.016 -1.335 1 98.62 163 VAL A C 1
ATOM 1332 O O . VAL A 1 163 ? 3.381 -13.68 -0.747 1 98.62 163 VAL A O 1
ATOM 1335 N N . VAL A 1 164 ? 5.445 -13.414 -1.497 1 98.19 164 VAL A N 1
ATOM 1336 C CA . VAL A 1 164 ? 5.832 -14.82 -1.39 1 98.19 164 VAL A CA 1
ATOM 1337 C C . VAL A 1 164 ? 5.645 -15.297 0.048 1 98.19 164 VAL A C 1
ATOM 1339 O O . VAL A 1 164 ? 5.297 -16.453 0.281 1 98.19 164 VAL A O 1
ATOM 1342 N N . ASP A 1 165 ? 5.777 -14.414 1.017 1 96.44 165 ASP A N 1
ATOM 1343 C CA . ASP A 1 165 ? 5.559 -14.773 2.416 1 96.44 165 ASP A CA 1
ATOM 1344 C C . ASP A 1 165 ? 4.113 -15.203 2.65 1 96.44 165 ASP A C 1
ATOM 1346 O O . ASP A 1 165 ? 3.859 -16.141 3.404 1 96.44 165 ASP A O 1
ATOM 1350 N N . ASN A 1 166 ? 3.229 -14.516 2.041 1 97.81 166 ASN A N 1
ATOM 1351 C CA . ASN A 1 166 ? 1.822 -14.883 2.17 1 97.81 166 ASN A CA 1
ATOM 1352 C C . ASN A 1 166 ? 1.517 -16.188 1.449 1 97.81 166 ASN A C 1
ATOM 1354 O O . ASN A 1 166 ? 0.682 -16.969 1.905 1 97.81 166 ASN A O 1
ATOM 1358 N N . LEU A 1 167 ? 2.205 -16.391 0.353 1 98.44 167 LEU A N 1
ATOM 1359 C CA . LEU A 1 167 ? 2.104 -17.672 -0.333 1 98.44 167 LEU A CA 1
ATOM 1360 C C . LEU A 1 167 ? 2.564 -18.812 0.57 1 98.44 167 LEU A C 1
ATOM 1362 O O . LEU A 1 167 ? 1.917 -19.859 0.638 1 98.44 167 LEU A O 1
ATOM 1366 N N . ARG A 1 168 ? 3.672 -18.609 1.269 1 97.25 168 ARG A N 1
ATOM 1367 C CA . ARG A 1 168 ? 4.203 -19.641 2.16 1 97.25 168 ARG A CA 1
ATOM 1368 C C . ARG A 1 168 ? 3.217 -19.953 3.279 1 97.25 168 ARG A C 1
ATOM 1370 O O . ARG A 1 168 ? 3.088 -21.109 3.691 1 97.25 168 ARG A O 1
ATOM 1377 N N . TRP A 1 169 ? 2.602 -18.906 3.736 1 95.88 169 TRP A N 1
ATOM 1378 C CA . TRP A 1 169 ? 1.592 -19.125 4.766 1 95.88 169 TRP A CA 1
ATOM 1379 C C . TRP A 1 169 ? 0.492 -20.062 4.25 1 95.88 169 TRP A C 1
ATOM 1381 O O . TRP A 1 169 ? 0.091 -21 4.938 1 95.88 169 TRP A O 1
ATOM 1391 N N . LEU A 1 170 ? -0.002 -19.812 3.072 1 96.44 170 LEU A N 1
ATOM 1392 C CA . LEU A 1 170 ? -1.038 -20.625 2.443 1 96.44 170 LEU A CA 1
ATOM 1393 C C . LEU A 1 170 ? -0.569 -22.062 2.266 1 96.44 170 LEU A C 1
ATOM 1395 O O . LEU A 1 170 ? -1.305 -23 2.576 1 96.44 170 LEU A O 1
ATOM 1399 N N . LEU A 1 171 ? 0.661 -22.266 1.872 1 97.62 171 LEU A N 1
ATOM 1400 C CA . LEU A 1 171 ? 1.18 -23.562 1.465 1 97.62 171 LEU A CA 1
ATOM 1401 C C . LEU A 1 171 ? 1.589 -24.391 2.68 1 97.62 171 LEU A C 1
ATOM 1403 O O . LEU A 1 171 ? 1.655 -25.625 2.605 1 97.62 171 LEU A O 1
ATOM 1407 N N . ALA A 1 172 ? 1.869 -23.75 3.727 1 95.12 172 ALA A N 1
ATOM 1408 C CA . ALA A 1 172 ? 2.4 -24.406 4.922 1 95.12 172 ALA A CA 1
ATOM 1409 C C . ALA A 1 172 ? 1.418 -25.438 5.469 1 95.12 172 ALA A C 1
ATOM 1411 O O . ALA A 1 172 ? 1.812 -26.359 6.18 1 95.12 172 ALA A O 1
ATOM 1412 N N . SER A 1 173 ? 0.209 -25.297 5.125 1 92.25 173 SER A N 1
ATOM 1413 C CA . SER A 1 173 ? -0.811 -26.203 5.641 1 92.25 173 SER A CA 1
ATOM 1414 C C . SER A 1 173 ? -0.989 -27.422 4.727 1 92.25 173 SER A C 1
ATOM 1416 O O . SER A 1 173 ? -1.862 -28.25 4.961 1 92.25 173 SER A O 1
ATOM 1418 N N . HIS A 1 174 ? -0.226 -27.547 3.721 1 95.62 174 HIS A N 1
ATOM 1419 C CA . HIS A 1 174 ? -0.32 -28.625 2.744 1 95.62 174 HIS A CA 1
ATOM 1420 C C . HIS A 1 174 ? 1.023 -29.312 2.562 1 95.62 174 HIS A C 1
ATOM 1422 O O . HIS A 1 174 ? 2.076 -28.703 2.764 1 95.62 174 HIS A O 1
ATOM 1428 N N . SER A 1 175 ? 0.886 -30.5 2.197 1 96.19 175 SER A N 1
ATOM 1429 C CA . SER A 1 175 ? 2.09 -31.234 1.842 1 96.19 175 SER A CA 1
ATOM 1430 C C . SER A 1 175 ? 2.41 -31.094 0.358 1 96.19 175 SER A C 1
ATOM 1432 O O . SER A 1 175 ? 1.511 -31.141 -0.484 1 96.19 175 SER A O 1
ATOM 1434 N N . PRO A 1 176 ? 3.678 -30.922 0.068 1 97.25 176 PRO A N 1
ATOM 1435 C CA . PRO A 1 176 ? 4.047 -30.875 -1.349 1 97.25 176 PRO A CA 1
ATOM 1436 C C . PRO A 1 176 ? 3.799 -32.188 -2.066 1 97.25 176 PRO A C 1
ATOM 1438 O O . PRO A 1 176 ? 3.846 -32.25 -3.297 1 97.25 176 PRO A O 1
ATOM 1441 N N . ASP A 1 177 ? 3.539 -33.25 -1.296 1 97.88 177 ASP A N 1
ATOM 1442 C CA . ASP A 1 177 ? 3.27 -34.531 -1.888 1 97.88 177 ASP A CA 1
ATOM 1443 C C . ASP A 1 177 ? 1.791 -34.688 -2.234 1 97.88 177 ASP A C 1
ATOM 1445 O O . ASP A 1 177 ? 1.398 -35.656 -2.898 1 97.88 177 ASP A O 1
ATOM 1449 N N . GLU A 1 178 ? 1.006 -33.75 -1.771 1 97.88 178 GLU A N 1
ATOM 1450 C CA . GLU A 1 178 ? -0.386 -33.688 -2.209 1 97.88 178 GLU A CA 1
ATOM 1451 C C . GLU A 1 178 ? -0.494 -33.156 -3.631 1 97.88 178 GLU A C 1
ATOM 1453 O O . GLU A 1 178 ? 0.12 -32.156 -3.965 1 97.88 178 GLU A O 1
ATOM 1458 N N . PRO A 1 179 ? -1.234 -33.875 -4.5 1 98.81 179 PRO A N 1
ATOM 1459 C CA . PRO A 1 179 ? -1.448 -33.344 -5.844 1 98.81 179 PRO A CA 1
ATOM 1460 C C . PRO A 1 179 ? -2.438 -32.188 -5.867 1 98.81 179 PRO A C 1
ATOM 1462 O O . PRO A 1 179 ? -3.625 -32.375 -6.133 1 98.81 179 PRO A O 1
ATOM 1465 N N . ILE A 1 180 ? -1.961 -31.062 -5.66 1 98.81 180 ILE A N 1
ATOM 1466 C CA . ILE A 1 180 ? -2.826 -29.906 -5.5 1 98.81 180 ILE A CA 1
ATOM 1467 C C . ILE A 1 180 ? -2.141 -28.672 -6.078 1 98.81 180 ILE A C 1
ATOM 1469 O O . ILE A 1 180 ? -0.91 -28.609 -6.152 1 98.81 180 ILE A O 1
ATOM 1473 N N . TYR A 1 181 ? -2.887 -27.75 -6.586 1 98.88 181 TYR A N 1
ATOM 1474 C CA . TYR A 1 181 ? -2.355 -26.453 -7.004 1 98.88 181 TYR A CA 1
ATOM 1475 C C . TYR A 1 181 ? -3.314 -25.328 -6.637 1 98.88 181 TYR A C 1
ATOM 1477 O O . TYR A 1 181 ? -4.496 -25.578 -6.383 1 98.88 181 TYR A O 1
ATOM 1485 N N . PHE A 1 182 ? -2.807 -24.141 -6.445 1 98.88 182 PHE A N 1
ATOM 1486 C CA . PHE A 1 182 ? -3.576 -23 -5.926 1 98.88 182 PHE A CA 1
ATOM 1487 C C . PHE A 1 182 ? -3.445 -21.797 -6.84 1 98.88 182 PHE A C 1
ATOM 1489 O O . PHE A 1 182 ? -2.469 -21.672 -7.582 1 98.88 182 PHE A O 1
ATOM 1496 N N . GLY A 1 183 ? -4.328 -20.875 -6.824 1 98.81 183 GLY A N 1
ATOM 1497 C CA . GLY A 1 183 ? -4.449 -19.625 -7.555 1 98.81 183 GLY A CA 1
ATOM 1498 C C . GLY A 1 183 ? -5.824 -19 -7.426 1 98.81 183 GLY A C 1
ATOM 1499 O O . GLY A 1 183 ? -6.531 -19.234 -6.445 1 98.81 183 GLY A O 1
ATOM 1500 N N . ARG A 1 184 ? -6.125 -18.062 -8.305 1 98.75 184 ARG A N 1
ATOM 1501 C CA . ARG A 1 184 ? -7.492 -17.578 -8.438 1 98.75 184 ARG A CA 1
ATOM 1502 C C . ARG A 1 184 ? -8.336 -18.531 -9.266 1 98.75 184 ARG A C 1
ATOM 1504 O O . ARG A 1 184 ? -8.133 -18.672 -10.477 1 98.75 184 ARG A O 1
ATOM 1511 N N . ARG A 1 185 ? -9.359 -19.062 -8.641 1 98.75 185 ARG A N 1
ATOM 1512 C CA . ARG A 1 185 ? -10.102 -20.156 -9.242 1 98.75 185 ARG A CA 1
ATOM 1513 C C . ARG A 1 185 ? -11.234 -19.641 -10.117 1 98.75 185 ARG A C 1
ATOM 1515 O O . ARG A 1 185 ? -12.07 -18.859 -9.664 1 98.75 185 ARG A O 1
ATOM 1522 N N . PHE A 1 186 ? -11.211 -20.078 -11.359 1 98.5 186 PHE A N 1
ATOM 1523 C CA . PHE A 1 186 ? -12.273 -19.797 -12.32 1 98.5 186 PHE A CA 1
ATOM 1524 C C . PHE A 1 186 ? -13.109 -21.047 -12.562 1 98.5 186 PHE A C 1
ATOM 1526 O O . PHE A 1 186 ? -12.633 -22.172 -12.383 1 98.5 186 PHE A O 1
ATOM 1533 N N . LYS A 1 187 ? -14.281 -20.922 -13.062 1 96.44 187 LYS A N 1
ATOM 1534 C CA . LYS A 1 187 ? -15.211 -22.047 -13.047 1 96.44 187 LYS A CA 1
ATOM 1535 C C . LYS A 1 187 ? -15.5 -22.547 -14.461 1 96.44 187 LYS A C 1
ATOM 1537 O O . LYS A 1 187 ? -15.625 -23.75 -14.695 1 96.44 187 LYS A O 1
ATOM 1542 N N . PRO A 1 188 ? -15.562 -21.656 -15.398 1 94.12 188 PRO A N 1
ATOM 1543 C CA . PRO A 1 188 ? -16.078 -22.156 -16.688 1 94.12 188 PRO A CA 1
ATOM 1544 C C . PRO A 1 188 ? -15.148 -23.172 -17.328 1 94.12 188 PRO A C 1
ATOM 1546 O O . PRO A 1 188 ? -13.93 -23.109 -17.172 1 94.12 188 PRO A O 1
ATOM 1549 N N . TYR A 1 189 ? -15.742 -24.234 -18.062 1 95 189 TYR A N 1
ATOM 1550 C CA . TYR A 1 189 ? -15.117 -25.125 -19.031 1 95 189 TYR A CA 1
ATOM 1551 C C . TYR A 1 189 ? -14.438 -26.297 -18.328 1 95 189 TYR A C 1
ATOM 1553 O O . TYR A 1 189 ? -14.148 -27.328 -18.953 1 95 189 TYR A O 1
ATOM 1561 N N . VAL A 1 190 ? -14.062 -26.109 -17.078 1 96.94 190 VAL A N 1
ATOM 1562 C CA . VAL A 1 190 ? -13.469 -27.203 -16.297 1 96.94 190 VAL A CA 1
ATOM 1563 C C . VAL A 1 190 ? -14.297 -27.438 -15.031 1 96.94 190 VAL A C 1
ATOM 1565 O O . VAL A 1 190 ? -14.547 -26.516 -14.266 1 96.94 190 VAL A O 1
ATOM 1568 N N . LYS A 1 191 ? -14.648 -28.672 -14.711 1 97.38 191 LYS A N 1
ATOM 1569 C CA . LYS A 1 191 ? -15.594 -29 -13.648 1 97.38 191 LYS A CA 1
ATOM 1570 C C . LYS A 1 191 ? -15.062 -28.531 -12.289 1 97.38 191 LYS A C 1
ATOM 1572 O O . LYS A 1 191 ? -15.773 -27.859 -11.539 1 97.38 191 LYS A O 1
ATOM 1577 N N . GLN A 1 192 ? -13.867 -28.875 -11.977 1 98.25 192 GLN A N 1
ATOM 1578 C CA . GLN A 1 192 ? -13.328 -28.5 -10.672 1 98.25 192 GLN A CA 1
ATOM 1579 C C . GLN A 1 192 ? -12.852 -27.047 -10.672 1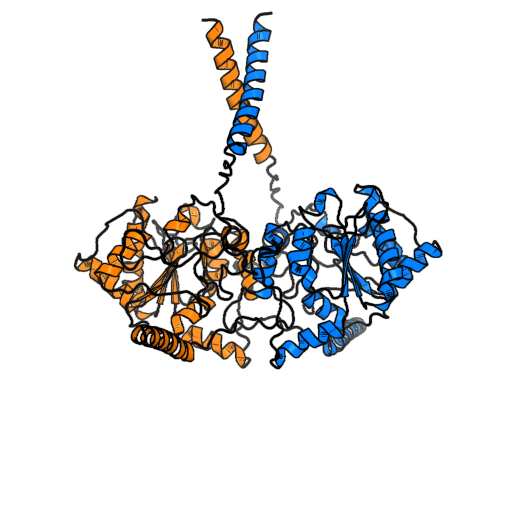 98.25 192 GLN A C 1
ATOM 1581 O O . GLN A 1 192 ? -12.492 -26.5 -9.625 1 98.25 192 GLN A O 1
ATOM 1586 N N . GLY A 1 193 ? -12.844 -26.453 -11.852 1 98.5 193 GLY A N 1
ATOM 1587 C CA . GLY A 1 193 ? -12.281 -25.109 -12.016 1 98.5 193 GLY A CA 1
ATOM 1588 C C . GLY A 1 193 ? -10.812 -25.125 -12.391 1 98.5 193 GLY A C 1
ATOM 1589 O O . GLY A 1 193 ? -10.211 -26.188 -12.516 1 98.5 193 GLY A O 1
ATOM 1590 N N . TYR A 1 194 ? -10.32 -23.969 -12.656 1 98.62 194 TYR A N 1
ATOM 1591 C CA . TYR A 1 194 ? -8.922 -23.781 -13.008 1 98.62 194 TYR A CA 1
ATOM 1592 C C . TYR A 1 194 ? -8.406 -22.438 -12.5 1 98.62 194 TYR A C 1
ATOM 1594 O O . TYR A 1 194 ? -9.195 -21.594 -12.078 1 98.62 194 TYR A O 1
ATOM 1602 N N . MET A 1 195 ? -7.125 -22.25 -12.445 1 98.88 195 MET A N 1
ATOM 1603 C CA . MET A 1 195 ? -6.531 -21.062 -11.836 1 98.88 195 MET A CA 1
ATOM 1604 C C . MET A 1 195 ? -6.18 -20.031 -12.898 1 98.88 195 MET A C 1
ATOM 1606 O O . MET A 1 195 ? -5.613 -20.359 -13.938 1 98.88 195 MET A O 1
ATOM 1610 N N . SER A 1 196 ? -6.5 -18.797 -12.594 1 98.31 196 SER A N 1
A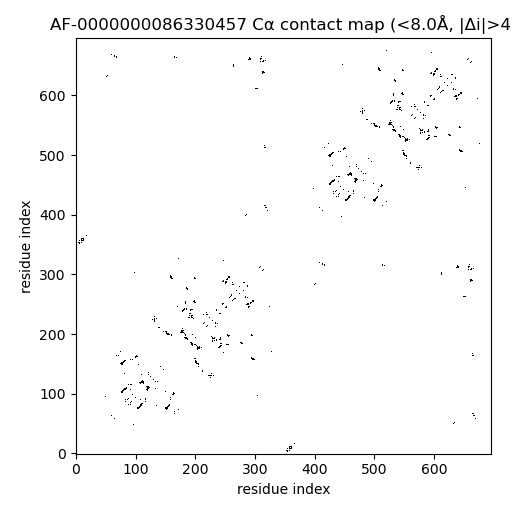TOM 1611 C CA . SER A 1 196 ? -6.191 -17.672 -13.469 1 98.31 196 SER A CA 1
ATOM 1612 C C . SER A 1 196 ? -4.699 -17.609 -13.789 1 98.31 196 SER A C 1
ATOM 1614 O O . SER A 1 196 ? -3.863 -17.672 -12.883 1 98.31 196 SER A O 1
ATOM 1616 N N . GLY A 1 197 ? -4.41 -17.422 -15.062 1 97.5 197 GLY A N 1
ATOM 1617 C CA . GLY A 1 197 ? -3.02 -17.312 -15.477 1 97.5 197 GLY A CA 1
ATOM 1618 C C . GLY A 1 197 ? -2.352 -16.047 -14.984 1 97.5 197 GLY A C 1
ATOM 1619 O O . GLY A 1 197 ? -1.225 -16.078 -14.492 1 97.5 197 GLY A O 1
ATOM 1620 N N . GLY A 1 198 ? -3.041 -14.984 -15.094 1 97.25 198 GLY A N 1
ATOM 1621 C CA . GLY A 1 198 ? -2.494 -13.68 -14.75 1 97.25 198 GLY A CA 1
ATOM 1622 C C . GLY A 1 198 ? -2.221 -13.516 -13.266 1 97.25 198 GLY A C 1
ATOM 1623 O O . GLY A 1 198 ? -1.211 -12.922 -12.883 1 97.25 198 GLY A O 1
ATOM 1624 N N . ALA A 1 199 ? -3.098 -14.086 -12.461 1 98.56 199 ALA A N 1
ATOM 1625 C CA . ALA A 1 199 ? -2.914 -14 -11.016 1 98.56 199 ALA A CA 1
ATOM 1626 C C . ALA A 1 199 ? -1.764 -14.891 -10.555 1 98.56 199 ALA A C 1
ATOM 1628 O O . ALA A 1 199 ? -1.282 -14.758 -9.43 1 98.56 199 ALA A O 1
ATOM 1629 N N . GLY A 1 200 ? -1.336 -15.773 -11.461 1 98.75 200 GLY A N 1
ATOM 1630 C CA . GLY A 1 200 ? -0.354 -16.781 -11.086 1 98.75 200 GLY A CA 1
ATOM 1631 C C . GLY A 1 200 ? -0.966 -17.984 -10.391 1 98.75 200 GLY A C 1
ATOM 1632 O O . GLY A 1 200 ? -2.102 -17.922 -9.914 1 98.75 200 GLY A O 1
ATOM 1633 N N . TYR A 1 201 ? -0.244 -19.047 -10.438 1 98.94 201 TYR A N 1
ATOM 1634 C CA . TYR A 1 201 ? -0.653 -20.25 -9.719 1 98.94 201 TYR A CA 1
ATOM 1635 C C . TYR A 1 201 ? 0.559 -21.047 -9.273 1 98.94 201 TYR A C 1
ATOM 1637 O O . TYR A 1 201 ? 1.653 -20.891 -9.82 1 98.94 201 TYR A O 1
ATOM 1645 N N . VAL A 1 202 ? 0.337 -21.891 -8.273 1 98.94 202 VAL A N 1
ATOM 1646 C CA . VAL A 1 202 ? 1.439 -22.625 -7.66 1 98.94 202 VAL A CA 1
ATOM 1647 C C . VAL A 1 202 ? 1.105 -24.109 -7.609 1 98.94 202 VAL A C 1
ATOM 1649 O O . VAL A 1 202 ? -0.024 -24.5 -7.293 1 98.94 202 VAL A O 1
ATOM 1652 N N . LEU A 1 203 ? 2.055 -24.906 -8.031 1 98.94 203 LEU A N 1
ATOM 1653 C CA . LEU A 1 203 ? 1.901 -26.359 -8.047 1 98.94 203 LEU A CA 1
ATOM 1654 C C . LEU A 1 203 ? 2.713 -27 -6.93 1 98.94 203 LEU A C 1
ATOM 1656 O O . LEU A 1 203 ? 3.848 -26.609 -6.668 1 98.94 203 LEU A O 1
ATOM 1660 N N . SER A 1 204 ? 2.143 -28.016 -6.324 1 98.81 204 SER A N 1
ATOM 1661 C CA . SER A 1 204 ? 2.949 -28.875 -5.461 1 98.81 204 SER A CA 1
ATOM 1662 C C . SER A 1 204 ? 3.939 -29.703 -6.277 1 98.81 204 SER A C 1
ATOM 1664 O O . SER A 1 204 ? 3.805 -29.812 -7.496 1 98.81 204 SER A O 1
ATOM 1666 N N . ARG A 1 205 ? 4.855 -30.219 -5.652 1 98.62 205 ARG A N 1
ATOM 1667 C CA . ARG A 1 205 ? 5.816 -31.094 -6.305 1 98.62 205 ARG A CA 1
ATOM 1668 C C . ARG A 1 205 ? 5.109 -32.25 -7.004 1 98.62 205 ARG A C 1
ATOM 1670 O O . ARG A 1 205 ? 5.434 -32.594 -8.148 1 98.62 205 ARG A O 1
ATOM 1677 N N . GLU A 1 206 ? 4.148 -32.844 -6.293 1 98.75 206 GLU A N 1
ATOM 1678 C CA . GLU A 1 206 ? 3.406 -33.938 -6.902 1 98.75 206 GLU A CA 1
ATOM 1679 C C . GLU A 1 206 ? 2.588 -33.469 -8.094 1 98.75 206 GLU A C 1
ATOM 1681 O O . GLU A 1 206 ? 2.465 -34.188 -9.094 1 98.75 206 GLU A O 1
ATOM 1686 N N . ALA A 1 207 ? 2.02 -32.312 -7.984 1 98.88 207 ALA A N 1
ATOM 1687 C CA . ALA A 1 207 ? 1.267 -31.766 -9.109 1 98.88 207 ALA A CA 1
ATOM 1688 C C . ALA A 1 207 ? 2.168 -31.547 -10.32 1 98.88 207 ALA A C 1
ATOM 1690 O O . ALA A 1 207 ? 1.784 -31.859 -11.445 1 98.88 207 ALA A O 1
ATOM 1691 N N . LEU A 1 208 ? 3.324 -31 -10.109 1 98.81 208 LEU A N 1
ATOM 1692 C CA . LEU A 1 208 ? 4.289 -30.797 -11.188 1 98.81 208 LEU A CA 1
ATOM 1693 C C . LEU A 1 208 ? 4.664 -32.125 -11.844 1 98.81 208 LEU A C 1
ATOM 1695 O O . LEU A 1 208 ? 4.711 -32.219 -13.07 1 98.81 208 LEU A O 1
ATOM 1699 N N . ARG A 1 209 ? 4.941 -33.062 -11.047 1 98.62 209 ARG A N 1
ATOM 1700 C CA . ARG A 1 209 ? 5.297 -34.406 -11.57 1 98.62 209 ARG A CA 1
ATOM 1701 C C . ARG A 1 209 ? 4.191 -34.938 -12.461 1 98.62 209 ARG A C 1
ATOM 1703 O O . ARG A 1 209 ? 4.461 -35.406 -13.57 1 98.62 209 ARG A O 1
ATOM 1710 N N . ARG A 1 210 ? 3.014 -34.875 -11.977 1 98.69 210 ARG A N 1
ATOM 1711 C CA . ARG A 1 210 ? 1.892 -35.406 -12.727 1 98.69 210 ARG A CA 1
ATOM 1712 C C . ARG A 1 210 ? 1.691 -34.656 -14.039 1 98.69 210 ARG A C 1
ATOM 1714 O O . ARG A 1 210 ? 1.312 -35.25 -15.055 1 98.69 210 ARG A O 1
ATOM 1721 N N . PHE A 1 211 ? 1.863 -33.406 -13.977 1 98.62 211 PHE A N 1
ATOM 1722 C CA . PHE A 1 211 ? 1.763 -32.594 -15.188 1 98.62 211 PHE A CA 1
ATOM 1723 C C . PHE A 1 211 ? 2.768 -33.062 -16.234 1 98.62 211 PHE A C 1
ATOM 1725 O O . PHE A 1 211 ? 2.402 -33.312 -17.391 1 98.62 211 PHE A O 1
ATOM 1732 N N . VAL A 1 212 ? 4.055 -33.188 -15.844 1 98.06 212 VAL A N 1
ATOM 1733 C CA . VAL A 1 212 ? 5.133 -33.562 -16.75 1 98.06 212 VAL A CA 1
ATOM 1734 C C . VAL A 1 212 ? 4.898 -35 -17.266 1 98.06 212 VAL A C 1
ATOM 1736 O O . VAL A 1 212 ? 5 -35.25 -18.469 1 98.06 212 VAL A O 1
ATOM 1739 N N . VAL A 1 213 ? 4.527 -35.875 -16.391 1 98 213 VAL A N 1
ATOM 1740 C CA . VAL A 1 213 ? 4.262 -37.25 -16.766 1 98 213 VAL A CA 1
ATOM 1741 C C . VAL A 1 213 ? 3.027 -37.312 -17.672 1 98 213 VAL A C 1
ATOM 1743 O O . VAL A 1 213 ? 2.973 -38.094 -18.609 1 98 213 VAL A O 1
ATOM 1746 N N . GLY A 1 214 ? 2.047 -36.469 -17.328 1 97.75 214 GLY A N 1
ATOM 1747 C CA . GLY A 1 214 ? 0.837 -36.406 -18.141 1 97.75 214 GLY A CA 1
ATOM 1748 C C . GLY A 1 214 ? 1.105 -36.094 -19.594 1 97.75 214 GLY A C 1
ATOM 1749 O O . GLY A 1 214 ? 0.44 -36.625 -20.484 1 97.75 214 GLY A O 1
ATOM 1750 N N . PHE A 1 215 ? 1.991 -35.25 -19.828 1 96.44 215 PHE A N 1
ATOM 1751 C CA . PHE A 1 215 ? 2.348 -34.938 -21.203 1 96.44 215 PHE A CA 1
ATOM 1752 C C . PHE A 1 215 ? 3.145 -36.062 -21.844 1 96.44 215 PHE A C 1
ATOM 1754 O O . PHE A 1 215 ? 3.012 -36.344 -23.031 1 96.44 215 PHE A O 1
ATOM 1761 N N . LYS A 1 216 ? 3.98 -36.75 -21.094 1 94.94 216 LYS A N 1
ATOM 1762 C CA . LYS A 1 216 ? 4.758 -37.875 -21.594 1 94.94 216 LYS A CA 1
ATOM 1763 C C . LYS A 1 216 ? 3.846 -39.031 -21.969 1 94.94 216 LYS A C 1
ATOM 1765 O O . LYS A 1 216 ? 4.078 -39.688 -22.984 1 94.94 216 LYS A O 1
ATOM 1770 N N . THR A 1 217 ? 2.854 -39.25 -21.156 1 96.81 217 THR A N 1
ATOM 1771 C CA . THR A 1 217 ? 1.937 -40.375 -21.391 1 96.81 217 THR A CA 1
ATOM 1772 C C . THR A 1 217 ? 0.814 -39.969 -22.328 1 96.81 217 THR A C 1
ATOM 1774 O O . THR A 1 217 ? -0.067 -40.75 -22.641 1 96.81 217 THR A O 1
ATOM 1777 N N . LYS A 1 218 ? 0.732 -38.719 -22.688 1 94.94 218 LYS A N 1
ATOM 1778 C CA . LYS A 1 218 ? -0.239 -38.156 -23.625 1 94.94 218 LYS A CA 1
ATOM 1779 C C . LYS A 1 218 ? -1.618 -38.031 -22.984 1 94.94 218 LYS A C 1
ATOM 1781 O O . LYS A 1 218 ? -2.631 -37.969 -23.688 1 94.94 218 LYS A O 1
ATOM 1786 N N . ASP A 1 219 ? -1.653 -38.156 -21.703 1 95.69 219 ASP A N 1
ATOM 1787 C CA . ASP A 1 219 ? -2.877 -37.812 -21 1 95.69 219 ASP A CA 1
ATOM 1788 C C . ASP A 1 219 ? -3.205 -36.312 -21.156 1 95.69 219 ASP A C 1
ATOM 1790 O O . ASP A 1 219 ? -4.375 -35.938 -21.219 1 95.69 219 ASP A O 1
ATOM 1794 N N . CYS A 1 220 ? -2.184 -35.562 -21.125 1 96.19 220 CYS A N 1
ATOM 1795 C CA . CYS A 1 220 ? -2.297 -34.125 -21.422 1 96.19 220 CYS A CA 1
ATOM 1796 C C . CYS A 1 220 ? -1.773 -33.812 -22.812 1 96.19 220 CYS A C 1
ATOM 1798 O O . CYS A 1 220 ? -0.883 -34.5 -23.312 1 96.19 220 CYS A O 1
ATOM 1800 N N . SER A 1 221 ? -2.395 -32.875 -23.453 1 92.44 221 SER A N 1
ATOM 1801 C CA . SER A 1 221 ? -1.954 -32.312 -24.734 1 92.44 221 SER A CA 1
ATOM 1802 C C . SER A 1 221 ? -2.232 -30.828 -24.828 1 92.44 221 SER A C 1
ATOM 1804 O O . SER A 1 221 ? -2.811 -30.234 -23.906 1 92.44 221 SER A O 1
ATOM 1806 N N . HIS A 1 222 ? -1.722 -30.203 -25.875 1 89.44 222 HIS A N 1
ATOM 1807 C CA . HIS A 1 222 ? -2.041 -28.812 -26.125 1 89.44 222 HIS A CA 1
ATOM 1808 C C . HIS A 1 222 ? -3.482 -28.641 -26.594 1 89.44 222 HIS A C 1
ATOM 1810 O O . HIS A 1 222 ? -3.748 -28.609 -27.797 1 89.44 222 HIS A O 1
ATOM 1816 N N . THR A 1 223 ? -4.359 -28.391 -25.703 1 86.25 223 THR A N 1
ATOM 1817 C CA . THR A 1 223 ? -5.789 -28.438 -25.984 1 86.25 223 THR A CA 1
ATOM 1818 C C . THR A 1 223 ? -6.305 -27.062 -26.391 1 86.25 223 THR A C 1
ATOM 1820 O O . THR A 1 223 ? -7.328 -26.953 -27.078 1 86.25 223 THR A O 1
ATOM 1823 N N . SER A 1 224 ? -5.66 -25.984 -25.859 1 89.25 224 SER A N 1
ATOM 1824 C CA . SER A 1 224 ? -6.121 -24.625 -26.109 1 89.25 224 SER A CA 1
ATOM 1825 C C . SER A 1 224 ? -4.965 -23.641 -26.031 1 89.25 224 SER A C 1
ATOM 1827 O O . SER A 1 224 ? -3.951 -23.906 -25.391 1 89.25 224 SER A O 1
ATOM 1829 N N . SER A 1 225 ? -5.188 -22.484 -26.719 1 88.44 225 SER A N 1
ATOM 1830 C CA . SER A 1 225 ? -4.199 -21.422 -26.625 1 88.44 225 SER A CA 1
ATOM 1831 C C . SER A 1 225 ? -4.375 -20.609 -25.344 1 88.44 225 SER A C 1
ATOM 1833 O O . SER A 1 225 ? -3.496 -19.828 -24.984 1 88.44 225 SER A O 1
ATOM 1835 N N . VAL A 1 226 ? -5.535 -20.719 -24.766 1 94.06 226 VAL A N 1
ATOM 1836 C CA . VAL A 1 226 ? -5.75 -20.078 -23.469 1 94.06 226 VAL A CA 1
ATOM 1837 C C . VAL A 1 226 ? -5.023 -20.859 -22.391 1 94.06 226 VAL A C 1
ATOM 1839 O O . VAL A 1 226 ? -5.523 -21.891 -21.906 1 94.06 226 VAL A O 1
ATOM 1842 N N . GLU A 1 227 ? -3.969 -20.375 -22 1 95.81 227 GLU A N 1
ATOM 1843 C CA . GLU A 1 227 ? -2.961 -21.078 -21.219 1 95.81 227 GLU A CA 1
ATOM 1844 C C . GLU A 1 227 ? -3.541 -21.594 -19.906 1 95.81 227 GLU A C 1
ATOM 1846 O O . GLU A 1 227 ? -3.355 -22.766 -19.547 1 95.81 227 GLU A O 1
ATOM 1851 N N . ASP A 1 228 ? -4.293 -20.75 -19.156 1 97.06 228 ASP A N 1
ATOM 1852 C CA . ASP A 1 228 ? -4.773 -21.141 -17.844 1 97.06 228 ASP A CA 1
ATOM 1853 C C . ASP A 1 228 ? -5.891 -22.188 -17.953 1 97.06 228 ASP A C 1
ATOM 1855 O O . ASP A 1 228 ? -5.98 -23.094 -17.141 1 97.06 228 ASP A O 1
ATOM 1859 N N . LEU A 1 229 ? -6.684 -22.047 -18.984 1 97.31 229 LEU A N 1
ATOM 1860 C CA . LEU A 1 229 ? -7.727 -23.047 -19.25 1 97.31 229 LEU A CA 1
ATOM 1861 C C . LEU A 1 229 ? -7.117 -24.391 -19.578 1 97.31 229 LEU A C 1
ATOM 1863 O O . LEU A 1 229 ? -7.52 -25.422 -19.031 1 97.31 229 LEU A O 1
ATOM 1867 N N . ALA A 1 230 ? -6.152 -24.391 -20.453 1 97.56 230 ALA A N 1
ATOM 1868 C CA . ALA A 1 230 ? -5.488 -25.625 -20.844 1 97.56 230 ALA A CA 1
ATOM 1869 C C . ALA A 1 230 ? -4.801 -26.281 -19.656 1 97.56 230 ALA A C 1
ATOM 1871 O O . ALA A 1 230 ? -4.852 -27.516 -19.5 1 97.56 230 ALA A O 1
ATOM 1872 N N . MET A 1 231 ? -4.176 -25.469 -18.875 1 98.06 231 MET A N 1
ATOM 1873 C CA . MET A 1 231 ? -3.531 -25.969 -17.672 1 98.06 231 MET A CA 1
ATOM 1874 C C . MET A 1 231 ? -4.551 -26.625 -16.75 1 98.06 231 MET A C 1
ATOM 1876 O O . MET A 1 231 ? -4.305 -27.719 -16.234 1 98.06 231 MET A O 1
ATOM 1880 N N . GLY A 1 232 ? -5.648 -25.969 -16.547 1 98.31 232 GLY A N 1
ATOM 1881 C CA . GLY A 1 232 ? -6.699 -26.5 -15.695 1 98.31 232 GLY A CA 1
ATOM 1882 C C . GLY A 1 232 ? -7.246 -27.828 -16.188 1 98.31 232 GLY A C 1
ATOM 1883 O O . GLY A 1 232 ? -7.5 -28.734 -15.398 1 98.31 232 GLY A O 1
ATOM 1884 N N . GLN A 1 233 ? -7.422 -27.953 -17.469 1 98.06 233 GLN A N 1
ATOM 1885 C CA . GLN A 1 233 ? -7.906 -29.188 -18.062 1 98.06 233 GLN A CA 1
ATOM 1886 C C . GLN A 1 233 ? -6.93 -30.344 -17.812 1 98.06 233 GLN A C 1
ATOM 1888 O O . GLN A 1 233 ? -7.348 -31.453 -17.5 1 98.06 233 GLN A O 1
ATOM 1893 N N . CYS A 1 234 ? -5.715 -30.047 -18 1 98.38 234 CYS A N 1
ATOM 1894 C CA . CYS A 1 234 ? -4.699 -31.062 -17.766 1 98.38 234 CYS A CA 1
ATOM 1895 C C . CYS A 1 234 ? -4.664 -31.453 -16.281 1 98.38 234 CYS A C 1
ATOM 1897 O O . CYS A 1 234 ? -4.617 -32.625 -15.961 1 98.38 234 CYS A O 1
ATOM 1899 N N . MET A 1 235 ? -4.707 -30.453 -15.391 1 98.75 235 MET A N 1
ATOM 1900 C CA . MET A 1 235 ? -4.668 -30.734 -13.953 1 98.75 235 MET A CA 1
ATOM 1901 C C . MET A 1 235 ? -5.809 -31.656 -13.539 1 98.75 235 MET A C 1
ATOM 1903 O O . MET A 1 235 ? -5.602 -32.625 -12.797 1 98.75 235 MET A O 1
ATOM 1907 N N . GLU A 1 236 ? -6.969 -31.359 -14.008 1 98.19 236 GLU A N 1
ATOM 1908 C CA . GLU A 1 236 ? -8.117 -32.219 -13.703 1 98.19 236 GLU A CA 1
ATOM 1909 C C . GLU A 1 236 ? -7.91 -33.625 -14.211 1 98.19 236 GLU A C 1
ATOM 1911 O O . GLU A 1 236 ? -8.188 -34.594 -13.508 1 98.19 236 GLU A O 1
ATOM 1916 N N . LYS A 1 237 ? -7.387 -33.812 -15.344 1 97.75 237 LYS A N 1
ATOM 1917 C CA . LYS A 1 237 ? -7.207 -35.094 -16 1 97.75 237 LYS A CA 1
ATOM 1918 C C . LYS A 1 237 ? -6.207 -35.969 -15.234 1 97.75 237 LYS A C 1
ATOM 1920 O O . LYS A 1 237 ? -6.355 -37.188 -15.172 1 97.75 237 LYS A O 1
ATOM 1925 N N . VAL A 1 238 ? -5.223 -35.312 -14.711 1 98.44 238 VAL A N 1
ATOM 1926 C CA . VAL A 1 238 ? -4.156 -36.062 -14.086 1 98.44 238 VAL A CA 1
ATOM 1927 C C . VAL A 1 238 ? -4.379 -36.125 -12.578 1 98.44 238 VAL A C 1
ATOM 1929 O O . VAL A 1 238 ? -3.467 -36.5 -11.82 1 98.44 238 VAL A O 1
ATOM 1932 N N . GLY A 1 239 ? -5.465 -35.688 -12.109 1 98.44 239 GLY A N 1
ATOM 1933 C CA . GLY A 1 239 ? -5.883 -35.875 -10.734 1 98.44 239 GLY A CA 1
ATOM 1934 C C . GLY A 1 239 ? -5.297 -34.875 -9.766 1 98.44 239 GLY A C 1
ATOM 1935 O O . GLY A 1 239 ? -5.094 -35.156 -8.594 1 98.44 239 GLY A O 1
ATOM 1936 N N . VAL A 1 240 ? -4.957 -33.75 -10.281 1 98.88 240 VAL A N 1
ATOM 1937 C CA . VAL A 1 240 ? -4.484 -32.656 -9.422 1 98.88 240 VAL A CA 1
ATOM 1938 C C . VAL A 1 240 ? -5.66 -31.797 -8.977 1 98.88 240 VAL A C 1
ATOM 1940 O O . VAL A 1 240 ? -6.402 -31.266 -9.805 1 98.88 240 VAL A O 1
ATOM 1943 N N . GLN A 1 241 ? -5.812 -31.625 -7.734 1 98.75 241 GLN A N 1
ATOM 1944 C CA . GLN A 1 241 ? -6.949 -30.891 -7.172 1 98.75 241 GLN A CA 1
ATOM 1945 C C . GLN A 1 241 ? -6.742 -29.391 -7.273 1 98.75 241 GLN A C 1
ATOM 1947 O O . GLN A 1 241 ? -5.637 -28.891 -7.047 1 98.75 241 GLN A O 1
ATOM 1952 N N . ALA A 1 242 ? -7.82 -28.719 -7.645 1 98.69 242 ALA A N 1
ATOM 1953 C CA . ALA A 1 242 ? -7.832 -27.266 -7.539 1 98.69 242 ALA A CA 1
ATOM 1954 C C . ALA A 1 242 ? -8.156 -26.812 -6.117 1 98.69 242 ALA A C 1
ATOM 1956 O O . ALA A 1 242 ? -9.312 -26.891 -5.688 1 98.69 242 ALA A O 1
ATOM 1957 N N . GLY A 1 243 ? -7.164 -26.297 -5.445 1 98.25 243 GLY A N 1
ATOM 1958 C CA . GLY A 1 243 ? -7.336 -25.969 -4.039 1 98.25 243 GLY A CA 1
ATOM 1959 C C . GLY A 1 243 ? -7.957 -24.594 -3.824 1 98.25 243 GLY A C 1
ATOM 1960 O O . GLY A 1 243 ? -8 -23.781 -4.742 1 98.25 243 GLY A O 1
ATOM 1961 N N . ASP A 1 244 ? -8.523 -24.422 -2.623 1 97.69 244 ASP A N 1
ATOM 1962 C CA . ASP A 1 244 ? -9.055 -23.125 -2.195 1 97.69 244 ASP A CA 1
ATOM 1963 C C . ASP A 1 244 ? -7.965 -22.266 -1.555 1 97.69 244 ASP A C 1
ATOM 1965 O O . ASP A 1 244 ? -7.492 -22.578 -0.458 1 97.69 244 ASP A O 1
ATOM 1969 N N . SER A 1 245 ? -7.59 -21.234 -2.219 1 98 245 SER A N 1
ATOM 1970 C CA . SER A 1 245 ? -6.488 -20.391 -1.755 1 98 245 SER A CA 1
ATOM 1971 C C . SER A 1 245 ? -6.996 -19.25 -0.88 1 98 245 SER A C 1
ATOM 1973 O O . SER A 1 245 ? -6.207 -18.438 -0.398 1 98 245 SER A O 1
ATOM 1975 N N . ARG A 1 246 ? -8.305 -19.078 -0.638 1 97.31 246 ARG A N 1
ATOM 1976 C CA . ARG A 1 246 ? -8.859 -17.984 0.16 1 97.31 246 ARG A CA 1
ATOM 1977 C C . ARG A 1 246 ? -8.43 -18.109 1.618 1 97.31 246 ARG A C 1
ATOM 1979 O O . ARG A 1 246 ? -8.125 -19.203 2.096 1 97.31 246 ARG A O 1
ATOM 1986 N N . ASP A 1 247 ? -8.438 -16.984 2.307 1 95.5 247 ASP A N 1
ATOM 1987 C CA . ASP A 1 247 ? -8.047 -17.016 3.715 1 95.5 247 ASP A CA 1
ATOM 1988 C C . ASP A 1 247 ? -9.172 -17.578 4.582 1 95.5 247 ASP A C 1
ATOM 1990 O O . ASP A 1 247 ? -10.195 -18.031 4.062 1 95.5 247 ASP A O 1
ATOM 1994 N N . THR A 1 248 ? -8.961 -17.578 5.883 1 93.75 248 THR A N 1
ATOM 1995 C CA . THR A 1 248 ? -9.891 -18.25 6.785 1 93.75 248 THR A CA 1
ATOM 1996 C C . THR A 1 248 ? -11.219 -17.5 6.855 1 93.75 248 THR A C 1
ATOM 1998 O O . THR A 1 248 ? -12.211 -18.016 7.359 1 93.75 248 THR A O 1
ATOM 2001 N N . LEU A 1 249 ? -11.258 -16.297 6.32 1 92.56 249 LEU A N 1
ATOM 2002 C CA . LEU A 1 249 ? -12.5 -15.523 6.242 1 92.56 249 LEU A CA 1
ATOM 2003 C C . LEU A 1 249 ? -13.094 -15.594 4.84 1 92.56 249 LEU A C 1
ATOM 2005 O O . LEU A 1 249 ? -14.016 -14.844 4.516 1 92.56 249 LEU A O 1
ATOM 2009 N N . HIS A 1 250 ? -12.484 -16.391 3.953 1 95.25 250 HIS A N 1
ATOM 2010 C CA . HIS A 1 250 ? -12.938 -16.672 2.596 1 95.25 250 HIS A CA 1
ATOM 2011 C C . HIS A 1 250 ? -12.727 -15.469 1.687 1 95.25 250 HIS A C 1
ATOM 2013 O O . HIS A 1 250 ? -13.539 -15.195 0.803 1 95.25 250 HIS A O 1
ATOM 2019 N N . ARG A 1 251 ? -11.703 -14.703 2.02 1 96.62 251 ARG A N 1
ATOM 2020 C CA . ARG A 1 251 ? -11.32 -13.602 1.136 1 96.62 251 ARG A CA 1
ATOM 2021 C C . ARG A 1 251 ? -10.258 -14.047 0.137 1 96.62 251 ARG A C 1
ATOM 2023 O O . ARG A 1 251 ? -9.367 -14.828 0.479 1 96.62 251 ARG A O 1
ATOM 2030 N N . GLU A 1 252 ? -10.336 -13.5 -1.012 1 97.69 252 GLU A N 1
ATOM 2031 C CA . GLU A 1 252 ? -9.438 -13.898 -2.09 1 97.69 252 GLU A CA 1
ATOM 2032 C C . GLU A 1 252 ? -8.008 -13.438 -1.812 1 97.69 252 GLU A C 1
ATOM 2034 O O . GLU A 1 252 ? -7.793 -12.352 -1.271 1 97.69 252 GLU A O 1
ATOM 2039 N N . THR A 1 253 ? -7.031 -14.297 -2.299 1 98.38 253 THR A N 1
ATOM 2040 C CA . THR A 1 253 ? -5.629 -13.961 -2.076 1 98.38 253 THR A CA 1
ATOM 2041 C C . THR A 1 253 ? -4.91 -13.75 -3.404 1 98.38 253 THR A C 1
ATOM 2043 O O . THR A 1 253 ? -3.893 -13.055 -3.461 1 98.38 253 THR A O 1
ATOM 2046 N N . PHE A 1 254 ? -5.352 -14.383 -4.438 1 98.75 254 PHE A N 1
ATOM 2047 C CA . PHE A 1 254 ? -4.816 -14.188 -5.781 1 98.75 254 PHE A CA 1
ATOM 2048 C C . PHE A 1 254 ? -5.719 -13.273 -6.594 1 98.75 254 PHE A C 1
ATOM 2050 O O . PHE A 1 254 ? -6.918 -13.531 -6.734 1 98.75 254 PHE A O 1
ATOM 2057 N N . HIS A 1 255 ? -5.168 -12.266 -7.203 1 98.19 255 HIS A N 1
ATOM 2058 C CA . HIS A 1 255 ? -6.004 -11.258 -7.836 1 98.19 255 HIS A CA 1
ATOM 2059 C C . HIS A 1 255 ? -5.629 -11.07 -9.305 1 98.19 255 HIS A C 1
ATOM 2061 O O . HIS A 1 255 ? -4.523 -10.625 -9.609 1 98.19 255 HIS A O 1
ATOM 2067 N N . PRO A 1 256 ? -6.547 -11.336 -10.18 1 97.81 256 PRO A N 1
ATOM 2068 C CA . PRO A 1 256 ? -6.246 -11.305 -11.609 1 97.81 256 PRO A CA 1
ATOM 2069 C C . PRO A 1 256 ? -6.188 -9.883 -12.172 1 97.81 256 PRO A C 1
ATOM 2071 O O . PRO A 1 256 ? -5.906 -9.695 -13.359 1 97.81 256 PRO A O 1
ATOM 2074 N N . PHE A 1 257 ? -6.434 -8.852 -11.305 1 96.88 257 PHE A N 1
ATOM 2075 C CA . PHE A 1 257 ? -6.352 -7.461 -11.734 1 96.88 257 PHE A CA 1
ATOM 2076 C C . PHE A 1 257 ? -5.508 -6.645 -10.766 1 96.88 257 PHE A C 1
ATOM 2078 O O . PHE A 1 257 ? -5.055 -7.16 -9.742 1 96.88 257 PHE A O 1
ATOM 2085 N N . VAL A 1 258 ? -5.316 -5.379 -11.18 1 96.25 258 VAL A N 1
ATOM 2086 C CA . VAL A 1 258 ? -4.543 -4.465 -10.344 1 96.25 258 VAL A CA 1
ATOM 2087 C C . VAL A 1 258 ? -5.316 -4.148 -9.062 1 96.25 258 VAL A C 1
ATOM 2089 O O . VAL A 1 258 ? -6.551 -4.195 -9.055 1 96.25 258 VAL A O 1
ATOM 2092 N N . PRO A 1 259 ? -4.652 -3.787 -7.98 1 95.25 259 PRO A N 1
ATOM 2093 C CA . PRO A 1 259 ? -5.332 -3.512 -6.711 1 95.25 259 PRO A CA 1
ATOM 2094 C C . PRO A 1 259 ? -6.445 -2.475 -6.852 1 95.25 259 PRO A C 1
ATOM 2096 O O . PRO A 1 259 ? -7.516 -2.627 -6.258 1 95.25 259 PRO A O 1
ATOM 2099 N N . ASP A 1 260 ? -6.254 -1.486 -7.66 1 93.25 260 ASP A N 1
ATOM 2100 C CA . ASP A 1 260 ? -7.227 -0.41 -7.816 1 93.25 260 ASP A CA 1
ATOM 2101 C C . ASP A 1 260 ? -8.57 -0.95 -8.312 1 93.25 260 ASP A C 1
ATOM 2103 O O . ASP A 1 260 ? -9.625 -0.558 -7.812 1 93.25 260 ASP A O 1
ATOM 2107 N N . GLN A 1 261 ? -8.523 -1.825 -9.203 1 92.44 261 GLN A N 1
ATOM 2108 C CA . GLN A 1 261 ? -9.734 -2.385 -9.781 1 92.44 261 GLN A CA 1
ATOM 2109 C C . GLN A 1 261 ? -10.484 -3.256 -8.773 1 92.44 261 GLN A C 1
ATOM 2111 O O . GLN A 1 261 ? -11.711 -3.287 -8.758 1 92.44 261 GLN A O 1
ATOM 2116 N N . HIS A 1 262 ? -9.742 -3.951 -7.957 1 92.81 262 HIS A N 1
ATOM 2117 C CA . HIS A 1 262 ? -10.359 -4.828 -6.969 1 92.81 262 HIS A CA 1
ATOM 2118 C C . HIS A 1 262 ? -10.883 -4.035 -5.777 1 92.81 262 HIS A C 1
ATOM 2120 O O . HIS A 1 262 ? -11.992 -4.289 -5.297 1 92.81 262 HIS A O 1
ATOM 2126 N N . LEU A 1 263 ? -10.102 -3.094 -5.336 1 90.44 263 LEU A N 1
ATOM 2127 C CA . LEU A 1 263 ? -10.328 -2.477 -4.035 1 90.44 263 LEU A CA 1
ATOM 2128 C C . LEU A 1 263 ? -11.188 -1.222 -4.172 1 90.44 263 LEU A C 1
ATOM 2130 O O . LEU A 1 263 ? -11.938 -0.875 -3.254 1 90.44 263 LEU A O 1
ATOM 2134 N N . ALA A 1 264 ? -11.047 -0.534 -5.266 1 83.75 264 ALA A N 1
ATOM 2135 C CA . ALA A 1 264 ? -11.703 0.77 -5.348 1 83.75 264 ALA A CA 1
ATOM 2136 C C . ALA A 1 264 ? -12.594 0.86 -6.582 1 83.75 264 ALA A C 1
ATOM 2138 O O . ALA A 1 264 ? -13.305 1.849 -6.77 1 83.75 264 ALA A O 1
ATOM 2139 N N . GLY A 1 265 ? -12.562 -0.156 -7.355 1 81.62 265 GLY A N 1
ATOM 2140 C CA . GLY A 1 265 ? -13.375 -0.146 -8.562 1 81.62 265 GLY A CA 1
ATOM 2141 C C . GLY A 1 265 ? -14.68 -0.901 -8.406 1 81.62 265 GLY A C 1
ATOM 2142 O O . GLY A 1 265 ? -15 -1.38 -7.312 1 81.62 265 GLY A O 1
ATOM 2143 N N . THR A 1 266 ? -15.43 -0.708 -9.461 1 82.5 266 THR A N 1
ATOM 2144 C CA . THR A 1 266 ? -16.641 -1.512 -9.625 1 82.5 266 THR A CA 1
ATOM 2145 C C . THR A 1 266 ? -16.625 -2.25 -10.953 1 82.5 266 THR A C 1
ATOM 2147 O O . THR A 1 266 ? -16.203 -1.699 -11.977 1 82.5 266 THR A O 1
ATOM 2150 N N . PHE A 1 267 ? -17 -3.449 -10.805 1 86.38 267 PHE A N 1
ATOM 2151 C CA . PHE A 1 267 ? -17.141 -4.207 -12.039 1 86.38 267 PHE A CA 1
ATOM 2152 C C . PHE A 1 267 ? -18.516 -4.004 -12.648 1 86.38 267 PHE A C 1
ATOM 2154 O O . PHE A 1 267 ? -19.531 -4.168 -11.961 1 86.38 267 PHE A O 1
ATOM 2161 N N . PRO A 1 268 ? -18.484 -3.645 -13.836 1 89.19 268 PRO A N 1
ATOM 2162 C CA . PRO A 1 268 ? -19.797 -3.588 -14.469 1 89.19 268 PRO A CA 1
ATOM 2163 C C . PRO A 1 268 ? -20.547 -4.922 -14.406 1 89.19 268 PRO A C 1
ATOM 2165 O O . PRO A 1 268 ? -19.922 -5.98 -14.414 1 89.19 268 PRO A O 1
ATOM 2168 N N . LYS A 1 269 ? -21.875 -4.891 -14.461 1 88.75 269 LYS A N 1
ATOM 2169 C CA . LYS A 1 269 ? -22.703 -6.09 -14.336 1 88.75 269 LYS A CA 1
ATOM 2170 C C . LYS A 1 269 ? -22.438 -7.059 -15.484 1 88.75 269 LYS A C 1
ATOM 2172 O O . LYS A 1 269 ? -22.547 -8.273 -15.32 1 88.75 269 LYS A O 1
ATOM 2177 N N . SER A 1 270 ? -22.031 -6.578 -16.578 1 91.69 270 SER A N 1
ATOM 2178 C CA . SER A 1 270 ? -21.828 -7.41 -17.766 1 91.69 270 SER A CA 1
ATOM 2179 C C . SER A 1 270 ? -20.391 -7.918 -17.844 1 91.69 270 SER A C 1
ATOM 2181 O O . SER A 1 270 ? -20.047 -8.656 -18.75 1 91.69 270 SER A O 1
ATOM 2183 N N . PHE A 1 271 ? -19.672 -7.48 -16.859 1 91.44 271 PHE A N 1
ATOM 2184 C CA . PHE A 1 271 ? -18.25 -7.84 -16.875 1 91.44 271 PHE A CA 1
ATOM 2185 C C . PHE A 1 271 ? -18.078 -9.344 -16.688 1 91.44 271 PHE A C 1
ATOM 2187 O O . PHE A 1 271 ? -18.688 -9.945 -15.805 1 91.44 271 PHE A O 1
ATOM 2194 N N . TRP A 1 272 ? -17.234 -10.016 -17.516 1 92.38 272 TRP A N 1
ATOM 2195 C CA . TRP A 1 272 ? -17.078 -11.469 -17.578 1 92.38 272 TRP A CA 1
ATOM 2196 C C . TRP A 1 272 ? -16.688 -12.031 -16.219 1 92.38 272 TRP A C 1
ATOM 2198 O O . TRP A 1 272 ? -17 -13.188 -15.906 1 92.38 272 TRP A O 1
ATOM 2208 N N . TYR A 1 273 ? -16.047 -11.242 -15.523 1 93.81 273 TYR A N 1
ATOM 2209 C CA . TYR A 1 273 ? -15.469 -11.633 -14.242 1 93.81 273 TYR A CA 1
ATOM 2210 C C . TYR A 1 273 ? -16.531 -12.203 -13.32 1 93.81 273 TYR A C 1
ATOM 2212 O O . TYR A 1 273 ? -16.281 -13.164 -12.586 1 93.81 273 TYR A O 1
ATOM 2220 N N . TRP A 1 274 ? -17.75 -11.781 -13.406 1 93.75 274 TRP A N 1
ATOM 2221 C CA . TRP A 1 274 ? -18.859 -12.242 -12.586 1 93.75 274 TRP A CA 1
ATOM 2222 C C . TRP A 1 274 ? -19.188 -13.703 -12.875 1 93.75 274 TRP A C 1
ATOM 2224 O O . TRP A 1 274 ? -19.531 -14.461 -11.969 1 93.75 274 TRP A O 1
ATOM 2234 N N . ASN A 1 275 ? -18.984 -14.086 -14.016 1 94.62 275 ASN A N 1
ATOM 2235 C CA . ASN A 1 275 ? -19.359 -15.43 -14.445 1 94.62 275 ASN A CA 1
ATOM 2236 C C . ASN A 1 275 ? -18.188 -16.391 -14.383 1 94.62 275 ASN A C 1
ATOM 2238 O O . ASN A 1 275 ? -18.359 -17.609 -14.484 1 94.62 275 ASN A O 1
ATOM 2242 N N . TYR A 1 276 ? -17.078 -15.812 -14.18 1 96.75 276 TYR A N 1
ATOM 2243 C CA . TYR A 1 276 ? -15.891 -16.656 -14.242 1 96.75 276 TYR A CA 1
ATOM 2244 C C . TYR A 1 276 ? -15.445 -17.094 -12.852 1 96.75 276 TYR A C 1
ATOM 2246 O O . TYR A 1 276 ? -14.859 -18.156 -12.68 1 96.75 276 TYR A O 1
ATOM 2254 N N . CYS A 1 277 ? -15.68 -16.344 -11.906 1 96.38 277 CYS A N 1
ATOM 2255 C CA . CYS A 1 277 ? -15.164 -16.625 -10.57 1 96.38 277 CYS A CA 1
ATOM 2256 C C . CYS A 1 277 ? -15.867 -17.844 -9.961 1 96.38 277 CYS A C 1
ATOM 2258 O O . CYS A 1 277 ? -17.094 -17.938 -10.008 1 96.38 277 CYS A O 1
ATOM 2260 N N . PHE A 1 278 ? -15.031 -18.688 -9.445 1 97.81 278 PHE A N 1
ATOM 2261 C CA . PHE A 1 278 ? -15.547 -19.906 -8.82 1 97.81 278 PHE A CA 1
ATOM 2262 C C . PHE A 1 278 ? -16.281 -19.578 -7.523 1 97.81 278 PHE A C 1
ATOM 2264 O O . PHE A 1 278 ? -17.312 -20.172 -7.223 1 97.81 278 PHE A O 1
ATOM 2271 N N . TYR A 1 279 ? -15.727 -18.672 -6.73 1 96.75 279 TYR A N 1
ATOM 2272 C CA . TYR A 1 279 ? -16.312 -18.203 -5.48 1 96.75 279 TYR A CA 1
ATOM 2273 C C . TYR A 1 279 ? -16.969 -16.844 -5.656 1 96.75 279 TYR A C 1
ATOM 2275 O O . TYR A 1 279 ? -16.656 -16.109 -6.598 1 96.75 279 TYR A O 1
ATOM 2283 N N . PRO A 1 280 ? -17.844 -16.5 -4.762 1 94.25 280 PRO A N 1
ATOM 2284 C CA . PRO A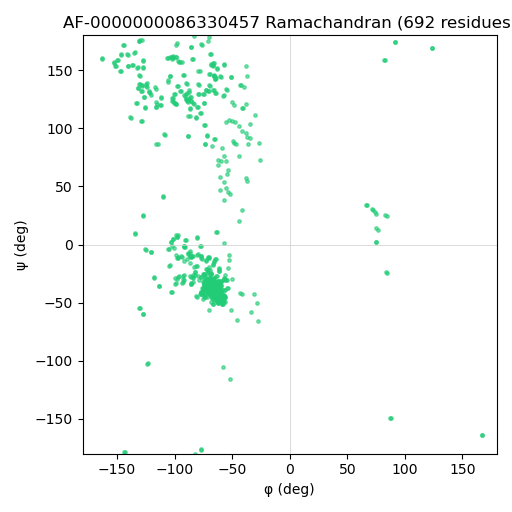 1 280 ? -18.516 -15.195 -4.875 1 94.25 280 PRO A CA 1
ATOM 2285 C C . PRO A 1 280 ? -17.531 -14.023 -4.836 1 94.25 280 PRO A C 1
ATOM 2287 O O . PRO A 1 280 ? -16.562 -14.055 -4.078 1 94.25 280 PRO A O 1
ATOM 2290 N N . ILE A 1 281 ? -17.906 -13 -5.641 1 92.88 281 ILE A N 1
ATOM 2291 C CA . ILE A 1 281 ? -17.062 -11.82 -5.727 1 92.88 281 ILE A CA 1
ATOM 2292 C C . ILE A 1 281 ? -17.469 -10.812 -4.656 1 92.88 281 ILE A C 1
ATOM 2294 O O . ILE A 1 281 ? -18.656 -10.523 -4.48 1 92.88 281 ILE A O 1
ATOM 2298 N N . THR A 1 282 ? -16.516 -10.352 -3.941 1 89.69 282 THR A N 1
ATOM 2299 C CA . THR A 1 282 ? -16.688 -9.234 -3.027 1 89.69 282 THR A CA 1
ATOM 2300 C C . THR A 1 282 ? -15.93 -8.008 -3.514 1 89.69 282 THR A C 1
ATOM 2302 O O . THR A 1 282 ? -14.734 -8.094 -3.822 1 89.69 282 THR A O 1
ATOM 2305 N N . GLU A 1 283 ? -16.641 -6.918 -3.627 1 84.25 283 GLU A N 1
ATOM 2306 C CA . GLU A 1 283 ? -15.984 -5.672 -4.023 1 84.25 283 GLU A CA 1
ATOM 2307 C C . GLU A 1 283 ? -15.688 -4.793 -2.811 1 84.25 283 GLU A C 1
ATOM 2309 O O . GLU A 1 283 ? -16.219 -5.023 -1.725 1 84.25 283 GLU A O 1
ATOM 2314 N N . GLY A 1 284 ? -14.734 -3.811 -2.988 1 81.5 284 GLY A N 1
ATOM 2315 C CA . GLY A 1 284 ? -14.422 -2.889 -1.91 1 81.5 284 GLY A CA 1
ATOM 2316 C C . GLY A 1 284 ? -13.344 -3.412 -0.977 1 81.5 284 GLY A C 1
ATOM 2317 O O . GLY A 1 284 ? -12.516 -4.23 -1.374 1 81.5 284 GLY A O 1
ATOM 2318 N N . ALA A 1 285 ? -13.43 -3.041 0.211 1 76.44 285 ALA A N 1
ATOM 2319 C CA . ALA A 1 285 ? -12.352 -3.258 1.166 1 76.44 285 ALA A CA 1
ATOM 2320 C C . ALA A 1 285 ? -12.242 -4.73 1.552 1 76.44 285 ALA A C 1
ATOM 2322 O O . ALA A 1 285 ? -11.164 -5.207 1.915 1 76.44 285 ALA A O 1
ATOM 2323 N N . GLN A 1 286 ? -13.289 -5.469 1.363 1 85.25 286 GLN A N 1
ATOM 2324 C CA . GLN A 1 286 ? -13.305 -6.855 1.817 1 85.25 286 GLN A CA 1
ATOM 2325 C C . GLN A 1 286 ? -12.984 -7.812 0.671 1 85.25 286 GLN A C 1
ATOM 2327 O O . GLN A 1 286 ? -13.031 -9.031 0.842 1 85.25 286 GLN A O 1
ATOM 2332 N N . CYS A 1 287 ? -12.656 -7.219 -0.384 1 90.31 287 CYS A N 1
ATOM 2333 C CA . CYS A 1 287 ? -12.406 -8.047 -1.557 1 90.31 287 CYS A CA 1
ATOM 2334 C C . CYS A 1 287 ? -11.125 -8.859 -1.393 1 90.31 287 CYS A C 1
ATOM 2336 O O . CYS A 1 287 ? -11 -9.953 -1.948 1 90.31 287 CYS A O 1
ATOM 2338 N N . CYS A 1 288 ? -10.305 -8.32 -0.672 1 95.69 288 CYS A N 1
ATOM 2339 C CA . CYS A 1 288 ? -8.953 -8.875 -0.694 1 95.69 288 CYS A CA 1
ATOM 2340 C C . CYS A 1 288 ? -8.461 -9.172 0.718 1 95.69 288 CYS A C 1
ATOM 2342 O O . CYS A 1 288 ? -8.688 -8.383 1.638 1 95.69 288 CYS A O 1
ATOM 2344 N N . SER A 1 289 ? -7.859 -10.289 0.813 1 97.19 289 SER A N 1
ATOM 2345 C CA . SER A 1 289 ? -7.297 -10.711 2.092 1 97.19 289 SER A CA 1
ATOM 2346 C C . SER A 1 289 ? -6.195 -9.766 2.553 1 97.19 289 SER A C 1
ATOM 2348 O O . SER A 1 289 ? -5.48 -9.188 1.73 1 97.19 289 SER A O 1
ATOM 2350 N N . ASP A 1 290 ? -5.992 -9.641 3.881 1 96.12 290 ASP A N 1
ATOM 2351 C CA . ASP A 1 290 ? -4.832 -8.953 4.449 1 96.12 290 ASP A CA 1
ATOM 2352 C C . ASP A 1 290 ? -3.533 -9.641 4.047 1 96.12 290 ASP A C 1
ATOM 2354 O O . ASP A 1 290 ? -2.457 -9.047 4.125 1 96.12 290 ASP A O 1
ATOM 2358 N N . LEU A 1 291 ? -3.709 -10.922 3.701 1 97.38 291 LEU A N 1
ATOM 2359 C CA . LEU A 1 291 ? -2.57 -11.727 3.264 1 97.38 291 LEU A CA 1
ATOM 2360 C C . LEU A 1 291 ? -2.668 -12.039 1.776 1 97.38 291 LEU A C 1
ATOM 2362 O O . LEU A 1 291 ? -2.475 -13.188 1.368 1 97.38 291 LEU A O 1
ATOM 2366 N N . SER A 1 292 ? -3.064 -11.055 1.047 1 98.31 292 SER A N 1
ATOM 2367 C CA . SER A 1 292 ? -3.09 -11.227 -0.402 1 98.31 292 SER A CA 1
ATOM 2368 C C . SER A 1 292 ? -1.755 -11.75 -0.92 1 98.31 292 SER A C 1
ATOM 2370 O O . SER A 1 292 ? -0.693 -11.328 -0.458 1 98.31 292 SER A O 1
ATOM 2372 N N . VAL A 1 293 ? -1.814 -12.594 -1.938 1 98.81 293 VAL A N 1
ATOM 2373 C CA . VAL A 1 293 ? -0.634 -13.273 -2.453 1 98.81 293 VAL A CA 1
ATOM 2374 C C . VAL A 1 293 ? -0.166 -12.602 -3.74 1 98.81 293 VAL A C 1
ATOM 2376 O O . VAL A 1 293 ? 1.037 -12.438 -3.963 1 98.81 293 VAL A O 1
ATOM 2379 N N . SER A 1 294 ? -1.141 -12.219 -4.594 1 98.88 294 SER A N 1
ATOM 2380 C CA . SER A 1 294 ? -0.656 -11.688 -5.859 1 98.88 294 SER A CA 1
ATOM 2381 C C . SER A 1 294 ? -1.644 -10.68 -6.449 1 98.88 294 SER A C 1
ATOM 2383 O O . SER A 1 294 ? -2.836 -10.727 -6.145 1 98.88 294 SER A O 1
ATOM 2385 N N . PHE A 1 295 ? -1.141 -9.82 -7.203 1 98.69 295 PHE A N 1
ATOM 2386 C CA . PHE A 1 295 ? -1.888 -8.906 -8.055 1 98.69 295 PHE A CA 1
ATOM 2387 C C . PHE A 1 295 ? -1.336 -8.914 -9.477 1 98.69 295 PHE A C 1
ATOM 2389 O O . PHE A 1 295 ? -0.12 -8.938 -9.68 1 98.69 295 PHE A O 1
ATOM 2396 N N . HIS A 1 296 ? -2.234 -8.898 -10.445 1 98.5 296 HIS A N 1
ATOM 2397 C CA . HIS A 1 296 ? -1.831 -8.906 -11.844 1 98.5 296 HIS A CA 1
ATOM 2398 C C . HIS A 1 296 ? -1.946 -7.516 -12.461 1 98.5 296 HIS A C 1
ATOM 2400 O O . HIS A 1 296 ? -2.566 -6.621 -11.875 1 98.5 296 HIS A O 1
ATOM 2406 N N . TYR A 1 297 ? -1.24 -7.305 -13.617 1 98.19 297 TYR A N 1
ATOM 2407 C CA . TYR A 1 297 ? -1.181 -6.059 -14.375 1 98.19 297 TYR A CA 1
ATOM 2408 C C . TYR A 1 297 ? -0.466 -4.969 -13.586 1 98.19 297 TYR A C 1
ATOM 2410 O O . TYR A 1 297 ? -0.857 -3.801 -13.633 1 98.19 297 TYR A O 1
ATOM 2418 N N . VAL A 1 298 ? 0.465 -5.34 -12.844 1 98.25 298 VAL A N 1
ATOM 2419 C CA . VAL A 1 298 ? 1.272 -4.422 -12.047 1 98.25 298 VAL A CA 1
ATOM 2420 C C . VAL A 1 298 ? 2.438 -3.898 -12.883 1 98.25 298 VAL A C 1
ATOM 2422 O O . VAL A 1 298 ? 3.305 -4.668 -13.305 1 98.25 298 VAL A O 1
ATOM 2425 N N . ASP A 1 299 ? 2.469 -2.682 -13.109 1 96.69 299 ASP A N 1
ATOM 2426 C CA . ASP A 1 299 ? 3.551 -2.123 -13.914 1 96.69 299 ASP A CA 1
ATOM 2427 C C . ASP A 1 299 ? 4.801 -1.896 -13.07 1 96.69 299 ASP A C 1
ATOM 2429 O O . ASP A 1 299 ? 4.812 -2.195 -11.875 1 96.69 299 ASP A O 1
ATOM 2433 N N . ALA A 1 300 ? 5.844 -1.387 -13.719 1 95.31 300 ALA A N 1
ATOM 2434 C CA . ALA A 1 300 ? 7.156 -1.261 -13.086 1 95.31 300 ALA A CA 1
ATOM 2435 C C . ALA A 1 300 ? 7.086 -0.379 -11.844 1 95.31 300 ALA A C 1
ATOM 2437 O O . ALA A 1 300 ? 7.562 -0.764 -10.773 1 95.31 300 ALA A O 1
ATOM 2438 N N . SER A 1 301 ? 6.5 0.774 -11.914 1 94.19 301 SER A N 1
ATOM 2439 C CA . SER A 1 301 ? 6.41 1.698 -10.789 1 94.19 301 SER A CA 1
ATOM 2440 C C . SER A 1 301 ? 5.633 1.082 -9.625 1 94.19 301 SER A C 1
ATOM 2442 O O . SER A 1 301 ? 6.055 1.178 -8.469 1 94.19 301 SER A O 1
ATOM 2444 N N . LEU A 1 302 ? 4.57 0.481 -9.969 1 96.56 302 LEU A N 1
ATOM 2445 C CA . LEU A 1 302 ? 3.715 -0.093 -8.938 1 96.56 302 LEU A CA 1
ATOM 2446 C C . LEU A 1 302 ? 4.398 -1.273 -8.258 1 96.56 302 LEU A C 1
ATOM 2448 O O . LEU A 1 302 ? 4.133 -1.562 -7.09 1 96.56 302 LEU A O 1
ATOM 2452 N N . MET A 1 303 ? 5.348 -1.942 -8.93 1 96.94 303 MET A N 1
ATOM 2453 C CA . MET A 1 303 ? 6.137 -2.998 -8.297 1 96.94 303 MET A CA 1
ATOM 2454 C C . MET A 1 303 ? 6.859 -2.473 -7.062 1 96.94 303 MET A C 1
ATOM 2456 O O . MET A 1 303 ? 6.793 -3.086 -5.996 1 96.94 303 MET A O 1
ATOM 2460 N N . TYR A 1 304 ? 7.402 -1.369 -7.215 1 94.31 304 TYR A N 1
ATOM 2461 C CA . TYR A 1 304 ? 8.172 -0.781 -6.125 1 94.31 304 TYR A CA 1
ATOM 2462 C C . TYR A 1 304 ? 7.25 -0.208 -5.055 1 94.31 304 TYR A C 1
ATOM 2464 O O . TYR A 1 304 ? 7.547 -0.301 -3.861 1 94.31 304 TYR A O 1
ATOM 2472 N N . LEU A 1 305 ? 6.188 0.358 -5.484 1 96.5 305 LEU A N 1
ATOM 2473 C CA . LEU A 1 305 ? 5.215 0.87 -4.527 1 96.5 305 LEU A CA 1
ATOM 2474 C C . LEU A 1 305 ? 4.664 -0.256 -3.658 1 96.5 305 LEU A C 1
ATOM 2476 O O . LEU A 1 305 ? 4.578 -0.115 -2.436 1 96.5 305 LEU A O 1
ATOM 2480 N N . LEU A 1 306 ? 4.336 -1.353 -4.297 1 97.5 306 LEU A N 1
ATOM 2481 C CA . LEU A 1 306 ? 3.777 -2.473 -3.547 1 97.5 306 LEU A CA 1
ATOM 2482 C C . LEU A 1 306 ? 4.809 -3.053 -2.584 1 97.5 306 LEU A C 1
ATOM 2484 O O . LEU A 1 306 ? 4.457 -3.541 -1.509 1 97.5 306 LEU A O 1
ATOM 2488 N N . GLU A 1 307 ? 6.098 -2.945 -2.939 1 95.69 307 GLU A N 1
ATOM 2489 C CA . GLU A 1 307 ? 7.137 -3.318 -1.985 1 95.69 307 GLU A CA 1
ATOM 2490 C C . GLU A 1 307 ? 7.078 -2.447 -0.734 1 95.69 307 GLU A C 1
ATOM 2492 O O . GLU A 1 307 ? 7.148 -2.955 0.386 1 95.69 307 GLU A O 1
ATOM 2497 N N . TYR A 1 308 ? 6.945 -1.175 -0.973 1 95.69 308 TYR A N 1
ATOM 2498 C CA . TYR A 1 308 ? 6.875 -0.239 0.145 1 95.69 308 TYR A CA 1
ATOM 2499 C C . TYR A 1 308 ? 5.621 -0.48 0.979 1 95.69 308 TYR A C 1
ATOM 2501 O O . TYR A 1 308 ? 5.688 -0.52 2.209 1 95.69 308 TYR A O 1
ATOM 2509 N N . TYR A 1 309 ? 4.488 -0.705 0.355 1 96.69 309 TYR A N 1
ATOM 2510 C CA . TYR A 1 309 ? 3.211 -0.852 1.045 1 96.69 309 TYR A CA 1
ATOM 2511 C C . TYR A 1 309 ? 3.152 -2.17 1.808 1 96.69 309 TYR A C 1
ATOM 2513 O O . TYR A 1 309 ? 2.52 -2.256 2.863 1 96.69 309 TYR A O 1
ATOM 2521 N N . THR A 1 310 ? 3.836 -3.168 1.324 1 96.06 310 THR A N 1
ATOM 2522 C CA . THR A 1 310 ? 3.748 -4.5 1.914 1 96.06 310 THR A CA 1
ATOM 2523 C C . THR A 1 310 ? 4.727 -4.641 3.076 1 96.06 310 THR A C 1
ATOM 2525 O O . THR A 1 310 ? 4.406 -5.266 4.09 1 96.06 310 THR A O 1
ATOM 2528 N N . TYR A 1 311 ? 5.887 -3.979 2.951 1 94.12 311 TYR A N 1
ATOM 2529 C CA . TYR A 1 311 ? 6.953 -4.348 3.875 1 94.12 311 TYR A CA 1
ATOM 2530 C C . TYR A 1 311 ? 7.395 -3.148 4.707 1 94.12 311 TYR A C 1
ATOM 2532 O O . TYR A 1 311 ? 8.211 -3.287 5.625 1 94.12 311 TYR A O 1
ATOM 2540 N N . HIS A 1 312 ? 6.855 -1.973 4.387 1 93.88 312 HIS A N 1
ATOM 2541 C CA . HIS A 1 312 ? 7.359 -0.802 5.094 1 93.88 312 HIS A CA 1
ATOM 2542 C C . HIS A 1 312 ? 6.219 0.005 5.707 1 93.88 312 HIS A C 1
ATOM 2544 O O . HIS A 1 312 ? 6.141 0.153 6.926 1 93.88 312 HIS A O 1
ATOM 2550 N N . LEU A 1 313 ? 5.32 0.48 4.938 1 96 313 LEU A N 1
ATOM 2551 C CA . LEU A 1 313 ? 4.262 1.366 5.41 1 96 313 LEU A CA 1
ATOM 2552 C C . LEU A 1 313 ? 3.352 0.648 6.398 1 96 313 LEU A C 1
ATOM 2554 O O . LEU A 1 313 ? 2.879 -0.458 6.125 1 96 313 LEU A O 1
ATOM 2558 N N . ARG A 1 314 ? 3.133 1.284 7.5 1 94.44 314 ARG A N 1
ATOM 2559 C CA . ARG A 1 314 ? 2.246 0.731 8.523 1 94.44 314 ARG A CA 1
ATOM 2560 C C . ARG A 1 314 ? 1.81 1.808 9.508 1 94.44 314 ARG A C 1
ATOM 2562 O O . ARG A 1 314 ? 2.422 2.875 9.578 1 94.44 314 ARG A O 1
ATOM 2569 N N . ALA A 1 315 ? 0.746 1.541 10.188 1 94.69 315 ALA A N 1
ATOM 2570 C CA . ALA A 1 315 ? 0.301 2.391 11.289 1 94.69 315 ALA A CA 1
ATOM 2571 C C . ALA A 1 315 ? 0.947 1.968 12.602 1 94.69 315 ALA A C 1
ATOM 2573 O O . ALA A 1 315 ? 0.832 0.811 13.016 1 94.69 315 ALA A O 1
ATOM 2574 N N . PHE A 1 316 ? 1.595 2.924 13.227 1 93.69 316 PHE A N 1
ATOM 2575 C CA . PHE A 1 316 ? 2.332 2.609 14.445 1 93.69 316 PHE A CA 1
ATOM 2576 C C . PHE A 1 316 ? 1.412 1.994 15.492 1 93.69 316 PHE A C 1
ATOM 2578 O O . PHE A 1 316 ? 0.35 2.543 15.797 1 93.69 316 PHE A O 1
ATOM 2585 N N . GLY A 1 317 ? 1.863 0.875 15.984 1 86.12 317 GLY A N 1
ATOM 2586 C CA . GLY A 1 317 ? 1.198 0.248 17.109 1 86.12 317 GLY A CA 1
ATOM 2587 C C . GLY A 1 317 ? -0.107 -0.428 16.734 1 86.12 317 GLY A C 1
ATOM 2588 O O . GLY A 1 317 ? -0.771 -1.021 17.594 1 86.12 317 GLY A O 1
ATOM 2589 N N . TYR A 1 318 ? -0.426 -0.406 15.508 1 84.75 318 TYR A N 1
ATOM 2590 C CA . TYR A 1 318 ? -1.694 -0.972 15.062 1 84.75 318 TYR A CA 1
ATOM 2591 C C . TYR A 1 318 ? -1.657 -2.496 15.109 1 84.75 318 TYR A C 1
ATOM 2593 O O . TYR A 1 318 ? -0.689 -3.113 14.656 1 84.75 318 TYR A O 1
ATOM 2601 N N . ARG A 1 319 ? -2.684 -2.988 15.656 1 80.75 319 ARG A N 1
ATOM 2602 C CA . ARG A 1 319 ? -2.861 -4.438 15.633 1 80.75 319 ARG A CA 1
ATOM 2603 C C . ARG A 1 319 ? -3.84 -4.855 14.547 1 80.75 319 ARG A C 1
ATOM 2605 O O . ARG A 1 319 ? -5.023 -4.512 14.594 1 80.75 319 ARG A O 1
ATOM 2612 N N . TYR A 1 320 ? -3.393 -5.66 13.68 1 85.75 320 TYR A N 1
ATOM 2613 C CA . TYR A 1 320 ? -4.227 -6.082 12.555 1 85.75 320 TYR A CA 1
ATOM 2614 C C . TYR A 1 320 ? -5.422 -6.891 13.039 1 85.75 320 TYR A C 1
ATOM 2616 O O . TYR A 1 320 ? -5.297 -7.727 13.938 1 85.75 320 TYR A O 1
ATOM 2624 N N . ARG A 1 321 ? -6.516 -6.676 12.406 1 81.06 321 ARG A N 1
ATOM 2625 C CA . ARG A 1 321 ? -7.754 -7.336 12.805 1 81.06 321 ARG A CA 1
ATOM 2626 C C . ARG A 1 321 ? -7.742 -8.812 12.414 1 81.06 321 ARG A C 1
ATOM 2628 O O . ARG A 1 321 ? -8.164 -9.672 13.188 1 81.06 321 ARG A O 1
ATOM 2635 N N . TYR A 1 322 ? -7.332 -9.031 11.258 1 88.81 322 TYR A N 1
ATOM 2636 C CA . TYR A 1 322 ? -7.25 -10.406 10.789 1 88.81 322 TYR A CA 1
ATOM 2637 C C . TYR A 1 322 ? -6.023 -11.109 11.359 1 88.81 322 TYR A C 1
ATOM 2639 O O . TYR A 1 322 ? -4.891 -10.695 11.102 1 88.81 322 TYR A O 1
ATOM 2647 N N . GLN A 1 323 ? -6.246 -12.07 12.188 1 86.62 323 GLN A N 1
ATOM 2648 C CA . GLN A 1 323 ? -5.184 -12.883 12.773 1 86.62 323 GLN A CA 1
ATOM 2649 C C . GLN A 1 323 ? -5.191 -14.297 12.188 1 86.62 323 GLN A C 1
ATOM 2651 O O . GLN A 1 323 ? -5.938 -15.164 12.656 1 86.62 323 GLN A O 1
ATOM 2656 N N . PRO A 1 324 ? -4.414 -14.438 11.227 1 88.31 324 PRO A N 1
ATOM 2657 C CA . PRO A 1 324 ? -4.371 -15.773 10.617 1 88.31 324 PRO A CA 1
ATOM 2658 C C . PRO A 1 324 ? -3.816 -16.828 11.57 1 88.31 324 PRO A C 1
ATOM 2660 O O . PRO A 1 324 ? -2.912 -16.547 12.359 1 88.31 324 PRO A O 1
ATOM 2663 N N . PRO A 1 325 ? -4.363 -18.031 11.445 1 84.88 325 PRO A N 1
ATOM 2664 C CA . PRO A 1 325 ? -3.801 -19.109 12.258 1 84.88 325 PRO A CA 1
ATOM 2665 C C . PRO A 1 325 ? -2.375 -19.469 11.852 1 84.88 325 PRO A C 1
ATOM 2667 O O . PRO A 1 325 ? -1.977 -19.234 10.711 1 84.88 325 PRO A O 1
ATOM 2670 N N . LEU A 1 326 ? -1.688 -19.984 12.812 1 82 326 LEU A N 1
ATOM 2671 C CA . LEU A 1 326 ? -0.36 -20.484 12.477 1 82 326 LEU A CA 1
ATOM 2672 C C . LEU A 1 326 ? -0.453 -21.734 11.602 1 82 326 LEU A C 1
ATOM 2674 O O . LEU A 1 326 ? -1.391 -22.516 11.727 1 82 326 LEU A O 1
ATOM 2678 N N . PRO A 1 327 ? 0.318 -21.922 10.547 1 74.94 327 PRO A N 1
ATOM 2679 C CA . PRO A 1 327 ? 0.23 -23.031 9.586 1 74.94 327 PRO A CA 1
ATOM 2680 C C . PRO A 1 327 ? -0.016 -24.375 10.25 1 74.94 327 PRO A C 1
ATOM 2682 O O . PRO A 1 327 ? -0.785 -25.188 9.727 1 74.94 327 PRO A O 1
ATOM 2685 N N . GLY A 1 328 ? 0.521 -24.734 11.219 1 61.88 328 GLY A N 1
ATOM 2686 C CA . GLY A 1 328 ? 0.249 -26 11.875 1 61.88 328 GLY A CA 1
ATOM 2687 C C . GLY A 1 328 ? -1.154 -26.078 12.445 1 61.88 328 GLY A C 1
ATOM 2688 O O . GLY A 1 328 ? -1.719 -27.172 12.555 1 61.88 328 GLY A O 1
ATOM 2689 N N . GLN A 1 329 ? -1.77 -25.031 12.555 1 57.19 329 GLN A N 1
ATOM 2690 C CA . GLN A 1 329 ? -3.1 -24.984 13.156 1 57.19 329 GLN A CA 1
ATOM 2691 C C . GLN A 1 329 ? -4.18 -24.828 12.086 1 57.19 329 GLN A C 1
ATOM 2693 O O . GLN A 1 329 ? -5.363 -25.031 12.359 1 57.19 329 GLN A O 1
ATOM 2698 N N . LEU A 1 330 ? -3.834 -24.438 10.977 1 55.56 330 LEU A N 1
ATOM 2699 C CA . LEU A 1 330 ? -4.77 -24.188 9.891 1 55.56 330 LEU A CA 1
ATOM 2700 C C . LEU A 1 330 ? -5.496 -25.469 9.5 1 55.56 330 LEU A C 1
ATOM 2702 O O . LEU A 1 330 ? -6.695 -25.453 9.203 1 55.56 330 LEU A O 1
ATOM 2706 N N . HIS A 1 331 ? -4.766 -26.547 9.477 1 53.03 331 HIS A N 1
ATOM 2707 C CA . HIS A 1 331 ? -5.363 -27.828 9.109 1 53.03 331 HIS A CA 1
ATOM 2708 C C . HIS A 1 331 ? -6.473 -28.219 10.086 1 53.03 331 HIS A C 1
ATOM 2710 O O . HIS A 1 331 ? -7.492 -28.781 9.68 1 53.03 331 HIS A O 1
ATOM 2716 N N . GLU A 1 332 ? -6.266 -27.812 11.211 1 49.84 332 GLU A N 1
ATOM 2717 C CA . GLU A 1 332 ? -7.266 -28.172 12.203 1 49.84 332 GLU A CA 1
ATOM 2718 C C . GLU A 1 332 ? -8.547 -27.359 12.031 1 49.84 332 GLU A C 1
ATOM 2720 O O . GLU A 1 332 ? -9.648 -27.891 12.18 1 49.84 332 GLU A O 1
ATOM 2725 N N . GLN A 1 333 ? -8.438 -26.266 11.656 1 50.16 333 GLN A N 1
ATOM 2726 C CA . GLN A 1 333 ? -9.602 -25.406 11.484 1 50.16 333 GLN A CA 1
ATOM 2727 C C . GLN A 1 333 ? -10.391 -25.781 10.242 1 50.16 333 GLN A C 1
ATOM 2729 O O . GLN A 1 333 ? -11.625 -25.734 10.242 1 50.16 333 GLN A O 1
ATOM 2734 N N . GLU A 1 334 ? -9.758 -26.078 9.133 1 52.16 334 GLU A N 1
ATOM 2735 C CA . GLU A 1 334 ? -10.43 -26.531 7.918 1 52.16 334 GLU A CA 1
ATOM 2736 C C . GLU A 1 334 ? -11.203 -27.812 8.164 1 52.16 334 GLU A C 1
ATOM 2738 O O . GLU A 1 334 ? -12.328 -27.969 7.676 1 52.16 334 GLU A O 1
ATOM 2743 N N . GLN A 1 335 ? -10.633 -28.656 8.938 1 48.16 335 GLN A N 1
ATOM 2744 C CA . GLN A 1 335 ? -11.328 -29.891 9.273 1 48.16 335 GLN A CA 1
ATOM 2745 C C . GLN A 1 335 ? -12.539 -29.625 10.156 1 48.16 335 GLN A C 1
ATOM 2747 O O . GLN A 1 335 ? -13.562 -30.297 10.031 1 48.16 335 GLN A O 1
ATOM 2752 N N . LYS A 1 336 ? -12.352 -28.578 10.906 1 50.41 336 LYS A N 1
ATOM 2753 C CA . LYS A 1 336 ? -13.477 -28.266 11.773 1 50.41 336 LYS A CA 1
ATOM 2754 C C . LYS A 1 336 ? -14.625 -27.625 10.984 1 50.41 336 LYS A C 1
ATOM 2756 O O . LYS A 1 336 ? -15.789 -27.922 11.227 1 50.41 336 LYS A O 1
ATOM 2761 N N . THR A 1 337 ? -14.234 -26.844 10.125 1 48.12 337 THR A N 1
ATOM 2762 C CA . THR A 1 337 ? -15.258 -26.203 9.297 1 48.12 337 THR A CA 1
ATOM 2763 C C . THR A 1 337 ? -15.914 -27.234 8.375 1 48.12 337 THR A C 1
ATOM 2765 O O . THR A 1 337 ? -17.125 -27.203 8.172 1 48.12 337 THR A O 1
ATOM 2768 N N . LEU A 1 338 ? -15.141 -28.172 7.84 1 49.5 338 LEU A N 1
ATOM 2769 C CA . LEU A 1 338 ? -15.688 -29.266 7.043 1 49.5 338 LEU A CA 1
ATOM 2770 C C . LEU A 1 338 ? -16.578 -30.172 7.898 1 49.5 338 LEU A C 1
ATOM 2772 O O . LEU A 1 338 ? -17.625 -30.609 7.441 1 49.5 338 LEU A O 1
ATOM 2776 N N . SER A 1 339 ? -16.172 -30.281 9.07 1 48.97 339 SER A N 1
ATOM 2777 C CA . SER A 1 339 ? -16.969 -31.125 9.961 1 48.97 339 SER A CA 1
ATOM 2778 C C . SER A 1 339 ? -18.266 -30.422 10.375 1 48.97 339 SER A C 1
ATOM 2780 O O . SER A 1 339 ? -19.312 -31.062 10.461 1 48.97 339 SER A O 1
ATOM 2782 N N . THR A 1 340 ? -18.109 -29.188 10.547 1 49.19 340 THR A N 1
ATOM 2783 C CA . THR A 1 340 ? -19.312 -28.453 10.914 1 49.19 340 THR A CA 1
ATOM 2784 C C . THR A 1 340 ? -20.281 -28.375 9.734 1 49.19 340 THR A C 1
ATOM 2786 O O . THR A 1 340 ? -21.5 -28.453 9.914 1 49.19 340 THR A O 1
ATOM 2789 N N . ASN A 1 341 ? -19.781 -28.203 8.641 1 46.22 341 ASN A N 1
ATOM 2790 C CA . ASN A 1 341 ? -20.625 -28.188 7.449 1 46.22 341 ASN A CA 1
ATOM 2791 C C . ASN A 1 341 ? -21.234 -29.562 7.176 1 46.22 341 ASN A C 1
ATOM 2793 O O . ASN A 1 341 ? -22.375 -29.656 6.734 1 46.22 341 ASN A O 1
ATOM 2797 N N . THR A 1 342 ? -20.516 -30.594 7.414 1 44.78 342 THR A N 1
ATOM 2798 C CA . THR A 1 342 ? -21.047 -31.938 7.281 1 44.78 342 THR A CA 1
ATOM 2799 C C . THR A 1 342 ? -22.109 -32.219 8.344 1 44.78 342 THR A C 1
ATOM 2801 O O . THR A 1 342 ? -23.078 -32.906 8.094 1 44.78 342 THR A O 1
ATOM 2804 N N . ALA A 1 343 ? -21.969 -31.719 9.438 1 43.69 343 ALA A N 1
ATOM 2805 C CA . ALA A 1 343 ? -22.938 -31.938 10.516 1 43.69 343 ALA A CA 1
ATOM 2806 C C . ALA A 1 343 ? -24.219 -31.141 10.25 1 43.69 343 ALA A C 1
ATOM 2808 O O . ALA A 1 343 ? -25.328 -31.625 10.555 1 43.69 343 ALA A O 1
ATOM 2809 N N . LEU A 1 344 ? -24.172 -30.141 9.672 1 41.59 344 LEU A N 1
ATOM 2810 C CA . LEU A 1 344 ? -25.375 -29.359 9.383 1 41.59 344 LEU A CA 1
ATOM 2811 C C . LEU A 1 344 ? -26.188 -29.984 8.258 1 41.59 344 LEU A C 1
ATOM 2813 O O . LEU A 1 344 ? -27.359 -29.672 8.078 1 41.59 344 LEU A O 1
ATOM 2817 N N . ARG A 1 345 ? -25.531 -30.75 7.387 1 41.19 345 ARG A N 1
ATOM 2818 C CA . ARG A 1 345 ? -26.312 -31.438 6.355 1 41.19 345 ARG A CA 1
ATOM 2819 C C . ARG A 1 345 ? -27.094 -32.594 6.941 1 41.19 345 ARG A C 1
ATOM 2821 O O . ARG A 1 345 ? -27.984 -33.156 6.301 1 41.19 345 ARG A O 1
ATOM 2828 N N . LYS A 1 346 ? -26.594 -33.156 7.938 1 38.81 346 LYS A N 1
ATOM 2829 C CA . LYS A 1 346 ? -27.328 -34.281 8.477 1 38.81 346 LYS A CA 1
ATOM 2830 C C . LYS A 1 346 ? -28.609 -33.844 9.172 1 38.81 346 LYS A C 1
ATOM 2832 O O . LYS A 1 346 ? -29.422 -34.688 9.57 1 38.81 346 LYS A O 1
ATOM 2837 N N . VAL A 1 347 ? -28.469 -32.625 9.539 1 38.31 347 VAL A N 1
ATOM 2838 C CA . VAL A 1 347 ? -29.672 -32.281 10.273 1 38.31 347 VAL A CA 1
ATOM 2839 C C . VAL A 1 347 ? -30.781 -31.875 9.297 1 38.31 347 VAL A C 1
ATOM 2841 O O . VAL A 1 347 ? -31.938 -31.703 9.695 1 38.31 347 VAL A O 1
ATOM 2844 N N . HIS A 1 348 ? -30.375 -31.484 7.961 1 31.69 348 HIS A N 1
ATOM 2845 C CA . HIS A 1 348 ? -31.562 -31.359 7.129 1 31.69 348 HIS A CA 1
ATOM 2846 C C . HIS A 1 348 ? -31.797 -32.625 6.293 1 31.69 348 HIS A C 1
ATOM 2848 O O . HIS A 1 348 ? -30.859 -33.156 5.73 1 31.69 348 HIS A O 1
ATOM 2854 N N . MET B 1 1 ? -9.172 37.375 -51.594 1 28.47 1 MET B N 1
ATOM 2855 C CA . MET B 1 1 ? -10.234 36.781 -50.781 1 28.47 1 MET B CA 1
ATOM 2856 C C . MET B 1 1 ? -10.086 35.281 -50.688 1 28.47 1 MET B C 1
ATOM 2858 O O . MET B 1 1 ? -10.734 34.625 -49.875 1 28.47 1 MET B O 1
ATOM 2862 N N . LYS B 1 2 ? -9.578 34.656 -51.812 1 40.72 2 LYS B N 1
ATOM 2863 C CA . LYS B 1 2 ? -9.703 33.219 -52.062 1 40.72 2 LYS B CA 1
ATOM 2864 C C . LYS B 1 2 ? -8.758 32.438 -51.156 1 40.72 2 LYS B C 1
ATOM 2866 O O . LYS B 1 2 ? -9.07 31.312 -50.781 1 40.72 2 LYS B O 1
ATOM 2871 N N . LEU B 1 3 ? -7.535 32.906 -51 1 44.06 3 LEU B N 1
ATOM 2872 C CA . LEU B 1 3 ? -6.508 32.156 -50.312 1 44.06 3 LEU B CA 1
ATOM 2873 C C . LEU B 1 3 ? -6.809 32.031 -48.812 1 44.06 3 LEU B C 1
ATOM 2875 O O . LEU B 1 3 ? -6.281 31.172 -48.125 1 44.06 3 LEU B O 1
ATOM 2879 N N . LEU B 1 4 ? -7.645 33.094 -48.281 1 49.5 4 LEU B N 1
ATOM 2880 C CA . LEU B 1 4 ? -7.988 33.094 -46.844 1 49.5 4 LEU B CA 1
ATOM 2881 C C . LEU B 1 4 ? -8.93 31.938 -46.531 1 49.5 4 LEU B C 1
ATOM 2883 O O . LEU B 1 4 ? -9.055 31.547 -45.375 1 49.5 4 LEU B O 1
ATOM 2887 N N . GLY B 1 5 ? -9.602 31.484 -47.594 1 49.78 5 GLY B N 1
ATOM 2888 C CA . GLY B 1 5 ? -10.609 30.469 -47.344 1 49.78 5 GLY B CA 1
ATOM 2889 C C . GLY B 1 5 ? -10.031 29.125 -46.969 1 49.78 5 GLY B C 1
ATOM 2890 O O . GLY B 1 5 ? -10.57 28.438 -46.094 1 49.78 5 GLY B O 1
ATOM 2891 N N . SER B 1 6 ? -8.938 28.797 -47.719 1 53.72 6 SER B N 1
ATOM 2892 C CA . SER B 1 6 ? -8.406 27.453 -47.469 1 53.72 6 SER B CA 1
ATOM 2893 C C . SER B 1 6 ? -7.734 27.359 -46.094 1 53.72 6 SER B C 1
ATOM 2895 O O . SER B 1 6 ? -7.797 26.312 -45.469 1 53.72 6 SER B O 1
ATOM 2897 N N . ARG B 1 7 ? -7.152 28.406 -45.625 1 54.97 7 ARG B N 1
ATOM 2898 C CA . ARG B 1 7 ? -6.492 28.375 -44.312 1 54.97 7 ARG B CA 1
ATOM 2899 C C . ARG B 1 7 ? -7.516 28.312 -43.188 1 54.97 7 ARG B C 1
ATOM 2901 O O . ARG B 1 7 ? -7.328 27.609 -42.188 1 54.97 7 ARG B O 1
ATOM 2908 N N . VAL B 1 8 ? -8.555 29.156 -43.312 1 57.47 8 VAL B N 1
ATOM 2909 C CA . VAL B 1 8 ? -9.578 29.109 -42.25 1 57.47 8 VAL B CA 1
ATOM 2910 C C . VAL B 1 8 ? -10.242 27.734 -42.25 1 57.47 8 VAL B C 1
ATOM 2912 O O . VAL B 1 8 ? -10.523 27.188 -41.188 1 57.47 8 VAL B O 1
ATOM 2915 N N . ALA B 1 9 ? -10.344 27.125 -43.438 1 54.47 9 ALA B N 1
ATOM 2916 C CA . ALA B 1 9 ? -10.938 25.781 -43.469 1 54.47 9 ALA B CA 1
ATOM 2917 C C . ALA B 1 9 ? -10 24.75 -42.844 1 54.47 9 ALA B C 1
ATOM 2919 O O . ALA B 1 9 ? -10.453 23.844 -42.125 1 54.47 9 ALA B O 1
ATOM 2920 N N . PHE B 1 10 ? -8.734 24.906 -43.062 1 55.06 10 PHE B N 1
ATOM 2921 C CA . PHE B 1 10 ? -7.77 24.016 -42.438 1 55.06 10 PHE B CA 1
ATOM 2922 C C . PHE B 1 10 ? -7.773 24.203 -40.906 1 55.06 10 PHE B C 1
ATOM 2924 O O . PHE B 1 10 ? -7.809 23.219 -40.156 1 55.06 10 PHE B O 1
ATOM 2931 N N . TYR B 1 11 ? -7.73 25.359 -40.375 1 59.69 11 TYR B N 1
ATOM 2932 C CA . TYR B 1 11 ? -7.727 25.578 -38.938 1 59.69 11 TYR B CA 1
ATOM 2933 C C . TYR B 1 11 ? -9.055 25.156 -38.312 1 59.69 11 TYR B C 1
ATOM 2935 O O . TYR B 1 11 ? -9.094 24.609 -37.219 1 59.69 11 TYR B O 1
ATOM 2943 N N . ALA B 1 12 ? -10.211 25.328 -39.031 1 59.47 12 ALA B N 1
ATOM 2944 C CA . ALA B 1 12 ? -11.492 24.844 -38.5 1 59.47 12 ALA B CA 1
ATOM 2945 C C . ALA B 1 12 ? -11.531 23.328 -38.469 1 59.47 12 ALA B C 1
ATOM 2947 O O . ALA B 1 12 ? -12.008 22.734 -37.5 1 59.47 12 ALA B O 1
ATOM 2948 N N . GLY B 1 13 ? -11.008 22.672 -39.469 1 55.06 13 GLY B N 1
ATOM 2949 C CA . GLY B 1 13 ? -10.898 21.219 -39.438 1 55.06 13 GLY B CA 1
ATOM 2950 C C . GLY B 1 13 ? -9.992 20.719 -38.312 1 55.06 13 GLY B C 1
ATOM 2951 O O . GLY B 1 13 ? -10.289 19.719 -37.656 1 55.06 13 GLY B O 1
ATOM 2952 N N . PHE B 1 14 ? -8.859 21.391 -38.188 1 53.47 14 PHE B N 1
ATOM 2953 C CA . PHE B 1 14 ? -7.945 21.047 -37.094 1 53.47 14 PHE B CA 1
ATOM 2954 C C . PHE B 1 14 ? -8.641 21.188 -35.75 1 53.47 14 PHE B C 1
ATOM 2956 O O . PHE B 1 14 ? -8.523 20.312 -34.875 1 53.47 14 PHE B O 1
ATOM 2963 N N . VAL B 1 15 ? -9.406 22.266 -35.469 1 56.12 15 VAL B N 1
ATOM 2964 C CA . VAL B 1 15 ? -10.109 22.422 -34.219 1 56.12 15 VAL B CA 1
ATOM 2965 C C . VAL B 1 15 ? -11.227 21.391 -34.094 1 56.12 15 VAL B C 1
ATOM 2967 O O . VAL B 1 15 ? -11.398 20.766 -33.062 1 56.12 15 VAL B O 1
ATOM 2970 N N . VAL B 1 16 ? -11.977 21.109 -35.125 1 57.03 16 VAL B N 1
ATOM 2971 C CA . VAL B 1 16 ? -13.078 20.156 -35 1 57.03 16 VAL B CA 1
ATOM 2972 C C . VAL B 1 16 ? -12.516 18.734 -34.875 1 57.03 16 VAL B C 1
ATOM 2974 O O . VAL B 1 16 ? -13.047 17.922 -34.094 1 57.03 16 VAL B O 1
ATOM 2977 N N . GLY B 1 17 ? -11.461 18.438 -35.562 1 48.03 17 GLY B N 1
ATOM 2978 C CA . GLY B 1 17 ? -10.844 17.125 -35.375 1 48.03 17 GLY B CA 1
ATOM 2979 C C . GLY B 1 17 ? -10.312 16.922 -33.969 1 48.03 17 GLY B C 1
ATOM 2980 O O . GLY B 1 17 ? -10.508 15.867 -33.375 1 48.03 17 GLY B O 1
ATOM 2981 N N . THR B 1 18 ? -9.609 17.938 -33.531 1 46.94 18 THR B N 1
ATOM 2982 C CA . THR B 1 18 ? -9.141 17.859 -32.156 1 46.94 18 THR B CA 1
ATOM 2983 C C . THR B 1 18 ? -10.32 17.766 -31.203 1 46.94 18 THR B C 1
ATOM 2985 O O . THR B 1 18 ? -10.273 17.016 -30.219 1 46.94 18 THR B O 1
ATOM 2988 N N . CYS B 1 19 ? -11.406 18.5 -31.438 1 45.53 19 CYS B N 1
ATOM 2989 C CA . CYS B 1 19 ? -12.555 18.391 -30.531 1 45.53 19 CYS B CA 1
ATOM 2990 C C . CYS B 1 19 ? -13.273 17.062 -30.719 1 45.53 19 CYS B C 1
ATOM 2992 O O . CYS B 1 19 ? -13.742 16.469 -29.75 1 45.53 19 CYS B O 1
ATOM 2994 N N . SER B 1 20 ? -13.422 16.594 -31.953 1 42.19 20 SER B N 1
ATOM 2995 C CA . SER B 1 20 ? -14.141 15.336 -32.125 1 42.19 20 SER B CA 1
ATOM 2996 C C . SER B 1 20 ? -13.352 14.164 -31.531 1 42.19 20 SER B C 1
ATOM 2998 O O . SER B 1 20 ? -13.938 13.258 -30.953 1 42.19 20 SER B O 1
ATOM 3000 N N . LEU B 1 21 ? -12.039 14.094 -31.812 1 37.16 21 LEU B N 1
ATOM 3001 C CA . LEU B 1 21 ? -11.305 12.992 -31.188 1 37.16 21 LEU B CA 1
ATOM 3002 C C . LEU B 1 21 ? -11.32 13.109 -29.672 1 37.16 21 LEU B C 1
ATOM 3004 O O . LEU B 1 21 ? -11.453 12.102 -28.969 1 37.16 21 LEU B O 1
ATOM 3008 N N . TYR B 1 22 ? -11.195 14.281 -29.109 1 35.91 22 TYR B N 1
ATOM 3009 C CA . TYR B 1 22 ? -11.391 14.43 -27.672 1 35.91 22 TYR B CA 1
ATOM 3010 C C . TYR B 1 22 ? -12.781 13.961 -27.25 1 35.91 22 TYR B C 1
ATOM 3012 O O . TYR B 1 22 ? -12.93 13.266 -26.25 1 35.91 22 TYR B O 1
ATOM 3020 N N . LEU B 1 23 ? -13.836 14.289 -27.969 1 37.31 23 LEU B N 1
ATOM 3021 C CA . LEU B 1 23 ? -15.172 13.836 -27.594 1 37.31 23 LEU B CA 1
ATOM 3022 C C . LEU B 1 23 ? -15.312 12.328 -27.812 1 37.31 23 LEU B C 1
ATOM 3024 O O . LEU B 1 23 ? -15.992 11.648 -27.047 1 37.31 23 LEU B O 1
ATOM 3028 N N . PHE B 1 24 ? -14.766 11.75 -28.844 1 35.22 24 PHE B N 1
ATOM 3029 C CA . PHE B 1 24 ? -14.953 10.32 -29.031 1 35.22 24 PHE B CA 1
ATOM 3030 C C . PHE B 1 24 ? -14.258 9.531 -27.938 1 35.22 24 PHE B C 1
ATOM 3032 O O . PHE B 1 24 ? -14.781 8.523 -27.453 1 35.22 24 PHE B O 1
ATOM 3039 N N . PHE B 1 25 ? -12.945 9.766 -27.641 1 33.69 25 PHE B N 1
ATOM 3040 C CA . PHE B 1 25 ? -12.375 8.961 -26.562 1 33.69 25 PHE B CA 1
ATOM 3041 C C . PHE B 1 25 ? -13.086 9.234 -25.25 1 33.69 25 PHE B C 1
ATOM 3043 O O . PHE B 1 25 ? -13.195 8.352 -24.391 1 33.69 25 PHE B O 1
ATOM 3050 N N . HIS B 1 26 ? -13.555 10.383 -24.969 1 32.28 26 HIS B N 1
ATOM 3051 C CA . HIS B 1 26 ? -14.266 10.594 -23.719 1 32.28 26 HIS B CA 1
ATOM 3052 C C . HIS B 1 26 ? -15.703 10.094 -23.812 1 32.28 26 HIS B C 1
ATOM 3054 O O . HIS B 1 26 ? -16.375 9.938 -22.797 1 32.28 26 HIS B O 1
ATOM 3060 N N . HIS B 1 27 ? -16.344 10.039 -24.938 1 31.44 27 HIS B N 1
ATOM 3061 C CA . HIS B 1 27 ? -17.766 9.711 -24.953 1 31.44 27 HIS B CA 1
ATOM 3062 C C . HIS B 1 27 ? -17.984 8.203 -24.875 1 31.44 27 HIS B C 1
ATOM 3064 O O . HIS B 1 27 ? -19.109 7.73 -24.922 1 31.44 27 HIS B O 1
ATOM 3070 N N . GLY B 1 28 ? -17.141 7.328 -25.281 1 30.72 28 GLY B N 1
ATOM 3071 C CA . GLY B 1 28 ? -17.672 5.992 -25.062 1 30.72 28 GLY B CA 1
ATOM 3072 C C . GLY B 1 28 ? -18.141 5.762 -23.641 1 30.72 28 GLY B C 1
ATOM 3073 O O . GLY B 1 28 ? -17.375 5.32 -22.797 1 30.72 28 GLY B O 1
ATOM 3074 N N . ARG B 1 29 ? -18.844 6.746 -23.109 1 25.55 29 ARG B N 1
ATOM 3075 C CA . ARG B 1 29 ? -19.562 6.812 -21.844 1 25.55 29 ARG B CA 1
ATOM 3076 C C . ARG B 1 29 ? -20.578 5.676 -21.734 1 25.55 29 ARG B C 1
ATOM 3078 O O . ARG B 1 29 ? -21.438 5.512 -22.594 1 25.55 29 ARG B O 1
ATOM 3085 N N . LEU B 1 30 ? -20.266 4.609 -20.891 1 25.64 30 LEU B N 1
ATOM 3086 C CA . LEU B 1 30 ? -21.094 3.566 -20.312 1 25.64 30 LEU B CA 1
ATOM 3087 C C . LEU B 1 30 ? -22.484 4.105 -19.984 1 25.64 30 LEU B C 1
ATOM 3089 O O . LEU B 1 30 ? -22.609 5.086 -19.25 1 25.64 30 LEU B O 1
ATOM 3093 N N . GLU B 1 31 ? -23.359 3.973 -20.906 1 25.12 31 GLU B N 1
ATOM 3094 C CA . GLU B 1 31 ? -24.781 4.094 -20.609 1 25.12 31 GLU B CA 1
ATOM 3095 C C . GLU B 1 31 ? -25.141 3.406 -19.297 1 25.12 31 GLU B C 1
ATOM 3097 O O . GLU B 1 31 ? -24.891 2.211 -19.125 1 25.12 31 GLU B O 1
ATOM 3102 N N . ARG B 1 32 ? -25.219 4.121 -18.266 1 25.39 32 ARG B N 1
ATOM 3103 C CA . ARG B 1 32 ? -25.75 3.844 -16.938 1 25.39 32 ARG B CA 1
ATOM 3104 C C . ARG B 1 32 ? -27.188 3.338 -17.016 1 25.39 32 ARG B C 1
ATOM 3106 O O . ARG B 1 32 ? -28.094 4.102 -17.312 1 25.39 32 ARG B O 1
ATOM 3113 N N . HIS B 1 33 ? -27.453 2.178 -17.609 1 22.08 33 HIS B N 1
ATOM 3114 C CA . HIS B 1 33 ? -28.812 1.665 -17.516 1 22.08 33 HIS B CA 1
ATOM 3115 C C . HIS B 1 33 ? -29.312 1.709 -16.062 1 22.08 33 HIS B C 1
ATOM 3117 O O . HIS B 1 33 ? -28.547 1.402 -15.141 1 22.08 33 HIS B O 1
ATOM 3123 N N . LYS B 1 34 ? -30.375 2.426 -15.852 1 24.78 34 LYS B N 1
ATOM 3124 C CA . LYS B 1 34 ? -31.203 2.578 -14.656 1 24.78 34 LYS B CA 1
ATOM 3125 C C . LYS B 1 34 ? -31.844 1.251 -14.266 1 24.78 34 LYS B C 1
ATOM 3127 O O . LYS B 1 34 ? -32.719 0.733 -14.977 1 24.78 34 LYS B O 1
ATOM 3132 N N . VAL B 1 35 ? -31.156 0.299 -13.828 1 22.19 35 VAL B N 1
ATOM 3133 C CA . VAL B 1 35 ? -31.766 -0.917 -13.289 1 22.19 35 VAL B CA 1
ATOM 3134 C C . VAL B 1 35 ? -32.875 -0.555 -12.297 1 22.19 35 VAL B C 1
ATOM 3136 O O . VAL B 1 35 ? -32.656 0.232 -11.375 1 22.19 35 VAL B O 1
ATOM 3139 N N . ARG B 1 36 ? -34 -0.698 -12.688 1 22.75 36 ARG B N 1
ATOM 3140 C CA . ARG B 1 36 ? -35.219 -0.637 -11.883 1 22.75 36 ARG B CA 1
ATOM 3141 C C . ARG B 1 36 ? -35.062 -1.469 -10.609 1 22.75 36 ARG B C 1
ATOM 3143 O O . ARG B 1 36 ? -34.875 -2.684 -10.68 1 22.75 36 ARG B O 1
ATOM 3150 N N . GLN B 1 37 ? -34.531 -0.926 -9.555 1 24.69 37 GLN B N 1
ATOM 3151 C CA . GLN B 1 37 ? -34.406 -1.524 -8.227 1 24.69 37 GLN B CA 1
ATOM 3152 C C . GLN B 1 37 ? -35.75 -1.931 -7.668 1 24.69 37 GLN B C 1
ATOM 3154 O O . GLN B 1 37 ? -36.656 -1.089 -7.496 1 24.69 37 GLN B O 1
ATOM 3159 N N . GLU B 1 38 ? -36.25 -2.992 -8.148 1 26.12 38 GLU B N 1
ATOM 3160 C CA . GLU B 1 38 ? -37.438 -3.477 -7.41 1 26.12 38 GLU B CA 1
ATOM 3161 C C . GLU B 1 38 ? -37.188 -3.379 -5.902 1 26.12 38 GLU B C 1
ATOM 3163 O O . GLU B 1 38 ? -36.062 -3.486 -5.434 1 26.12 38 GLU B O 1
ATOM 3168 N N . PRO B 1 39 ? -38.25 -2.881 -5.121 1 26.91 39 PRO B N 1
ATOM 3169 C CA . PRO B 1 39 ? -38.188 -2.523 -3.703 1 26.91 39 PRO B CA 1
ATOM 3170 C C . PRO B 1 39 ? -37.688 -3.678 -2.83 1 26.91 39 PRO B C 1
ATOM 3172 O O . PRO B 1 39 ? -38.375 -4.691 -2.701 1 26.91 39 PRO B O 1
ATOM 3175 N N . LEU B 1 40 ? -36.688 -4.227 -3.213 1 24.61 40 LEU B N 1
ATOM 3176 C CA . LEU B 1 40 ? -36.25 -5.258 -2.279 1 24.61 40 LEU B CA 1
ATOM 3177 C C . LEU B 1 40 ? -36.469 -4.82 -0.836 1 24.61 40 LEU B C 1
ATOM 3179 O O . LEU B 1 40 ? -36.312 -3.643 -0.509 1 24.61 40 LEU B O 1
ATOM 3183 N N . GLU B 1 41 ? -37.219 -5.512 -0.052 1 25.53 41 GLU B N 1
ATOM 3184 C CA . GLU B 1 41 ? -37.406 -5.359 1.388 1 25.53 41 GLU B CA 1
ATOM 3185 C C . GLU B 1 41 ? -36.156 -4.82 2.059 1 25.53 41 GLU B C 1
ATOM 3187 O O . GLU B 1 41 ? -35.062 -5.281 1.772 1 25.53 41 GLU B O 1
ATOM 3192 N N . GLU B 1 42 ? -36.156 -3.527 2.6 1 26.56 42 GLU B N 1
ATOM 3193 C CA . GLU B 1 42 ? -35.25 -2.543 3.182 1 26.56 42 GLU B CA 1
ATOM 3194 C C . GLU B 1 42 ? -34.281 -3.191 4.184 1 26.56 42 GLU B C 1
ATOM 3196 O O . GLU B 1 42 ? -34.562 -3.197 5.387 1 26.56 42 GLU B O 1
ATOM 3201 N N . ALA B 1 43 ? -34.062 -4.512 4.133 1 25.34 43 ALA B N 1
ATOM 3202 C CA . ALA B 1 43 ? -33.281 -5.18 5.184 1 25.34 43 ALA B CA 1
ATOM 3203 C C . ALA B 1 43 ? -32.125 -4.312 5.637 1 25.34 43 ALA B C 1
ATOM 3205 O O . ALA B 1 43 ? -31.625 -3.471 4.879 1 25.34 43 ALA B O 1
ATOM 3206 N N . HIS B 1 44 ? -31.516 -4.418 7.02 1 24.58 44 HIS B N 1
ATOM 3207 C CA . HIS B 1 44 ? -30.734 -3.615 7.953 1 24.58 44 HIS B CA 1
ATOM 3208 C C . HIS B 1 44 ? -29.438 -3.143 7.312 1 24.58 44 HIS B C 1
ATOM 3210 O O . HIS B 1 44 ? -28.688 -2.363 7.91 1 24.58 44 HIS B O 1
ATOM 3216 N N . TRP B 1 45 ? -29.016 -3.824 6.43 1 25.52 45 TRP B N 1
ATOM 3217 C CA . TRP B 1 45 ? -27.688 -3.512 5.926 1 25.52 45 TRP B CA 1
ATOM 3218 C C . TRP B 1 45 ? -27.672 -2.143 5.254 1 25.52 45 TRP B C 1
ATOM 3220 O O . TRP B 1 45 ? -26.609 -1.539 5.09 1 25.52 45 TRP B O 1
ATOM 3230 N N . MET B 1 46 ? -28.625 -1.743 4.473 1 26.34 46 MET B N 1
ATOM 3231 C CA . MET B 1 46 ? -28.688 -0.576 3.6 1 26.34 46 MET B CA 1
ATOM 3232 C C . MET B 1 46 ? -28.781 0.709 4.414 1 26.34 46 MET B C 1
ATOM 3234 O O . MET B 1 46 ? -28.609 1.806 3.875 1 26.34 46 MET B O 1
ATOM 3238 N N . LYS B 1 47 ? -29.797 0.789 5.281 1 27.38 47 LYS B N 1
ATOM 3239 C CA . LYS B 1 47 ? -30.125 2.115 5.797 1 27.38 47 LYS B CA 1
ATOM 3240 C C . LYS B 1 47 ? -28.875 2.811 6.352 1 27.38 47 LYS B C 1
ATOM 3242 O O . LYS B 1 47 ? -28.828 4.043 6.398 1 27.38 47 LYS B O 1
ATOM 3247 N N . ASN B 1 48 ? -28.234 2.07 7.332 1 26.12 48 ASN B N 1
ATOM 3248 C CA . ASN B 1 48 ? -27.062 2.828 7.773 1 26.12 48 ASN B CA 1
ATOM 3249 C C . ASN B 1 48 ? -26.016 2.959 6.664 1 26.12 48 ASN B C 1
ATOM 3251 O O . ASN B 1 48 ? -25.531 1.954 6.152 1 26.12 48 ASN B O 1
ATOM 3255 N N . ARG B 1 49 ? -26.047 4.023 5.809 1 26.45 49 ARG B N 1
ATOM 3256 C CA . ARG B 1 49 ? -25.391 4.559 4.621 1 26.45 49 ARG B CA 1
ATOM 3257 C C . ARG B 1 49 ? -23.938 4.094 4.547 1 26.45 49 ARG B C 1
ATOM 3259 O O . ARG B 1 49 ? -23.219 4.438 3.609 1 26.45 49 ARG B O 1
ATOM 3266 N N . SER B 1 50 ? -23.266 4.305 5.676 1 25.56 50 SER B N 1
ATOM 3267 C CA . SER B 1 50 ? -21.828 4.086 5.719 1 25.56 50 SER B CA 1
ATOM 3268 C C . SER B 1 50 ? -21.484 2.635 5.406 1 25.56 50 SER B C 1
ATOM 3270 O O . SER B 1 50 ? -21.609 1.762 6.266 1 25.56 50 SER B O 1
ATOM 3272 N N . ALA B 1 51 ? -22.031 2.064 4.402 1 26.98 51 ALA B N 1
ATOM 3273 C CA . ALA B 1 51 ? -21.969 0.662 4 1 26.98 51 ALA B CA 1
ATOM 3274 C C . ALA B 1 51 ? -20.609 0.059 4.34 1 26.98 51 ALA B C 1
ATOM 3276 O O . ALA B 1 51 ? -20.438 -1.161 4.293 1 26.98 51 ALA B O 1
ATOM 3277 N N . LEU B 1 52 ? -19.562 0.736 3.748 1 28.83 52 LEU B N 1
ATOM 3278 C CA . LEU B 1 52 ? -18.359 -0.052 3.521 1 28.83 52 LEU B CA 1
ATOM 3279 C C . LEU B 1 52 ? -17.922 -0.75 4.805 1 28.83 52 LEU B C 1
ATOM 3281 O O . LEU B 1 52 ? -17.719 -1.967 4.812 1 28.83 52 LEU B O 1
ATOM 3285 N N . PHE B 1 53 ? -16.625 -0.287 5.297 1 29.86 53 PHE B N 1
ATOM 3286 C CA . PHE B 1 53 ? -15.922 -0.902 6.418 1 29.86 53 PHE B CA 1
ATOM 3287 C C . PHE B 1 53 ? -16.75 -0.837 7.688 1 29.86 53 PHE B C 1
ATOM 3289 O O . PHE B 1 53 ? -17.203 0.241 8.094 1 29.86 53 PHE B O 1
ATOM 3296 N N . ASN B 1 54 ? -17.75 -1.551 7.812 1 30.8 54 ASN B N 1
ATOM 3297 C CA . ASN B 1 54 ? -18.234 -1.61 9.188 1 30.8 54 ASN B CA 1
ATOM 3298 C C . ASN B 1 54 ? -17.109 -1.346 10.188 1 30.8 54 ASN B C 1
ATOM 3300 O O . ASN B 1 54 ? -16.234 -2.182 10.367 1 30.8 54 ASN B O 1
ATOM 3304 N N . LEU B 1 55 ? -16.734 -0.191 10.242 1 32.16 55 LEU B N 1
ATOM 3305 C CA . LEU B 1 55 ? -15.664 0.506 10.953 1 32.16 55 LEU B CA 1
ATOM 3306 C C . LEU B 1 55 ? -15.781 0.289 12.453 1 32.16 55 LEU B C 1
ATOM 3308 O O . LEU B 1 55 ? -15.602 1.225 13.234 1 32.16 55 LEU B O 1
ATOM 3312 N N . GLN B 1 56 ? -16.766 -0.485 12.922 1 32.19 56 GLN B N 1
ATOM 3313 C CA . GLN B 1 56 ? -16.359 -0.581 14.32 1 32.19 56 GLN B CA 1
ATOM 3314 C C . GLN B 1 56 ? -14.938 -1.103 14.438 1 32.19 56 GLN B C 1
ATOM 3316 O O . GLN B 1 56 ? -14.648 -2.244 14.07 1 32.19 56 GLN B O 1
ATOM 3321 N N . HIS B 1 57 ? -14.047 -0.292 14.094 1 33.59 57 HIS B N 1
ATOM 3322 C CA . HIS B 1 57 ? -12.695 -0.669 14.484 1 33.59 57 HIS B CA 1
ATOM 3323 C C . HIS B 1 57 ? -12.688 -1.33 15.859 1 33.59 57 HIS B C 1
ATOM 3325 O O . HIS B 1 57 ? -12.734 -0.645 16.891 1 33.59 57 HIS B O 1
ATOM 3331 N N . PRO B 1 58 ? -13.461 -2.359 16.062 1 30.81 58 PRO B N 1
ATOM 3332 C CA . PRO B 1 58 ? -13.336 -2.908 17.422 1 30.81 58 PRO B CA 1
ATOM 3333 C C . PRO B 1 58 ? -11.883 -3.141 17.828 1 30.81 58 PRO B C 1
ATOM 3335 O O . PRO B 1 58 ? -11.133 -3.797 17.094 1 30.81 58 PRO B O 1
ATOM 3338 N N . HIS B 1 59 ? -11.273 -2.092 18.422 1 32.41 59 HIS B N 1
ATOM 3339 C CA . HIS B 1 59 ? -10.023 -2.414 19.094 1 32.41 59 HIS B CA 1
ATOM 3340 C C . HIS B 1 59 ? -10.094 -3.781 19.766 1 32.41 59 HIS B C 1
ATOM 3342 O O . HIS B 1 59 ? -11.062 -4.082 20.469 1 32.41 59 HIS B O 1
ATOM 3348 N N . HIS B 1 60 ? -9.711 -4.676 19.125 1 32.5 60 HIS B N 1
ATOM 3349 C CA . HIS B 1 60 ? -9.609 -5.926 19.875 1 32.5 60 HIS B CA 1
ATOM 3350 C C . HIS B 1 60 ? -9.039 -5.684 21.281 1 32.5 60 HIS B C 1
ATOM 3352 O O . HIS B 1 60 ? -8.133 -4.859 21.453 1 32.5 60 HIS B O 1
ATOM 3358 N N . THR B 1 61 ? -9.758 -5.953 22.312 1 32.44 61 THR B N 1
ATOM 3359 C CA . THR B 1 61 ? -9.445 -5.863 23.734 1 32.44 61 THR B CA 1
ATOM 3360 C C . THR B 1 61 ? -8.164 -6.621 24.047 1 32.44 61 THR B C 1
ATOM 3362 O O . THR B 1 61 ? -7.797 -6.758 25.219 1 32.44 61 THR B O 1
ATOM 3365 N N . ASP B 1 62 ? -7.617 -7.379 23.141 1 34.03 62 ASP B N 1
ATOM 3366 C CA . ASP B 1 62 ? -6.469 -8.023 23.781 1 34.03 62 ASP B CA 1
ATOM 3367 C C . ASP B 1 62 ? -5.348 -7.016 24.031 1 34.03 62 ASP B C 1
ATOM 3369 O O . ASP B 1 62 ? -5.336 -5.934 23.438 1 34.03 62 ASP B O 1
ATOM 3373 N N . GLU B 1 63 ? -4.172 -7.457 24.75 1 36.47 63 GLU B N 1
ATOM 3374 C CA . GLU B 1 63 ? -3.135 -6.773 25.516 1 36.47 63 GLU B CA 1
ATOM 3375 C C . GLU B 1 63 ? -2.428 -5.719 24.672 1 36.47 63 GLU B C 1
ATOM 3377 O O . GLU B 1 63 ? -2.086 -4.641 25.172 1 36.47 63 GLU B O 1
ATOM 3382 N N . ASP B 1 64 ? -2.016 -5.977 23.359 1 43.56 64 ASP B N 1
ATOM 3383 C CA . ASP B 1 64 ? -1.01 -5.125 22.719 1 43.56 64 ASP B CA 1
ATOM 3384 C C . ASP B 1 64 ? -1.664 -3.986 21.953 1 43.56 64 ASP B C 1
ATOM 3386 O O . ASP B 1 64 ? -0.973 -3.166 21.344 1 43.56 64 ASP B O 1
ATOM 3390 N N . SER B 1 65 ? -2.934 -3.957 21.656 1 56.06 65 SER B N 1
ATOM 3391 C CA . SER B 1 65 ? -3.656 -2.785 21.188 1 56.06 65 SER B CA 1
ATOM 3392 C C . SER B 1 65 ? -3.676 -1.677 22.234 1 56.06 65 SER B C 1
ATOM 3394 O O . SER B 1 65 ? -4.168 -0.577 21.969 1 56.06 65 SER B O 1
ATOM 3396 N N . SER B 1 66 ? -2.887 -1.951 23.172 1 69.06 66 SER B N 1
ATOM 3397 C CA . SER B 1 66 ? -2.857 -1.091 24.344 1 69.06 66 SER B CA 1
ATOM 3398 C C . SER B 1 66 ? -2.092 0.199 24.078 1 69.06 66 SER B C 1
ATOM 3400 O O . SER B 1 66 ? -2.518 1.279 24.484 1 69.06 66 SER B O 1
ATOM 3402 N N . VAL B 1 67 ? -1.125 0.052 23.125 1 77.94 67 VAL B N 1
ATOM 3403 C CA . VAL B 1 67 ? -0.315 1.244 22.906 1 77.94 67 VAL B CA 1
ATOM 3404 C C . VAL B 1 67 ? -1.097 2.248 22.062 1 77.94 67 VAL B C 1
ATOM 3406 O O . VAL B 1 67 ? -1.129 3.441 22.375 1 77.94 67 VAL B O 1
ATOM 3409 N N . VAL B 1 68 ? -1.788 1.742 21.062 1 82.88 68 VAL B N 1
ATOM 3410 C CA . VAL B 1 68 ? -2.537 2.611 20.156 1 82.88 68 VAL B CA 1
ATOM 3411 C C . VAL B 1 68 ? -3.682 3.279 20.922 1 82.88 68 VAL B C 1
ATOM 3413 O O . VAL B 1 68 ? -3.945 4.469 20.734 1 82.88 68 VAL B O 1
ATOM 3416 N N . ASP B 1 69 ? -4.281 2.457 21.734 1 84.5 69 ASP B N 1
ATOM 3417 C CA . ASP B 1 69 ? -5.383 2.998 22.531 1 84.5 69 ASP B CA 1
ATOM 3418 C C . ASP B 1 69 ? -4.887 4.055 23.516 1 84.5 69 ASP B C 1
ATOM 3420 O O . ASP B 1 69 ? -5.527 5.09 23.703 1 84.5 69 ASP B O 1
ATOM 3424 N N . SER B 1 70 ? -3.809 3.74 24.094 1 87.25 70 SER B N 1
ATOM 3425 C CA . SER B 1 70 ? -3.229 4.695 25.031 1 87.25 70 SER B CA 1
ATOM 3426 C C . SER B 1 70 ? -2.834 5.992 24.328 1 87.25 70 SER B C 1
ATOM 3428 O O . SER B 1 70 ? -3.092 7.082 24.844 1 87.25 70 SER B O 1
ATOM 3430 N N . LEU B 1 71 ? -2.307 5.887 23.172 1 90.5 71 LEU B N 1
ATOM 3431 C CA . LEU B 1 71 ? -1.905 7.066 22.406 1 90.5 71 LEU B CA 1
ATOM 3432 C C . LEU B 1 71 ? -3.125 7.855 21.953 1 90.5 71 LEU B C 1
ATOM 3434 O O . LEU B 1 71 ? -3.102 9.086 21.922 1 90.5 71 LEU B O 1
ATOM 3438 N N . TYR B 1 72 ? -4.148 7.141 21.578 1 91.62 72 TYR B N 1
ATOM 3439 C CA . TYR B 1 72 ? -5.375 7.801 21.156 1 91.62 72 TYR B CA 1
ATOM 3440 C C . TYR B 1 72 ? -5.949 8.664 22.266 1 91.62 72 TYR B C 1
ATOM 3442 O O . TYR B 1 72 ? -6.441 9.766 22.031 1 91.62 72 TYR B O 1
ATOM 3450 N N . ARG B 1 73 ? -5.797 8.234 23.484 1 91.12 73 ARG B N 1
ATOM 3451 C CA . ARG B 1 73 ? -6.371 8.93 24.625 1 91.12 73 ARG B CA 1
ATOM 3452 C C . ARG B 1 73 ? -5.441 10.039 25.109 1 91.12 73 ARG B C 1
ATOM 3454 O O . ARG B 1 73 ? -5.906 11.102 25.531 1 91.12 73 ARG B O 1
ATOM 3461 N N . SER B 1 74 ? -4.168 9.781 24.969 1 93.19 74 SER B N 1
ATOM 3462 C CA . SER B 1 74 ? -3.225 10.719 25.562 1 93.19 74 SER B CA 1
ATOM 3463 C C . SER B 1 74 ? -2.811 11.797 24.578 1 93.19 74 SER B C 1
ATOM 3465 O O . SER B 1 74 ? -2.369 12.875 24.969 1 93.19 74 SER B O 1
ATOM 3467 N N . VAL B 1 75 ? -2.869 11.5 23.297 1 96.69 75 VAL B N 1
ATOM 3468 C CA . VAL B 1 75 ? -2.52 12.445 22.25 1 96.69 75 VAL B CA 1
ATOM 3469 C C . VAL B 1 75 ? -3.75 12.758 21.406 1 96.69 75 VAL B C 1
ATOM 3471 O O . VAL B 1 75 ? -3.941 12.164 20.344 1 96.69 75 VAL B O 1
ATOM 3474 N N . ARG B 1 76 ? -4.523 13.711 21.828 1 97.69 76 ARG B N 1
ATOM 3475 C CA . ARG B 1 76 ? -5.785 14.039 21.188 1 97.69 76 ARG B CA 1
ATOM 3476 C C . ARG B 1 76 ? -5.562 14.961 19.984 1 97.69 76 ARG B C 1
ATOM 3478 O O . ARG B 1 76 ? -5.035 16.062 20.141 1 97.69 76 ARG B O 1
ATOM 3485 N N . VAL B 1 77 ? -6.012 14.469 18.797 1 98.56 77 VAL B N 1
ATOM 3486 C CA . VAL B 1 77 ? -5.75 15.203 17.562 1 98.56 77 VAL B CA 1
ATOM 3487 C C . VAL B 1 77 ? -7.07 15.656 16.938 1 98.56 77 VAL B C 1
ATOM 3489 O O . VAL B 1 77 ? -7.949 14.836 16.672 1 98.56 77 VAL B O 1
ATOM 3492 N N . LEU B 1 78 ? -7.25 16.953 16.812 1 98.81 78 LEU B N 1
ATOM 3493 C CA . LEU B 1 78 ? -8.312 17.5 15.961 1 98.81 78 LEU B CA 1
ATOM 3494 C C . LEU B 1 78 ? -7.824 17.688 14.531 1 98.81 78 LEU B C 1
ATOM 3496 O O . LEU B 1 78 ? -6.809 18.344 14.305 1 98.81 78 LEU B O 1
ATOM 3500 N N . CYS B 1 79 ? -8.523 17.062 13.625 1 98.81 79 CYS B N 1
ATOM 3501 C CA . CYS B 1 79 ? -8.234 17.25 12.211 1 98.81 79 CYS B CA 1
ATOM 3502 C C . CYS B 1 79 ? -9.242 18.203 11.57 1 98.81 79 CYS B C 1
ATOM 3504 O O . CYS B 1 79 ? -10.453 17.969 11.641 1 98.81 79 CYS B O 1
ATOM 3506 N N . TRP B 1 80 ? -8.781 19.203 11.008 1 98.5 80 TRP B N 1
ATOM 3507 C CA . TRP B 1 80 ? -9.68 19.984 10.164 1 98.5 80 TRP B CA 1
ATOM 3508 C C . TRP B 1 80 ? -9.227 19.969 8.711 1 98.5 80 TRP B C 1
ATOM 3510 O O . TRP B 1 80 ? -8.023 20.047 8.43 1 98.5 80 TRP B O 1
ATOM 3520 N N . VAL B 1 81 ? -10.141 19.75 7.809 1 98.69 81 VAL B N 1
ATOM 3521 C CA . VAL B 1 81 ? -9.867 19.516 6.395 1 98.69 81 VAL B CA 1
ATOM 3522 C C . VAL B 1 81 ? -10.375 20.688 5.562 1 98.69 81 VAL B C 1
ATOM 3524 O O . VAL B 1 81 ? -11.562 21.031 5.613 1 98.69 81 VAL B O 1
ATOM 3527 N N . MET B 1 82 ? -9.43 21.297 4.867 1 97.44 82 MET B N 1
ATOM 3528 C CA . MET B 1 82 ? -9.773 22.391 3.947 1 97.44 82 MET B CA 1
ATOM 3529 C C . MET B 1 82 ? -10.43 21.844 2.686 1 97.44 82 MET B C 1
ATOM 3531 O O . MET B 1 82 ? -9.859 21 1.995 1 97.44 82 MET B O 1
ATOM 3535 N N . THR B 1 83 ? -11.609 22.281 2.404 1 96.69 83 THR B N 1
ATOM 3536 C CA . THR B 1 83 ? -12.32 21.844 1.212 1 96.69 83 THR B CA 1
ATOM 3537 C C . THR B 1 83 ? -13.133 23 0.616 1 96.69 83 THR B C 1
ATOM 3539 O O . THR B 1 83 ? -12.852 24.172 0.892 1 96.69 83 THR B O 1
ATOM 3542 N N . GLY B 1 84 ? -13.828 22.797 -0.407 1 94.69 84 GLY B N 1
ATOM 3543 C CA . GLY B 1 84 ? -14.711 23.75 -1.07 1 94.69 84 GLY B CA 1
ATOM 3544 C C . GLY B 1 84 ? -16.062 23.156 -1.43 1 94.69 84 GLY B C 1
ATOM 3545 O O . GLY B 1 84 ? -16.234 21.938 -1.418 1 94.69 84 GLY B O 1
ATOM 3546 N N . PRO B 1 85 ? -16.938 24.016 -1.731 1 94.44 85 PRO B N 1
ATOM 3547 C CA . PRO B 1 85 ? -18.297 23.547 -1.979 1 94.44 85 PRO B CA 1
ATOM 3548 C C . PRO B 1 85 ? -18.375 22.547 -3.119 1 94.44 85 PRO B C 1
ATOM 3550 O O . PRO B 1 85 ? -19.188 21.609 -3.074 1 94.44 85 PRO B O 1
ATOM 3553 N N . THR B 1 86 ? -17.594 22.609 -4.074 1 94.06 86 THR B N 1
ATOM 3554 C CA . THR B 1 86 ? -17.656 21.719 -5.227 1 94.06 86 THR B CA 1
ATOM 3555 C C . THR B 1 86 ? -16.906 20.422 -4.953 1 94.06 86 THR B C 1
ATOM 3557 O O . THR B 1 86 ? -17.016 19.469 -5.723 1 94.06 86 THR B O 1
ATOM 3560 N N . ASN B 1 87 ? -16.203 20.438 -3.869 1 95.38 87 ASN B N 1
ATOM 3561 C CA . ASN B 1 87 ? -15.344 19.297 -3.605 1 95.38 87 ASN B CA 1
ATOM 3562 C C . ASN B 1 87 ? -15.914 18.391 -2.512 1 95.38 87 ASN B C 1
ATOM 3564 O O . ASN B 1 87 ? -15.359 17.344 -2.211 1 95.38 87 ASN B O 1
ATOM 3568 N N . LEU B 1 88 ? -17.016 18.797 -1.938 1 94.88 88 LEU B N 1
ATOM 3569 C CA . LEU B 1 88 ? -17.531 18.094 -0.766 1 94.88 88 LEU B CA 1
ATOM 3570 C C . LEU B 1 88 ? -17.812 16.625 -1.092 1 94.88 88 LEU B C 1
ATOM 3572 O O . LEU B 1 88 ? -17.281 15.727 -0.439 1 94.88 88 LEU B O 1
ATOM 3576 N N . GLN B 1 89 ? -18.5 16.391 -2.174 1 92.94 89 GLN B N 1
ATOM 3577 C CA . GLN B 1 89 ? -18.859 15.016 -2.52 1 92.94 89 GLN B CA 1
ATOM 3578 C C . GLN B 1 89 ? -17.734 14.336 -3.307 1 92.94 89 GLN B C 1
ATOM 3580 O O . GLN B 1 89 ? -17.547 13.117 -3.203 1 92.94 89 GLN B O 1
ATOM 3585 N N . LYS B 1 90 ? -16.984 15.086 -3.994 1 95.56 90 LYS B N 1
ATOM 3586 C CA . LYS B 1 90 ? -15.977 14.531 -4.895 1 95.56 90 LYS B CA 1
ATOM 3587 C C . LYS B 1 90 ? -14.695 14.195 -4.145 1 95.56 90 LYS B C 1
ATOM 3589 O O . LYS B 1 90 ? -13.945 13.305 -4.551 1 95.56 90 LYS B O 1
ATOM 3594 N N . LYS B 1 91 ? -14.453 14.93 -3.082 1 97.62 91 LYS B N 1
ATOM 3595 C CA . LYS B 1 91 ? -13.18 14.75 -2.393 1 97.62 91 LYS B CA 1
ATOM 3596 C C . LYS B 1 91 ? -13.383 14.57 -0.892 1 97.62 91 LYS B C 1
ATOM 3598 O O . LYS B 1 91 ? -13.055 13.523 -0.335 1 97.62 91 LYS B O 1
ATOM 3603 N N . ALA B 1 92 ? -14.062 15.484 -0.243 1 97.88 92 ALA B N 1
ATOM 3604 C CA . ALA B 1 92 ? -14.188 15.508 1.212 1 97.88 92 ALA B CA 1
ATOM 3605 C C . ALA B 1 92 ? -14.914 14.266 1.721 1 97.88 92 ALA B C 1
ATOM 3607 O O . ALA B 1 92 ? -14.602 13.75 2.799 1 97.88 92 ALA B O 1
ATOM 3608 N N . ALA B 1 93 ? -15.836 13.797 0.983 1 97.12 93 ALA B N 1
ATOM 3609 C CA . ALA B 1 93 ? -16.594 12.609 1.385 1 97.12 93 ALA B CA 1
ATOM 3610 C C . ALA B 1 93 ? -15.672 11.398 1.54 1 97.12 93 ALA B C 1
ATOM 3612 O O . ALA B 1 93 ? -15.891 10.555 2.408 1 97.12 93 ALA B O 1
ATOM 3613 N N . HIS B 1 94 ? -14.688 11.258 0.731 1 96.5 94 HIS B N 1
ATOM 3614 C CA . HIS B 1 94 ? -13.758 10.133 0.786 1 96.5 94 HIS B CA 1
ATOM 3615 C C . HIS B 1 94 ? -12.789 10.281 1.951 1 96.5 94 HIS B C 1
ATOM 3617 O O . HIS B 1 94 ? -12.359 9.281 2.533 1 96.5 94 HIS B O 1
ATOM 3623 N N . VAL B 1 95 ? -12.445 11.523 2.299 1 98.19 95 VAL B N 1
ATOM 3624 C CA . VAL B 1 95 ? -11.672 11.781 3.51 1 98.19 95 VAL B CA 1
ATOM 3625 C C . VAL B 1 95 ? -12.453 11.305 4.734 1 98.19 95 VAL B C 1
ATOM 3627 O O . VAL B 1 95 ? -11.914 10.609 5.594 1 98.19 95 VAL B O 1
ATOM 3630 N N . LYS B 1 96 ? -13.711 11.641 4.77 1 97 96 LYS B N 1
ATOM 3631 C CA . LYS B 1 96 ? -14.586 11.273 5.875 1 97 96 LYS B CA 1
ATOM 3632 C C . LYS B 1 96 ? -14.703 9.75 6 1 97 96 LYS B C 1
ATOM 3634 O O . LYS B 1 96 ? -14.758 9.219 7.109 1 97 96 LYS B O 1
ATOM 3639 N N . ALA B 1 97 ? -14.648 9.07 4.898 1 93.81 97 ALA B N 1
ATOM 3640 C CA . ALA B 1 97 ? -14.883 7.633 4.859 1 93.81 97 ALA B CA 1
ATOM 3641 C C . ALA B 1 97 ? -13.602 6.859 5.164 1 93.81 97 ALA B C 1
ATOM 3643 O O . ALA B 1 97 ? -13.641 5.652 5.414 1 93.81 97 ALA B O 1
ATOM 3644 N N . THR B 1 98 ? -12.477 7.488 5.199 1 95.44 98 THR B N 1
ATOM 3645 C CA . THR B 1 98 ? -11.219 6.754 5.312 1 95.44 98 THR B CA 1
ATOM 3646 C C . THR B 1 98 ? -10.43 7.215 6.531 1 95.44 98 THR B C 1
ATOM 3648 O O . THR B 1 98 ? -10.789 6.895 7.668 1 95.44 98 THR B O 1
ATOM 3651 N N . TRP B 1 99 ? -9.383 8.055 6.316 1 97.56 99 TRP B N 1
ATOM 3652 C CA . TRP B 1 99 ? -8.352 8.242 7.332 1 97.56 99 TRP B CA 1
ATOM 3653 C C . TRP B 1 99 ? -8.867 9.109 8.477 1 97.56 99 TRP B C 1
ATOM 3655 O O . TRP B 1 99 ? -8.391 8.992 9.609 1 97.56 99 TRP B O 1
ATOM 3665 N N . SER B 1 100 ? -9.844 9.953 8.227 1 97.38 100 SER B N 1
ATOM 3666 C CA . SER B 1 100 ? -10.25 10.93 9.234 1 97.38 100 SER B CA 1
ATOM 3667 C C . SER B 1 100 ? -10.977 10.258 10.398 1 97.38 100 SER B C 1
ATOM 3669 O O . SER B 1 100 ? -11.156 10.859 11.453 1 97.38 100 SER B O 1
ATOM 3671 N N . ARG B 1 101 ? -11.312 9.031 10.234 1 94.81 101 ARG B N 1
ATOM 3672 C CA . ARG B 1 101 ? -11.961 8.266 11.289 1 94.81 101 ARG B CA 1
ATOM 3673 C C . ARG B 1 101 ? -11.016 8.047 12.469 1 94.81 101 ARG B C 1
ATOM 3675 O O . ARG B 1 101 ? -11.461 7.711 13.57 1 94.81 101 ARG B O 1
ATOM 3682 N N . HIS B 1 102 ? -9.82 8.227 12.242 1 95.25 102 HIS B N 1
ATOM 3683 C CA . HIS B 1 102 ? -8.82 8.008 13.289 1 95.25 102 HIS B CA 1
ATOM 3684 C C . HIS B 1 102 ? -8.609 9.273 14.109 1 95.25 102 HIS B C 1
ATOM 3686 O O . HIS B 1 102 ? -7.902 9.25 15.117 1 95.25 102 HIS B O 1
ATOM 3692 N N . CYS B 1 103 ? -9.188 10.391 13.695 1 97.25 103 CYS B N 1
ATOM 3693 C CA . CYS B 1 103 ? -9.062 11.641 14.43 1 97.25 103 CYS B CA 1
ATOM 3694 C C . CYS B 1 103 ? -9.992 11.664 15.641 1 97.25 103 CYS B C 1
ATOM 3696 O O . CYS B 1 103 ? -11.055 11.039 15.617 1 97.25 103 CYS B O 1
ATOM 3698 N N . ASN B 1 104 ? -9.602 12.344 16.672 1 97.19 104 ASN B N 1
ATOM 3699 C CA . ASN B 1 104 ? -10.508 12.523 17.797 1 97.19 104 ASN B CA 1
ATOM 3700 C C . ASN B 1 104 ? -11.68 13.422 17.438 1 97.19 104 ASN B C 1
ATOM 3702 O O . ASN B 1 104 ? -12.812 13.172 17.859 1 97.19 104 ASN B O 1
ATOM 3706 N N . ILE B 1 105 ? -11.375 14.484 16.766 1 97.5 105 ILE B N 1
ATOM 3707 C CA . ILE B 1 105 ? -12.367 15.43 16.266 1 97.5 105 ILE B CA 1
ATOM 3708 C C . ILE B 1 105 ? -12.094 15.742 14.797 1 97.5 105 ILE B C 1
ATOM 3710 O O . ILE B 1 105 ? -10.938 15.922 14.398 1 97.5 105 ILE B O 1
ATOM 3714 N N . LEU B 1 106 ? -13.164 15.727 13.992 1 97.94 106 LEU B N 1
ATOM 3715 C CA . LEU B 1 106 ? -13.062 16.047 12.57 1 97.94 106 LEU B CA 1
ATOM 3716 C C . LEU B 1 106 ? -13.945 17.234 12.211 1 97.94 106 LEU B C 1
ATOM 3718 O O . LEU B 1 106 ? -15.117 17.281 12.594 1 97.94 106 LEU B O 1
ATOM 3722 N N . VAL B 1 107 ? -13.359 18.219 11.539 1 97.94 107 VAL B N 1
ATOM 3723 C CA . VAL B 1 107 ? -14.125 19.359 11.055 1 97.94 107 VAL B CA 1
ATOM 3724 C C . VAL B 1 107 ? -13.773 19.641 9.594 1 97.94 107 VAL B C 1
ATOM 3726 O O . VAL B 1 107 ? -12.609 19.859 9.266 1 97.94 107 VAL B O 1
ATOM 3729 N N . PHE B 1 108 ? -14.766 19.609 8.742 1 98.12 108 PHE B N 1
ATOM 3730 C CA . PHE B 1 108 ? -14.562 20.078 7.379 1 98.12 108 PHE B CA 1
ATOM 3731 C C . PHE B 1 108 ? -14.805 21.594 7.285 1 98.12 108 PHE B C 1
ATOM 3733 O O . PHE B 1 108 ? -15.781 22.094 7.836 1 98.12 108 PHE B O 1
ATOM 3740 N N . MET B 1 109 ? -13.852 22.281 6.648 1 97.25 109 MET B N 1
ATOM 3741 C CA . MET B 1 109 ? -13.922 23.734 6.508 1 97.25 109 MET B CA 1
ATOM 3742 C C . MET B 1 109 ? -14.07 24.141 5.047 1 97.25 109 MET B C 1
ATOM 3744 O O . MET B 1 109 ? -13.234 23.797 4.215 1 97.25 109 MET B O 1
ATOM 3748 N N . SER B 1 110 ? -15.141 24.828 4.754 1 95.75 110 SER B N 1
ATOM 3749 C CA . SER B 1 110 ? -15.438 25.312 3.408 1 95.75 110 SER B CA 1
ATOM 3750 C C . SER B 1 110 ? -15.75 26.797 3.414 1 95.75 110 SER B C 1
ATOM 3752 O O . SER B 1 110 ? -15.641 27.469 4.453 1 95.75 110 SER B O 1
ATOM 3754 N N . SER B 1 111 ? -15.945 27.344 2.223 1 94.75 111 SER B N 1
ATOM 3755 C CA . SER B 1 111 ? -16.328 28.75 2.139 1 94.75 111 SER B CA 1
ATOM 3756 C C . SER B 1 111 ? -17.766 28.969 2.562 1 94.75 111 SER B C 1
ATOM 3758 O O . SER B 1 111 ? -18.125 30.031 3.061 1 94.75 111 SER B O 1
ATOM 3760 N N . VAL B 1 112 ? -18.562 27.969 2.389 1 94 112 VAL B N 1
ATOM 3761 C CA . VAL B 1 112 ? -19.969 28.047 2.756 1 94 112 VAL B CA 1
ATOM 3762 C C . VAL B 1 112 ? -20.359 26.812 3.572 1 94 112 VAL B C 1
ATOM 3764 O O . VAL B 1 112 ? -19.766 25.75 3.426 1 94 112 VAL B O 1
ATOM 3767 N N . ASP B 1 113 ? -21.406 27.031 4.434 1 94.88 113 ASP B N 1
ATOM 3768 C CA . ASP B 1 113 ? -21.906 25.922 5.258 1 94.88 113 ASP B CA 1
ATOM 3769 C C . ASP B 1 113 ? -22.516 24.828 4.391 1 94.88 113 ASP B C 1
ATOM 3771 O O . ASP B 1 113 ? -23.125 25.109 3.359 1 94.88 113 ASP B O 1
ATOM 3775 N N . ASP B 1 114 ? -22.312 23.625 4.82 1 94.12 114 ASP B N 1
ATOM 3776 C CA . ASP B 1 114 ? -22.969 22.484 4.207 1 94.12 114 ASP B CA 1
ATOM 3777 C C . ASP B 1 114 ? -23.438 21.484 5.27 1 94.12 114 ASP B C 1
ATOM 3779 O O . ASP B 1 114 ? -22.625 20.797 5.891 1 94.12 114 ASP B O 1
ATOM 3783 N N . PRO B 1 115 ? -24.656 21.328 5.508 1 92.25 115 PRO B N 1
ATOM 3784 C CA . PRO B 1 115 ? -25.172 20.438 6.551 1 92.25 115 PRO B CA 1
ATOM 3785 C C . PRO B 1 115 ? -25.125 18.969 6.148 1 92.25 115 PRO B C 1
ATOM 3787 O O . PRO B 1 115 ? -25.203 18.078 7.008 1 92.25 115 PRO B O 1
ATOM 3790 N N . SER B 1 116 ? -24.891 18.609 4.953 1 89 116 SER B N 1
ATOM 3791 C CA . SER B 1 116 ? -24.969 17.25 4.457 1 89 116 SER B CA 1
ATOM 3792 C C . SER B 1 116 ? -23.703 16.469 4.789 1 89 116 SER B C 1
ATOM 3794 O O . SER B 1 116 ? -23.781 15.328 5.262 1 89 116 SER B O 1
ATOM 3796 N N . LEU B 1 117 ? -22.469 17.031 4.605 1 85.75 117 LEU B N 1
ATOM 3797 C CA . LEU B 1 117 ? -21.234 16.281 4.758 1 85.75 117 LEU B CA 1
ATOM 3798 C C . LEU B 1 117 ? -20.891 16.078 6.23 1 85.75 117 LEU B C 1
ATOM 3800 O O . LEU B 1 117 ? -20.609 14.953 6.66 1 85.75 117 LEU B O 1
ATOM 3804 N N . PRO B 1 118 ? -21 17.094 7.473 1 90.69 118 PRO B N 1
ATOM 3805 C CA . PRO B 1 118 ? -21.219 18.531 7.32 1 90.69 118 PRO B CA 1
ATOM 3806 C C . PRO B 1 118 ? -19.906 19.328 7.309 1 90.69 118 PRO B C 1
ATOM 3808 O O . PRO B 1 118 ? -18.906 18.859 7.848 1 90.69 118 PRO B O 1
ATOM 3811 N N . ALA B 1 119 ? -19.969 20.531 6.707 1 96.38 119 ALA B N 1
ATOM 3812 C CA . ALA B 1 119 ? -18.828 21.453 6.613 1 96.38 119 ALA B CA 1
ATOM 3813 C C . ALA B 1 119 ? -19.172 22.812 7.203 1 96.38 119 ALA B C 1
ATOM 3815 O O . ALA B 1 119 ? -20.297 23.312 7.043 1 96.38 119 ALA B O 1
ATOM 3816 N N . VAL B 1 120 ? -18.234 23.359 7.918 1 96.94 120 VAL B N 1
ATOM 3817 C CA . VAL B 1 120 ? -18.359 24.703 8.477 1 96.94 120 VAL B CA 1
ATOM 3818 C C . VAL B 1 120 ? -18.062 25.734 7.395 1 96.94 120 VAL B C 1
ATOM 3820 O O . VAL B 1 120 ? -17.016 25.672 6.734 1 96.94 120 VAL B O 1
ATOM 3823 N N . GLY B 1 121 ? -18.953 26.656 7.277 1 96.19 121 GLY B N 1
ATOM 3824 C CA . GLY B 1 121 ? -18.734 27.781 6.375 1 96.19 121 GLY B CA 1
ATOM 3825 C C . GLY B 1 121 ? -17.953 28.922 7.016 1 96.19 121 GLY B C 1
ATOM 3826 O O . GLY B 1 121 ? -18.422 29.516 7.984 1 96.19 121 GLY B O 1
ATOM 3827 N N . LEU B 1 122 ? -16.844 29.297 6.406 1 95.5 122 LEU B N 1
ATOM 3828 C CA . LEU B 1 122 ? -15.945 30.297 7.004 1 95.5 122 LEU B CA 1
ATOM 3829 C C . LEU B 1 122 ? -16.266 31.688 6.48 1 95.5 122 LEU B C 1
ATOM 3831 O O . LEU B 1 122 ? -15.711 32.688 6.965 1 95.5 122 LEU B O 1
ATOM 3835 N N . GLY B 1 123 ? -17.109 31.766 5.484 1 92.88 123 GLY B N 1
ATOM 3836 C CA . GLY B 1 123 ? -17.516 33.062 4.938 1 92.88 123 GLY B CA 1
ATOM 3837 C C . GLY B 1 123 ? -16.422 33.719 4.098 1 92.88 123 GLY B C 1
ATOM 3838 O O . GLY B 1 123 ? -16.25 34.938 4.141 1 92.88 123 GLY B O 1
ATOM 3839 N N . THR B 1 124 ? -15.594 32.875 3.533 1 90.38 124 THR B N 1
ATOM 3840 C CA . THR B 1 124 ? -14.57 33.375 2.623 1 90.38 124 THR B CA 1
ATOM 3841 C C . THR B 1 124 ? -14.953 33.094 1.172 1 90.38 124 THR B C 1
ATOM 3843 O O . THR B 1 124 ? -15.859 32.312 0.904 1 90.38 124 THR B O 1
ATOM 3846 N N . LYS B 1 125 ? -14.281 33.844 0.292 1 88.44 125 LYS B N 1
ATOM 3847 C CA . LYS B 1 125 ? -14.438 33.531 -1.123 1 88.44 125 LYS B CA 1
ATOM 3848 C C . LYS B 1 125 ? -13.641 32.281 -1.492 1 88.44 125 LYS B C 1
ATOM 3850 O O . LYS B 1 125 ? -13.016 31.656 -0.63 1 88.44 125 LYS B O 1
ATOM 3855 N N . GLU B 1 126 ? -13.859 31.812 -2.752 1 86.69 126 GLU B N 1
ATOM 3856 C CA . GLU B 1 126 ? -13.117 30.656 -3.26 1 86.69 126 GLU B CA 1
ATOM 3857 C C . GLU B 1 126 ? -11.906 31.109 -4.082 1 86.69 126 GLU B C 1
ATOM 3859 O O . GLU B 1 126 ? -11.883 32.219 -4.598 1 86.69 126 GLU B O 1
ATOM 3864 N N . GLY B 1 127 ? -10.906 30.188 -4.188 1 83 127 GLY B N 1
ATOM 3865 C CA . GLY B 1 127 ? -9.734 30.469 -5 1 83 127 GLY B CA 1
ATOM 3866 C C . GLY B 1 127 ? -8.43 30.359 -4.23 1 83 127 GLY B C 1
ATOM 3867 O O . GLY B 1 127 ? -8.43 30.406 -2.998 1 83 127 GLY B O 1
ATOM 3868 N N . ARG B 1 128 ? -7.367 30.391 -4.969 1 80.25 128 ARG B N 1
ATOM 3869 C CA . ARG B 1 128 ? -6.043 30.188 -4.387 1 80.25 128 ARG B CA 1
ATOM 3870 C C . ARG B 1 128 ? -5.637 31.375 -3.521 1 80.25 128 ARG B C 1
ATOM 3872 O O . ARG B 1 128 ? -4.977 31.203 -2.496 1 80.25 128 ARG B O 1
ATOM 3879 N N . ASP B 1 129 ? -6.098 32.531 -3.875 1 84.81 129 ASP B N 1
ATOM 3880 C CA . ASP B 1 129 ? -5.723 33.719 -3.156 1 84.81 129 ASP B CA 1
ATOM 3881 C C . ASP B 1 129 ? -6.469 33.844 -1.831 1 84.81 129 ASP B C 1
ATOM 3883 O O . ASP B 1 129 ? -6.121 34.656 -0.981 1 84.81 129 ASP B O 1
ATOM 3887 N N . GLN B 1 130 ? -7.414 33.031 -1.662 1 88.88 130 GLN B N 1
ATOM 3888 C CA . GLN B 1 130 ? -8.227 33.094 -0.451 1 88.88 130 GLN B CA 1
ATOM 3889 C C . GLN B 1 130 ? -7.809 32 0.536 1 88.88 130 GLN B C 1
ATOM 3891 O O . GLN B 1 130 ? -8.305 31.938 1.663 1 88.88 130 GLN B O 1
ATOM 3896 N N . LEU B 1 131 ? -6.871 31.25 0.11 1 90.5 131 LEU B N 1
ATOM 3897 C CA . LEU B 1 131 ? -6.531 30.062 0.885 1 90.5 131 LEU B CA 1
ATOM 3898 C C . LEU B 1 131 ? -6.031 30.438 2.275 1 90.5 131 LEU B C 1
ATOM 3900 O O . LEU B 1 131 ? -6.41 29.812 3.27 1 90.5 131 LEU B O 1
ATOM 3904 N N . TYR B 1 132 ? -5.211 31.438 2.355 1 94.06 132 TYR B N 1
ATOM 3905 C CA . TYR B 1 132 ? -4.699 31.797 3.672 1 94.06 132 TYR B CA 1
ATOM 3906 C C . TYR B 1 132 ? -5.797 32.406 4.531 1 94.06 132 TYR B C 1
ATOM 3908 O O . TYR B 1 132 ? -5.84 32.188 5.746 1 94.06 132 TYR B O 1
ATOM 3916 N N . TRP B 1 133 ? -6.691 33.188 3.961 1 93.62 133 TRP B N 1
ATOM 3917 C CA . TRP B 1 133 ? -7.836 33.688 4.719 1 93.62 133 TRP B CA 1
ATOM 3918 C C . TRP B 1 133 ? -8.648 32.531 5.301 1 93.62 133 TRP B C 1
ATOM 3920 O O . TRP B 1 133 ? -9.078 32.594 6.453 1 93.62 133 TRP B O 1
ATOM 3930 N N . LYS B 1 134 ? -8.844 31.547 4.5 1 95 134 LYS B N 1
ATOM 3931 C CA . LYS B 1 134 ? -9.555 30.375 4.977 1 95 134 LYS B CA 1
ATOM 3932 C C . LYS B 1 134 ? -8.828 29.719 6.145 1 95 134 LYS B C 1
ATOM 3934 O O . LYS B 1 134 ? -9.453 29.312 7.133 1 95 134 LYS B O 1
ATOM 3939 N N . THR B 1 135 ? -7.543 29.625 6.031 1 97.06 135 THR B N 1
ATOM 3940 C CA . THR B 1 135 ? -6.738 29 7.078 1 97.06 135 THR B CA 1
ATOM 3941 C C . THR B 1 135 ? -6.816 29.812 8.367 1 97.06 135 THR B C 1
ATOM 3943 O O . THR B 1 135 ? -6.984 29.25 9.453 1 97.06 135 THR B O 1
ATOM 3946 N N . ILE B 1 136 ? -6.711 31.156 8.266 1 96.75 136 ILE B N 1
ATOM 3947 C CA . ILE B 1 136 ? -6.789 32.031 9.422 1 96.75 136 ILE B CA 1
ATOM 3948 C C . ILE B 1 136 ? -8.125 31.844 10.133 1 96.75 136 ILE B C 1
ATOM 3950 O O . ILE B 1 136 ? -8.164 31.594 11.344 1 96.75 136 ILE B O 1
ATOM 3954 N N . ARG B 1 137 ? -9.172 31.906 9.414 1 96.5 137 ARG B N 1
ATOM 3955 C CA . ARG B 1 137 ? -10.508 31.781 10 1 96.5 137 ARG B CA 1
ATOM 3956 C C . ARG B 1 137 ? -10.734 30.391 10.562 1 96.5 137 ARG B C 1
ATOM 3958 O O . ARG B 1 137 ? -11.422 30.219 11.57 1 96.5 137 ARG B O 1
ATOM 3965 N N . ALA B 1 138 ? -10.227 29.438 9.898 1 97.81 138 ALA B N 1
ATOM 3966 C CA . ALA B 1 138 ? -10.367 28.047 10.352 1 97.81 138 ALA B CA 1
ATOM 3967 C C . ALA B 1 138 ? -9.695 27.844 11.711 1 97.81 138 ALA B C 1
ATOM 3969 O O . ALA B 1 138 ? -10.289 27.281 12.625 1 97.81 138 ALA B O 1
ATOM 3970 N N . PHE B 1 139 ? -8.453 28.281 11.812 1 98.25 139 PHE B N 1
ATOM 3971 C CA . PHE B 1 139 ? -7.742 28.109 13.078 1 98.25 139 PHE B CA 1
ATOM 3972 C C . PHE B 1 139 ? -8.398 28.938 14.18 1 98.25 139 PHE B C 1
ATOM 3974 O O . PHE B 1 139 ? -8.414 28.531 15.344 1 98.25 139 PHE B O 1
ATOM 3981 N N . HIS B 1 140 ? -8.945 30.109 13.852 1 97.56 140 HIS B N 1
ATOM 3982 C CA . HIS B 1 140 ? -9.703 30.891 14.828 1 97.56 140 HIS B CA 1
ATOM 3983 C C . HIS B 1 140 ? -10.93 30.125 15.297 1 97.56 140 HIS B C 1
ATOM 3985 O O . HIS B 1 140 ? -11.219 30.078 16.5 1 97.56 140 HIS B O 1
ATOM 3991 N N . TYR B 1 141 ? -11.648 29.547 14.344 1 97.5 141 TYR B N 1
ATOM 3992 C CA . TYR B 1 141 ? -12.828 28.75 14.664 1 97.5 141 TYR B CA 1
ATOM 3993 C C . TYR B 1 141 ? -12.469 27.594 15.578 1 97.5 141 TYR B C 1
ATOM 3995 O O . TYR B 1 141 ? -13.133 27.359 16.594 1 97.5 141 TYR B O 1
ATOM 4003 N N . VAL B 1 142 ? -11.438 26.844 15.234 1 98 142 VAL B N 1
ATOM 4004 C CA . VAL B 1 142 ? -11.016 25.672 15.984 1 98 142 VAL B CA 1
ATOM 4005 C C . VAL B 1 142 ? -10.602 26.078 17.391 1 98 142 VAL B C 1
ATOM 4007 O O . VAL B 1 142 ? -10.914 25.391 18.375 1 98 142 VAL B O 1
ATOM 4010 N N . PHE B 1 143 ? -9.867 27.141 17.469 1 97.81 143 PHE B N 1
ATOM 4011 C CA . PHE B 1 143 ? -9.438 27.641 18.766 1 97.81 143 PHE B CA 1
ATOM 4012 C C . PHE B 1 143 ? -10.633 28 19.641 1 97.81 143 PHE B C 1
ATOM 4014 O O . PHE B 1 143 ? -10.688 27.625 20.812 1 97.81 143 PHE B O 1
ATOM 4021 N N . GLU B 1 144 ? -11.57 28.688 19.109 1 97.06 144 GLU B N 1
ATOM 4022 C CA . GLU B 1 144 ? -12.734 29.188 19.828 1 97.06 144 GLU B CA 1
ATOM 4023 C C . GLU B 1 144 ? -13.664 28.047 20.234 1 97.06 144 GLU B C 1
ATOM 4025 O O . GLU B 1 144 ? -14.148 28 21.375 1 97.06 144 GLU B O 1
ATOM 4030 N N . LYS B 1 145 ? -13.875 27.141 19.375 1 96.88 145 LYS B N 1
ATOM 4031 C CA . LYS B 1 145 ? -14.93 26.141 19.594 1 96.88 145 LYS B CA 1
ATOM 4032 C C . LYS B 1 145 ? -14.352 24.859 20.188 1 96.88 145 LYS B C 1
ATOM 4034 O O . LYS B 1 145 ? -15.039 24.141 20.922 1 96.88 145 LYS B O 1
ATOM 4039 N N . HIS B 1 146 ? -13.039 24.625 19.875 1 95.38 146 HIS B N 1
ATOM 4040 C CA . HIS B 1 146 ? -12.523 23.297 20.203 1 95.38 146 HIS B CA 1
ATOM 4041 C C . HIS B 1 146 ? -11.156 23.391 20.875 1 95.38 146 HIS B C 1
ATOM 4043 O O . HIS B 1 146 ? -10.484 22.375 21.062 1 95.38 146 HIS B O 1
ATOM 4049 N N . GLY B 1 147 ? -10.719 24.484 21.234 1 93.56 147 GLY B N 1
ATOM 4050 C CA . GLY B 1 147 ? -9.359 24.719 21.703 1 93.56 147 GLY B CA 1
ATOM 4051 C C . GLY B 1 147 ? -8.977 23.859 22.891 1 93.56 147 GLY B C 1
ATOM 4052 O O . GLY B 1 147 ? -7.816 23.469 23.031 1 93.56 147 GLY B O 1
ATOM 4053 N N . GLU B 1 148 ? -9.914 23.5 23.688 1 92.88 148 GLU B N 1
ATOM 4054 C CA . GLU B 1 148 ? -9.633 22.734 24.906 1 92.88 148 GLU B CA 1
ATOM 4055 C C . GLU B 1 148 ? -9.992 21.266 24.734 1 92.88 148 GLU B C 1
ATOM 4057 O O . GLU B 1 148 ? -9.758 20.453 25.641 1 92.88 148 GLU B O 1
ATOM 4062 N N . GLU B 1 149 ? -10.43 20.938 23.562 1 96.44 149 GLU B N 1
ATOM 4063 C CA . GLU B 1 149 ? -10.93 19.578 23.344 1 96.44 149 GLU B CA 1
ATOM 4064 C C . GLU B 1 149 ? -9.859 18.688 22.734 1 96.44 149 GLU B C 1
ATOM 4066 O O . GLU B 1 149 ? -10.008 17.469 22.703 1 96.44 149 GLU B O 1
ATOM 4071 N N . ALA B 1 150 ? -8.75 19.328 22.266 1 97.75 150 ALA B N 1
ATOM 4072 C CA . ALA B 1 150 ? -7.664 18.562 21.656 1 97.75 150 ALA B CA 1
ATOM 4073 C C . ALA B 1 150 ? -6.305 19.141 22.062 1 97.75 150 ALA B C 1
ATOM 4075 O O . ALA B 1 150 ? -6.23 20.219 22.656 1 97.75 150 ALA B O 1
ATOM 4076 N N . ASP B 1 151 ? -5.297 18.344 21.844 1 97.81 151 ASP B N 1
ATOM 4077 C CA . ASP B 1 151 ? -3.924 18.719 22.172 1 97.81 151 ASP B CA 1
ATOM 4078 C C . ASP B 1 151 ? -3.172 19.203 20.938 1 97.81 151 ASP B C 1
ATOM 4080 O O . ASP B 1 151 ? -2.258 20.016 21.031 1 97.81 151 ASP B O 1
ATOM 4084 N N . TRP B 1 152 ? -3.516 18.625 19.891 1 98.81 152 TRP B N 1
ATOM 4085 C CA . TRP B 1 152 ? -2.857 18.875 18.609 1 98.81 152 TRP B CA 1
ATOM 4086 C C . TRP B 1 152 ? -3.881 19.172 17.516 1 98.81 152 TRP B C 1
ATOM 4088 O O . TRP B 1 152 ? -4.973 18.594 17.516 1 98.81 152 TRP B O 1
ATOM 4098 N N . PHE B 1 153 ? -3.514 20.062 16.578 1 98.88 153 PHE B N 1
ATOM 4099 C CA . PHE B 1 153 ? -4.449 20.547 15.57 1 98.88 153 PHE B CA 1
ATOM 4100 C C . PHE B 1 153 ? -3.857 20.406 14.172 1 98.88 153 PHE B C 1
ATOM 4102 O O . PHE B 1 153 ? -2.986 21.172 13.773 1 98.88 153 PHE B O 1
ATOM 4109 N N . MET B 1 154 ? -4.348 19.438 13.398 1 98.88 154 MET B N 1
ATOM 4110 C CA . MET B 1 154 ? -3.818 19.047 12.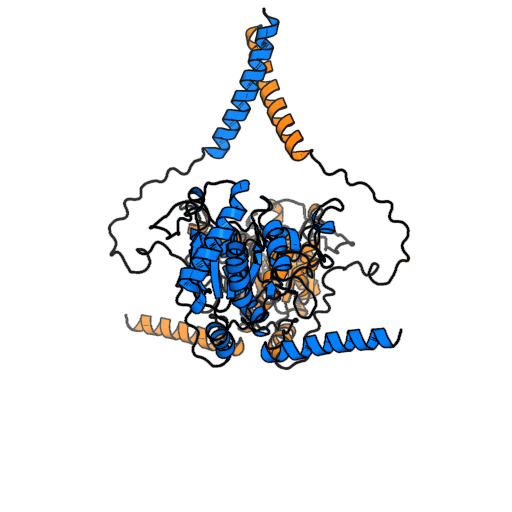102 1 98.88 154 MET B CA 1
ATOM 4111 C C . MET B 1 154 ? -4.625 19.672 10.969 1 98.88 154 MET B C 1
ATOM 4113 O O . MET B 1 154 ? -5.844 19.5 10.898 1 98.88 154 MET B O 1
ATOM 4117 N N . LYS B 1 155 ? -3.975 20.422 10.164 1 98.81 155 LYS B N 1
ATOM 4118 C CA . LYS B 1 155 ? -4.539 20.922 8.914 1 98.81 155 LYS B CA 1
ATOM 4119 C C . LYS B 1 155 ? -4.234 19.969 7.758 1 98.81 155 LYS B C 1
ATOM 4121 O O . LYS B 1 155 ? -3.08 19.594 7.547 1 98.81 155 LYS B O 1
ATOM 4126 N N . ALA B 1 156 ? -5.211 19.562 7.023 1 98.75 156 ALA B N 1
ATOM 4127 C CA . ALA B 1 156 ? -5.039 18.766 5.809 1 98.75 156 ALA B CA 1
ATOM 4128 C C . ALA B 1 156 ? -5.949 19.281 4.691 1 98.75 156 ALA B C 1
ATOM 4130 O O . ALA B 1 156 ? -6.965 19.922 4.957 1 98.75 156 ALA B O 1
ATOM 4131 N N . ASP B 1 157 ? -5.586 19.062 3.482 1 97.94 157 ASP B N 1
ATOM 4132 C CA . ASP B 1 157 ? -6.445 19.312 2.332 1 97.94 157 ASP B CA 1
ATOM 4133 C C . ASP B 1 157 ? -7.359 18.125 2.045 1 97.94 157 ASP B C 1
ATOM 4135 O O . ASP B 1 157 ? -7.176 17.047 2.611 1 97.94 157 ASP B O 1
ATOM 4139 N N . ASP B 1 158 ? -8.32 18.344 1.154 1 98.19 158 ASP B N 1
ATOM 4140 C CA . ASP B 1 158 ? -9.297 17.297 0.859 1 98.19 158 ASP B CA 1
ATOM 4141 C C . ASP B 1 158 ? -8.727 16.281 -0.121 1 98.19 158 ASP B C 1
ATOM 4143 O O . ASP B 1 158 ? -9.445 15.383 -0.582 1 98.19 158 ASP B O 1
ATOM 4147 N N . ASP B 1 159 ? -7.43 16.391 -0.469 1 98.5 159 ASP B N 1
ATOM 4148 C CA . ASP B 1 159 ? -6.715 15.359 -1.229 1 98.5 159 ASP B CA 1
ATOM 4149 C C . ASP B 1 159 ? -5.422 14.961 -0.523 1 98.5 159 ASP B C 1
ATOM 4151 O O . ASP B 1 159 ? -4.441 14.594 -1.175 1 98.5 159 ASP B O 1
ATOM 4155 N N . THR B 1 160 ? -5.371 15.141 0.774 1 98.81 160 THR B N 1
ATOM 4156 C CA . THR B 1 160 ? -4.293 14.648 1.625 1 98.81 160 THR B CA 1
ATOM 4157 C C . THR B 1 160 ? -4.723 13.391 2.369 1 98.81 160 THR B C 1
ATOM 4159 O O . THR B 1 160 ? -5.809 13.344 2.947 1 98.81 160 THR B O 1
ATOM 4162 N N . TYR B 1 161 ? -3.965 12.344 2.254 1 98.81 161 TYR B N 1
ATOM 4163 C CA . TYR B 1 161 ? -4.156 11.156 3.088 1 98.81 161 TYR B CA 1
ATOM 4164 C C . TYR B 1 161 ? -3.244 11.203 4.309 1 98.81 161 TYR B C 1
ATOM 4166 O O . TYR B 1 161 ? -2.033 11.383 4.18 1 98.81 161 TYR B O 1
ATOM 4174 N N . VAL B 1 162 ? -3.828 10.938 5.5 1 98.88 162 VAL B N 1
ATOM 4175 C CA . VAL B 1 162 ? -3.057 11.047 6.734 1 98.88 162 VAL B CA 1
ATOM 4176 C C . VAL B 1 162 ? -3.168 9.75 7.531 1 98.88 162 VAL B C 1
ATOM 4178 O O . VAL B 1 162 ? -4.273 9.258 7.77 1 98.88 162 VAL B O 1
ATOM 4181 N N . VAL B 1 163 ? -2.041 9.18 7.895 1 98.62 163 VAL B N 1
ATOM 4182 C CA . VAL B 1 163 ? -2.006 8.094 8.867 1 98.62 163 VAL B CA 1
ATOM 4183 C C . VAL B 1 163 ? -1.9 8.672 10.281 1 98.62 163 VAL B C 1
ATOM 4185 O O . VAL B 1 163 ? -0.8 8.805 10.82 1 98.62 163 VAL B O 1
ATOM 4188 N N . VAL B 1 164 ? -2.998 8.852 10.906 1 98.19 164 VAL B N 1
ATOM 4189 C CA . VAL B 1 164 ? -3.092 9.617 12.148 1 98.19 164 VAL B CA 1
ATOM 4190 C C . VAL B 1 164 ? -2.342 8.891 13.266 1 98.19 164 VAL B C 1
ATOM 4192 O O . VAL B 1 164 ? -1.751 9.523 14.141 1 98.19 164 VAL B O 1
ATOM 4195 N N . ASP B 1 165 ? -2.281 7.578 13.211 1 96.44 165 ASP B N 1
ATOM 4196 C CA . ASP B 1 165 ? -1.534 6.801 14.195 1 96.44 165 ASP B CA 1
ATOM 4197 C C . ASP B 1 165 ? -0.047 7.145 14.156 1 96.44 165 ASP B C 1
ATOM 4199 O O . ASP B 1 165 ? 0.604 7.238 15.195 1 96.44 165 ASP B O 1
ATOM 4203 N N . ASN B 1 166 ? 0.442 7.285 12.984 1 97.75 166 ASN B N 1
ATOM 4204 C CA . ASN B 1 166 ? 1.846 7.66 12.844 1 97.75 166 ASN B CA 1
ATOM 4205 C C . ASN B 1 166 ? 2.094 9.094 13.297 1 97.75 166 ASN B C 1
ATOM 4207 O O . ASN B 1 166 ? 3.15 9.398 13.852 1 97.75 166 ASN B O 1
ATOM 4211 N N . LEU B 1 167 ? 1.114 9.938 13.07 1 98.44 167 LEU B N 1
ATOM 4212 C CA . LEU B 1 167 ? 1.178 11.297 13.594 1 98.44 167 LEU B CA 1
ATOM 4213 C C . LEU B 1 167 ? 1.253 11.281 15.117 1 98.44 167 LEU B C 1
ATOM 4215 O O . LEU B 1 167 ? 2.047 12.016 15.711 1 98.44 167 LEU B O 1
ATOM 4219 N N . ARG B 1 168 ? 0.449 10.453 15.75 1 97.25 168 ARG B N 1
ATOM 4220 C CA . ARG B 1 168 ? 0.436 10.367 17.203 1 97.25 168 ARG B CA 1
ATOM 4221 C C . ARG B 1 168 ? 1.787 9.898 17.734 1 97.25 168 ARG B C 1
ATOM 4223 O O . ARG B 1 168 ? 2.238 10.359 18.797 1 97.25 168 ARG B O 1
ATOM 4230 N N . TRP B 1 169 ? 2.348 8.969 17.016 1 95.81 169 TRP B N 1
ATOM 4231 C CA . TRP B 1 169 ? 3.676 8.523 17.422 1 95.81 169 TRP B CA 1
ATOM 4232 C C . TRP B 1 169 ? 4.664 9.68 17.438 1 95.81 169 TRP B C 1
ATOM 4234 O O . TRP B 1 169 ? 5.426 9.844 18.391 1 95.81 169 TRP B O 1
ATOM 4244 N N . LEU B 1 170 ? 4.664 10.492 16.406 1 96.38 170 LEU B N 1
ATOM 4245 C CA . LEU B 1 170 ? 5.535 11.656 16.297 1 96.38 170 LEU B CA 1
ATOM 4246 C C . LEU B 1 170 ? 5.277 12.641 17.422 1 96.38 170 LEU B C 1
ATOM 4248 O O . LEU B 1 170 ? 6.219 13.141 18.047 1 96.38 170 LEU B O 1
ATOM 4252 N N . LEU B 1 171 ? 4.035 12.859 17.766 1 97.62 171 LEU B N 1
ATOM 4253 C CA . LEU B 1 171 ? 3.627 13.922 18.688 1 97.62 171 LEU B CA 1
ATOM 4254 C C . LEU B 1 171 ? 3.807 13.484 20.125 1 97.62 171 LEU B C 1
ATOM 4256 O O . LEU B 1 171 ? 3.92 14.32 21.031 1 97.62 171 LEU B O 1
ATOM 4260 N N . ALA B 1 172 ? 3.809 12.242 20.359 1 95.06 172 ALA B N 1
ATOM 4261 C CA . ALA B 1 172 ? 3.84 11.688 21.703 1 95.06 172 ALA B CA 1
ATOM 4262 C C . ALA B 1 172 ? 5.109 12.102 22.438 1 95.06 172 ALA B C 1
ATOM 4264 O O . ALA B 1 172 ? 5.148 12.109 23.672 1 95.06 172 ALA B O 1
ATOM 4265 N N . SER B 1 173 ? 6.078 12.477 21.719 1 92.25 173 SER B N 1
ATOM 4266 C CA . SER B 1 173 ? 7.348 12.852 22.344 1 92.25 173 SER B CA 1
ATOM 4267 C C . SER B 1 173 ? 7.391 14.336 22.656 1 92.25 173 SER B C 1
ATOM 4269 O O . SER B 1 173 ? 8.414 14.852 23.109 1 92.25 173 SER B O 1
ATOM 4271 N N . HIS B 1 174 ? 6.355 15.047 22.438 1 95.5 174 HIS B N 1
ATOM 4272 C CA . HIS B 1 174 ? 6.277 16.484 22.656 1 95.5 174 HIS B CA 1
ATOM 4273 C C . HIS B 1 174 ? 5.086 16.844 23.531 1 95.5 174 HIS B C 1
ATOM 4275 O O . HIS B 1 174 ? 4.086 16.125 23.562 1 95.5 174 HIS B O 1
ATOM 4281 N N . SER B 1 175 ? 5.281 17.891 24.172 1 96.12 175 SER B N 1
ATOM 4282 C CA . SER B 1 175 ? 4.168 18.438 24.938 1 96.12 175 SER B CA 1
ATOM 4283 C C . SER B 1 175 ? 3.334 19.406 24.094 1 96.12 175 SER B C 1
ATOM 4285 O O . SER B 1 175 ? 3.881 20.203 23.344 1 96.12 175 SER B O 1
ATOM 4287 N N . PRO B 1 176 ? 2.023 19.297 24.234 1 97.19 176 PRO B N 1
ATOM 4288 C CA . PRO B 1 176 ? 1.185 20.266 23.516 1 97.19 176 PRO B CA 1
ATOM 4289 C C . PRO B 1 176 ? 1.388 21.703 24 1 97.19 176 PRO B C 1
ATOM 4291 O O . PRO B 1 176 ? 0.929 22.641 23.359 1 97.19 176 PRO B O 1
ATOM 4294 N N . ASP B 1 177 ? 2.064 21.844 25.125 1 97.81 177 ASP B N 1
ATOM 4295 C CA . ASP B 1 177 ? 2.324 23.172 25.672 1 97.81 177 ASP B CA 1
ATOM 4296 C C . ASP B 1 177 ? 3.596 23.766 25.078 1 97.81 177 ASP B C 1
ATOM 4298 O O . ASP B 1 177 ? 3.887 24.953 25.281 1 97.81 177 ASP B O 1
ATOM 4302 N N . GLU B 1 178 ? 4.332 22.953 24.359 1 97.81 178 GLU B N 1
ATOM 4303 C CA . GLU B 1 178 ? 5.457 23.469 23.594 1 97.81 178 GLU B CA 1
ATOM 4304 C C . GLU B 1 178 ? 4.977 24.203 22.328 1 97.81 178 GLU B C 1
ATOM 4306 O O . GLU B 1 178 ? 4.129 23.688 21.594 1 97.81 178 GLU B O 1
ATOM 4311 N N . PRO B 1 179 ? 5.48 25.453 22.125 1 98.81 179 PRO B N 1
ATOM 4312 C CA . PRO B 1 179 ? 5.125 26.141 20.891 1 98.81 179 PRO B CA 1
ATOM 4313 C C . PRO B 1 179 ? 5.844 25.562 19.672 1 98.81 179 PRO B C 1
ATOM 4315 O O . PRO B 1 179 ? 6.883 26.078 19.25 1 98.81 179 PRO B O 1
ATOM 4318 N N . ILE B 1 180 ? 5.289 24.594 19.109 1 98.81 180 ILE B N 1
ATOM 4319 C CA . ILE B 1 180 ? 5.949 23.875 18.031 1 98.81 180 ILE B CA 1
ATOM 4320 C C . ILE B 1 180 ? 4.914 23.375 17.031 1 98.81 180 ILE B C 1
ATOM 4322 O O . ILE B 1 180 ? 3.742 23.203 17.359 1 98.81 180 ILE B O 1
ATOM 4326 N N . TYR B 1 181 ? 5.277 23.281 15.805 1 98.88 181 TYR B N 1
ATOM 4327 C CA . TYR B 1 181 ? 4.43 22.672 14.781 1 98.88 181 TYR B CA 1
ATOM 4328 C C . TYR B 1 181 ? 5.258 21.828 13.82 1 98.88 181 TYR B C 1
ATOM 4330 O O . TYR B 1 181 ? 6.477 21.984 13.734 1 98.88 181 TYR B O 1
ATOM 4338 N N . PHE B 1 182 ? 4.664 20.828 13.211 1 98.88 182 PHE B N 1
ATOM 4339 C CA . PHE B 1 182 ? 5.371 19.844 12.398 1 98.88 182 PHE B CA 1
ATOM 4340 C C . PHE B 1 182 ? 4.738 19.719 11.016 1 98.88 182 PHE B C 1
ATOM 4342 O O . PHE B 1 182 ? 3.561 20.031 10.836 1 98.88 182 PHE B O 1
ATOM 4349 N N . GLY B 1 183 ? 5.41 19.25 10.047 1 98.81 183 GLY B N 1
ATOM 4350 C CA . GLY B 1 183 ? 5.07 19.016 8.656 1 98.81 183 GLY B CA 1
ATOM 4351 C C . GLY B 1 183 ? 6.277 18.734 7.785 1 98.81 183 GLY B C 1
ATOM 4352 O O . GLY B 1 183 ? 7.312 18.281 8.273 1 98.81 183 GLY B O 1
ATOM 4353 N N . ARG B 1 184 ? 6.094 18.844 6.48 1 98.75 184 ARG B N 1
ATOM 4354 C CA . ARG B 1 184 ? 7.234 18.844 5.566 1 98.75 184 ARG B CA 1
ATOM 4355 C C . ARG B 1 184 ? 7.883 20.234 5.52 1 98.75 184 ARG B C 1
ATOM 4357 O O . ARG B 1 184 ? 7.293 21.188 5.008 1 98.75 184 ARG B O 1
ATOM 4364 N N . ARG B 1 185 ? 9.133 20.266 5.918 1 98.75 185 ARG B N 1
ATOM 4365 C CA . ARG B 1 185 ? 9.789 21.547 6.137 1 98.75 185 ARG B CA 1
ATOM 4366 C C . ARG B 1 185 ? 10.445 22.047 4.855 1 98.75 185 ARG B C 1
ATOM 4368 O O . ARG B 1 185 ? 11.25 21.344 4.246 1 98.75 185 ARG B O 1
ATOM 4375 N N . PHE B 1 186 ? 10.062 23.25 4.473 1 98.5 186 PHE B N 1
ATOM 4376 C CA . PHE B 1 186 ? 10.664 23.969 3.354 1 98.5 186 PHE B CA 1
ATOM 4377 C C . PHE B 1 186 ? 11.555 25.094 3.852 1 98.5 186 PHE B C 1
ATOM 4379 O O . PHE B 1 186 ? 11.352 25.609 4.953 1 98.5 186 PHE B O 1
ATOM 4386 N N . LYS B 1 187 ? 12.438 25.578 3.07 1 96.5 187 LYS B N 1
ATOM 4387 C CA . LYS B 1 187 ? 13.484 26.438 3.594 1 96.5 187 LYS B CA 1
ATOM 4388 C C . LYS B 1 187 ? 13.336 27.859 3.053 1 96.5 187 LYS B C 1
ATOM 4390 O O . LYS B 1 187 ? 13.555 28.844 3.779 1 96.5 187 LYS B O 1
ATOM 4395 N N . PRO B 1 188 ? 12.93 28 1.851 1 94.12 188 PRO B N 1
ATOM 4396 C CA . PRO B 1 188 ? 13.039 29.359 1.306 1 94.12 188 PRO B CA 1
ATOM 4397 C C . PRO B 1 188 ? 12.117 30.359 2.016 1 94.12 188 PRO B C 1
ATOM 4399 O O . PRO B 1 188 ? 11.039 29.984 2.473 1 94.12 188 PRO B O 1
ATOM 4402 N N . TYR B 1 189 ? 12.586 31.672 2.178 1 95 189 TYR B N 1
ATOM 4403 C CA . TYR B 1 189 ? 11.828 32.875 2.508 1 95 189 TYR B CA 1
ATOM 4404 C C . TYR B 1 189 ? 11.625 33 4.016 1 95 189 TYR B C 1
ATOM 4406 O O . TYR B 1 189 ? 11.305 34.062 4.516 1 95 189 TYR B O 1
ATOM 4414 N N . VAL B 1 190 ? 11.688 31.875 4.723 1 96.94 190 VAL B N 1
ATOM 4415 C CA . VAL B 1 190 ? 11.586 31.906 6.176 1 96.94 190 VAL B CA 1
ATOM 4416 C C . VAL B 1 190 ? 12.828 31.266 6.793 1 96.94 190 VAL B C 1
ATOM 4418 O O . VAL B 1 190 ? 13.18 30.125 6.453 1 96.94 190 VAL B O 1
ATOM 4421 N N . LYS B 1 191 ? 13.477 31.875 7.762 1 97.38 191 LYS B N 1
ATOM 4422 C CA . LYS B 1 191 ? 14.766 31.453 8.289 1 97.38 191 LYS B CA 1
ATOM 4423 C C . LYS B 1 191 ? 14.68 30.062 8.906 1 97.38 191 LYS B C 1
ATOM 4425 O O . LYS B 1 191 ? 15.492 29.188 8.594 1 97.38 191 LYS B O 1
ATOM 4430 N N . GLN B 1 192 ? 13.727 29.828 9.75 1 98.25 192 GLN B N 1
ATOM 4431 C CA . GLN B 1 192 ? 13.617 28.531 10.398 1 98.25 192 GLN B CA 1
ATOM 4432 C C . GLN B 1 192 ? 12.945 27.516 9.477 1 98.25 192 GLN B C 1
ATOM 4434 O O . GLN B 1 192 ? 12.875 26.328 9.805 1 98.25 192 GLN B O 1
ATOM 4439 N N . GLY B 1 193 ? 12.43 28 8.367 1 98.5 193 GLY B N 1
ATOM 4440 C CA . GLY B 1 193 ? 11.633 27.172 7.473 1 98.5 193 GLY B CA 1
ATOM 4441 C C . GLY B 1 193 ? 10.148 27.219 7.777 1 98.5 193 GLY B C 1
ATOM 4442 O O . GLY B 1 193 ? 9.719 27.906 8.711 1 98.5 193 GLY B O 1
ATOM 4443 N N . TYR B 1 194 ? 9.414 26.594 6.945 1 98.62 194 TYR B N 1
ATOM 4444 C CA . TYR B 1 194 ? 7.969 26.5 7.086 1 98.62 194 TYR B CA 1
ATOM 4445 C C . TYR B 1 194 ? 7.449 25.172 6.555 1 98.62 194 TYR B C 1
ATOM 4447 O O . TYR B 1 194 ? 8.18 24.438 5.891 1 98.62 194 TYR B O 1
ATOM 4455 N N . MET B 1 195 ? 6.254 24.797 6.898 1 98.88 195 MET B N 1
ATOM 4456 C CA . MET B 1 195 ? 5.723 23.469 6.566 1 98.88 195 MET B CA 1
ATOM 4457 C C . MET B 1 195 ? 4.863 23.531 5.305 1 98.88 195 MET B C 1
ATOM 4459 O O . MET B 1 195 ? 4.043 24.438 5.152 1 98.88 195 MET B O 1
ATOM 4463 N N . SER B 1 196 ? 5.062 22.562 4.449 1 98.25 196 SER B N 1
ATOM 4464 C CA . SER B 1 196 ? 4.289 22.422 3.221 1 98.25 196 SER B CA 1
ATOM 4465 C C . SER B 1 196 ? 2.791 22.391 3.514 1 98.25 196 SER B C 1
ATOM 4467 O O . SER B 1 196 ? 2.34 21.625 4.371 1 98.25 196 SER B O 1
ATOM 4469 N N . GLY B 1 197 ? 2.041 23.172 2.742 1 97.56 197 GLY B N 1
ATOM 4470 C CA . GLY B 1 197 ? 0.596 23.172 2.902 1 97.56 197 GLY B CA 1
ATOM 4471 C C . GLY B 1 197 ? -0.057 21.875 2.469 1 97.56 197 GLY B C 1
ATOM 4472 O O . GLY B 1 197 ? -0.916 21.344 3.172 1 97.56 197 GLY B O 1
ATOM 4473 N N . GLY B 1 198 ? 0.368 21.391 1.383 1 97.25 198 GLY B N 1
ATOM 4474 C CA . GLY B 1 198 ? -0.232 20.203 0.795 1 97.25 198 GLY B CA 1
ATOM 4475 C C . GLY B 1 198 ? 0.005 18.938 1.612 1 97.25 198 GLY B C 1
ATOM 4476 O O . GLY B 1 198 ? -0.886 18.094 1.739 1 97.25 198 GLY B O 1
ATOM 4477 N N . ALA B 1 199 ? 1.19 18.859 2.188 1 98.56 199 ALA B N 1
ATOM 4478 C CA . ALA B 1 199 ? 1.512 17.688 3.012 1 98.56 199 ALA B CA 1
ATOM 4479 C C . ALA B 1 199 ? 0.756 17.734 4.336 1 98.56 199 ALA B C 1
ATOM 4481 O O . ALA B 1 199 ? 0.685 16.734 5.051 1 98.56 199 ALA B O 1
ATOM 4482 N N . GLY B 1 200 ? 0.191 18.922 4.641 1 98.75 200 GLY B N 1
ATOM 4483 C CA . GLY B 1 200 ? -0.421 19.125 5.941 1 98.75 200 GLY B CA 1
ATOM 4484 C C . GLY B 1 200 ? 0.582 19.484 7.02 1 98.75 200 GLY B C 1
ATOM 4485 O O . GLY B 1 200 ? 1.786 19.281 6.848 1 98.75 200 GLY B O 1
ATOM 4486 N N . TYR B 1 201 ? 0.073 20.078 8.031 1 98.94 201 TYR B N 1
ATOM 4487 C CA . TYR B 1 201 ? 0.897 20.391 9.195 1 98.94 201 TYR B CA 1
ATOM 4488 C C . TYR B 1 201 ? 0.065 20.391 10.469 1 98.94 201 TYR B C 1
ATOM 4490 O O . TYR B 1 201 ? -1.161 20.516 10.422 1 98.94 201 TYR B O 1
ATOM 4498 N N . VAL B 1 202 ? 0.753 20.219 11.594 1 98.94 202 VAL B N 1
ATOM 4499 C CA . VAL B 1 202 ? 0.068 20.062 12.867 1 98.94 202 VAL B CA 1
ATOM 4500 C C . VAL B 1 202 ? 0.638 21.047 13.891 1 98.94 202 VAL B C 1
ATOM 4502 O O . VAL B 1 202 ? 1.854 21.234 13.961 1 98.94 202 VAL B O 1
ATOM 4505 N N . LEU B 1 203 ? -0.255 21.719 14.562 1 98.94 203 LEU B N 1
ATOM 4506 C CA . LEU B 1 203 ? 0.118 22.703 15.586 1 98.94 203 LEU B CA 1
ATOM 4507 C C . LEU B 1 203 ? -0.138 22.156 16.984 1 98.94 203 LEU B C 1
ATOM 4509 O O . LEU B 1 203 ? -1.162 21.516 17.219 1 98.94 203 LEU B O 1
ATOM 4513 N N . SER B 1 204 ? 0.763 22.438 17.875 1 98.81 204 SER B N 1
ATOM 4514 C CA . SER B 1 204 ? 0.457 22.219 19.281 1 98.81 204 SER B CA 1
ATOM 4515 C C . SER B 1 204 ? -0.604 23.188 19.781 1 98.81 204 SER B C 1
ATOM 4517 O O . SER B 1 204 ? -0.883 24.203 19.125 1 98.81 204 SER B O 1
ATOM 4519 N N . ARG B 1 205 ? -1.149 22.906 20.844 1 98.62 205 ARG B N 1
ATOM 4520 C CA . ARG B 1 205 ? -2.117 23.812 21.469 1 98.62 205 ARG B CA 1
ATOM 4521 C C . ARG B 1 205 ? -1.518 25.188 21.688 1 98.62 205 ARG B C 1
ATOM 4523 O O . ARG B 1 205 ? -2.158 26.203 21.391 1 98.62 205 ARG B O 1
ATOM 4530 N N . GLU B 1 206 ? -0.29 25.203 22.203 1 98.75 206 GLU B N 1
ATOM 4531 C CA . GLU B 1 206 ? 0.364 26.5 22.422 1 98.75 206 GLU B CA 1
ATOM 4532 C C . GLU B 1 206 ? 0.629 27.219 21.094 1 98.75 206 GLU B C 1
ATOM 4534 O O . GLU B 1 206 ? 0.515 28.438 21.016 1 98.75 206 GLU B O 1
ATOM 4539 N N . ALA B 1 207 ? 1.006 26.469 20.094 1 98.88 207 ALA B N 1
ATOM 4540 C CA . ALA B 1 207 ? 1.222 27.078 18.781 1 98.88 207 ALA B CA 1
ATOM 4541 C C . ALA B 1 207 ? -0.066 27.688 18.234 1 98.88 207 ALA B C 1
ATOM 4543 O O . ALA B 1 207 ? -0.052 28.797 17.688 1 98.88 207 ALA B O 1
ATOM 4544 N N . LEU B 1 208 ? -1.154 27 18.359 1 98.81 208 LEU B N 1
ATOM 4545 C CA . LEU B 1 208 ? -2.449 27.5 17.922 1 98.81 208 LEU B CA 1
ATOM 4546 C C . LEU B 1 208 ? -2.807 28.781 18.672 1 98.81 208 LEU B C 1
ATOM 4548 O O . LEU B 1 208 ? -3.26 29.766 18.062 1 98.81 208 LEU B O 1
ATOM 4552 N N . ARG B 1 209 ? -2.639 28.766 19.922 1 98.62 209 ARG B N 1
ATOM 4553 C CA . ARG B 1 209 ? -2.934 29.938 20.734 1 98.62 209 ARG B CA 1
ATOM 4554 C C . ARG B 1 209 ? -2.133 31.156 20.25 1 98.62 209 ARG B C 1
ATOM 4556 O O . ARG B 1 209 ? -2.688 32.219 20.062 1 98.62 209 ARG B O 1
ATOM 4563 N N . ARG B 1 210 ? -0.881 30.938 20.062 1 98.69 210 ARG B N 1
ATOM 4564 C CA . ARG B 1 210 ? -0.016 32.031 19.656 1 98.69 210 ARG B CA 1
ATOM 4565 C C . ARG B 1 210 ? -0.41 32.562 18.266 1 98.69 210 ARG B C 1
ATOM 4567 O O . ARG B 1 210 ? -0.316 33.75 18 1 98.69 210 ARG B O 1
ATOM 4574 N N . PHE B 1 211 ? -0.76 31.656 17.422 1 98.62 211 PHE B N 1
ATOM 4575 C CA . PHE B 1 211 ? -1.221 32.062 16.109 1 98.62 211 PHE B CA 1
ATOM 4576 C C . PHE B 1 211 ? -2.434 32.969 16.203 1 98.62 211 PHE B C 1
ATOM 4578 O O . PHE B 1 211 ? -2.455 34.062 15.602 1 98.62 211 PHE B O 1
ATOM 4585 N N . VAL B 1 212 ? -3.457 32.562 16.969 1 98.06 212 VAL B N 1
ATOM 4586 C CA . VAL B 1 212 ? -4.703 33.312 17.109 1 98.06 212 VAL B CA 1
ATOM 4587 C C . VAL B 1 212 ? -4.434 34.656 17.781 1 98.06 212 VAL B C 1
ATOM 4589 O O . VAL B 1 212 ? -4.898 35.688 17.328 1 98.06 212 VAL B O 1
ATOM 4592 N N . VAL B 1 213 ? -3.648 34.625 18.812 1 98 213 VAL B N 1
ATOM 4593 C CA . VAL B 1 213 ? -3.307 35.844 19.531 1 98 213 VAL B CA 1
ATOM 4594 C C . VAL B 1 213 ? -2.469 36.75 18.641 1 98 213 VAL B C 1
ATOM 4596 O O . VAL B 1 213 ? -2.611 37.969 18.672 1 98 213 VAL B O 1
ATOM 4599 N N . GLY B 1 214 ? -1.582 36.125 17.859 1 97.75 214 GLY B N 1
ATOM 4600 C CA . GLY B 1 214 ? -0.753 36.875 16.938 1 97.75 214 GLY B CA 1
ATOM 4601 C C . GLY B 1 214 ? -1.561 37.719 15.953 1 97.75 214 GLY B C 1
ATOM 4602 O O . GLY B 1 214 ? -1.168 38.812 15.609 1 97.75 214 GLY B O 1
ATOM 4603 N N . PHE B 1 215 ? -2.598 37.188 15.523 1 96.44 215 PHE B N 1
ATOM 4604 C CA . PHE B 1 215 ? -3.455 37.969 14.617 1 96.44 215 PHE B CA 1
ATOM 4605 C C . PHE B 1 215 ? -4.227 39.031 15.383 1 96.44 215 PHE B C 1
ATOM 4607 O O . PHE B 1 215 ? -4.473 40.125 14.852 1 96.44 215 PHE B O 1
ATOM 4614 N N . LYS B 1 216 ? -4.629 38.781 16.578 1 95 216 LYS B N 1
ATOM 4615 C CA . LYS B 1 216 ? -5.328 39.75 17.422 1 95 216 LYS B CA 1
ATOM 4616 C C . LYS B 1 216 ? -4.434 40.938 17.75 1 95 216 LYS B C 1
ATOM 4618 O O . LYS B 1 216 ? -4.887 42.094 17.734 1 95 216 LYS B O 1
ATOM 4623 N N . THR B 1 217 ? -3.188 40.656 18.031 1 96.81 217 THR B N 1
ATOM 4624 C CA . THR B 1 217 ? -2.236 41.688 18.422 1 96.81 217 THR B CA 1
ATOM 4625 C C . THR B 1 217 ? -1.599 42.312 17.188 1 96.81 217 THR B C 1
ATOM 4627 O O . THR B 1 217 ? -0.766 43.219 17.297 1 96.81 217 THR B O 1
ATOM 4630 N N . LYS B 1 218 ? -1.838 41.781 16 1 94.94 218 LYS B N 1
ATOM 4631 C CA . LYS B 1 218 ? -1.362 42.281 14.719 1 94.94 218 LYS B CA 1
ATOM 4632 C C . LYS B 1 218 ? 0.116 41.938 14.516 1 94.94 218 LYS B C 1
ATOM 4634 O O . LYS B 1 218 ? 0.792 42.594 13.711 1 94.94 218 LYS B O 1
ATOM 4639 N N . ASP B 1 219 ? 0.606 41.094 15.328 1 95.62 219 ASP B N 1
ATOM 4640 C CA . ASP B 1 219 ? 1.926 40.531 15.047 1 95.62 219 ASP B CA 1
ATOM 4641 C C . ASP B 1 219 ? 1.924 39.75 13.734 1 95.62 219 ASP B C 1
ATOM 4643 O O . ASP B 1 219 ? 2.92 39.75 13.016 1 95.62 219 ASP B O 1
ATOM 4647 N N . CYS B 1 220 ? 0.864 39.062 13.539 1 96.25 220 CYS B N 1
ATOM 4648 C CA . CYS B 1 220 ? 0.633 38.375 12.273 1 96.25 220 CYS B CA 1
ATOM 4649 C C . CYS B 1 220 ? -0.386 39.094 11.422 1 96.25 220 CYS B C 1
ATOM 4651 O O . CYS B 1 220 ? -1.271 39.781 11.953 1 96.25 220 CYS B O 1
ATOM 4653 N N . SER B 1 221 ? -0.184 39.062 10.148 1 92.38 221 SER B N 1
ATOM 4654 C CA . SER B 1 221 ? -1.123 39.594 9.164 1 92.38 221 SER B CA 1
ATOM 4655 C C . SER B 1 221 ? -1.144 38.75 7.898 1 92.38 221 SER B C 1
ATOM 4657 O O . SER B 1 221 ? -0.389 37.781 7.789 1 92.38 221 SER B O 1
ATOM 4659 N N . HIS B 1 222 ? -2.09 39.062 7.027 1 89.69 222 HIS B N 1
ATOM 4660 C CA . HIS B 1 222 ? -2.111 38.375 5.734 1 89.69 222 HIS B CA 1
ATOM 4661 C C . HIS B 1 222 ? -0.97 38.844 4.844 1 89.69 222 HIS B C 1
ATOM 4663 O O . HIS B 1 222 ? -1.146 39.781 4.043 1 89.69 222 HIS B O 1
ATOM 4669 N N . THR B 1 223 ? 0.113 38.188 4.848 1 86.12 223 THR B N 1
ATOM 4670 C CA . THR B 1 223 ? 1.346 38.656 4.223 1 86.12 223 THR B CA 1
ATOM 4671 C C . THR B 1 223 ? 1.448 38.156 2.787 1 86.12 223 THR B C 1
ATOM 4673 O O . THR B 1 223 ? 2.141 38.75 1.962 1 86.12 223 THR B O 1
ATOM 4676 N N . SER B 1 224 ? 0.864 36.969 2.521 1 89.25 224 SER B N 1
ATOM 4677 C CA . SER B 1 224 ? 0.977 36.344 1.207 1 89.25 224 SER B CA 1
ATOM 4678 C C . SER B 1 224 ? -0.226 35.438 0.913 1 89.25 224 SER B C 1
ATOM 4680 O O . SER B 1 224 ? -0.892 34.969 1.835 1 89.25 224 SER B O 1
ATOM 4682 N N . SER B 1 225 ? -0.454 35.25 -0.407 1 88.38 225 SER B N 1
ATOM 4683 C CA . SER B 1 225 ? -1.51 34.312 -0.81 1 88.38 225 SER B CA 1
ATOM 4684 C C . SER B 1 225 ? -1.031 32.875 -0.75 1 88.38 225 SER B C 1
ATOM 4686 O O . SER B 1 225 ? -1.839 31.953 -0.808 1 88.38 225 SER B O 1
ATOM 4688 N N . VAL B 1 226 ? 0.257 32.719 -0.733 1 94.06 226 VAL B N 1
ATOM 4689 C CA . VAL B 1 226 ? 0.807 31.375 -0.542 1 94.06 226 VAL B CA 1
ATOM 4690 C C . VAL B 1 226 ? 0.643 30.953 0.916 1 94.06 226 VAL B C 1
ATOM 4692 O O . VAL B 1 226 ? 1.436 31.344 1.775 1 94.06 226 VAL B O 1
ATOM 4695 N N . GLU B 1 227 ? -0.278 30.156 1.145 1 95.88 227 GLU B N 1
ATOM 4696 C CA . GLU B 1 227 ? -0.82 29.875 2.469 1 95.88 227 GLU B CA 1
ATOM 4697 C C . GLU B 1 227 ? 0.258 29.328 3.4 1 95.88 227 GLU B C 1
ATOM 4699 O O . GLU B 1 227 ? 0.404 29.797 4.531 1 95.88 227 GLU B O 1
ATOM 4704 N N . ASP B 1 228 ? 1.061 28.344 2.924 1 97.06 228 ASP B N 1
ATOM 4705 C CA . ASP B 1 228 ? 2.029 27.703 3.807 1 97.06 228 ASP B CA 1
ATOM 4706 C C . ASP B 1 228 ? 3.193 28.641 4.121 1 97.06 228 ASP B C 1
ATOM 4708 O O . ASP B 1 228 ? 3.709 28.641 5.242 1 97.06 228 ASP B O 1
ATOM 4712 N N . LEU B 1 229 ? 3.545 29.469 3.156 1 97.31 229 LEU B N 1
ATOM 4713 C CA . LEU B 1 229 ? 4.578 30.469 3.381 1 97.31 229 LEU B CA 1
ATOM 4714 C C . LEU B 1 229 ? 4.117 31.5 4.41 1 97.31 229 LEU B C 1
ATOM 4716 O O . LEU B 1 229 ? 4.852 31.812 5.348 1 97.31 229 LEU B O 1
ATOM 4720 N N . ALA B 1 230 ? 2.93 31.984 4.246 1 97.56 230 ALA B N 1
ATOM 4721 C CA . ALA B 1 230 ? 2.379 32.969 5.168 1 97.56 230 ALA B CA 1
ATOM 4722 C C . ALA B 1 230 ? 2.27 32.406 6.578 1 97.56 230 ALA B C 1
ATOM 4724 O O . ALA B 1 230 ? 2.57 33.094 7.559 1 97.56 230 ALA B O 1
ATOM 4725 N N . MET B 1 231 ? 1.832 31.188 6.637 1 98.06 231 MET B N 1
ATOM 4726 C CA . MET B 1 231 ? 1.74 30.5 7.926 1 98.06 231 MET B CA 1
ATOM 4727 C C . MET B 1 231 ? 3.109 30.406 8.594 1 98.06 231 MET B C 1
ATOM 4729 O O . MET B 1 231 ? 3.242 30.688 9.781 1 98.06 231 MET B O 1
ATOM 4733 N N . GLY B 1 232 ? 4.082 30 7.828 1 98.31 232 GLY B N 1
ATOM 4734 C CA . GLY B 1 232 ? 5.434 29.891 8.344 1 98.31 232 GLY B CA 1
ATOM 4735 C C . GLY B 1 232 ? 5.984 31.203 8.859 1 98.31 232 GLY B C 1
ATOM 4736 O O . GLY B 1 232 ? 6.645 31.25 9.898 1 98.31 232 GLY B O 1
ATOM 4737 N N . GLN B 1 233 ? 5.727 32.281 8.164 1 98.06 233 GLN B N 1
ATOM 4738 C CA . GLN B 1 233 ? 6.168 33.594 8.578 1 98.06 233 GLN B CA 1
ATOM 4739 C C . GLN B 1 233 ? 5.543 34 9.914 1 98.06 233 GLN B C 1
ATOM 4741 O O . GLN B 1 233 ? 6.223 34.531 10.781 1 98.06 233 GLN B O 1
ATOM 4746 N N . CYS B 1 234 ? 4.305 33.75 10.016 1 98.38 234 CYS B N 1
ATOM 4747 C CA . CYS B 1 234 ? 3.621 34.062 11.266 1 98.38 234 CYS B CA 1
ATOM 4748 C C . CYS B 1 234 ? 4.164 33.219 12.406 1 98.38 234 CYS B C 1
ATOM 4750 O O . CYS B 1 234 ? 4.426 33.719 13.492 1 98.38 234 CYS B O 1
ATOM 4752 N N . MET B 1 235 ? 4.355 31.891 12.164 1 98.75 235 MET B N 1
ATOM 4753 C CA . MET B 1 235 ? 4.863 31 13.195 1 98.75 235 MET B CA 1
ATOM 4754 C C . MET B 1 235 ? 6.211 31.469 13.727 1 98.75 235 MET B C 1
ATOM 4756 O O . MET B 1 235 ? 6.43 31.516 14.938 1 98.75 235 MET B O 1
ATOM 4760 N N . GLU B 1 236 ? 7.07 31.812 12.836 1 98.19 236 GLU B N 1
ATOM 4761 C CA . GLU B 1 236 ? 8.375 32.312 13.25 1 98.19 236 GLU B CA 1
ATOM 4762 C C . GLU B 1 236 ? 8.242 33.594 14.086 1 98.19 236 GLU B C 1
ATOM 4764 O O . GLU B 1 236 ? 8.898 33.75 15.117 1 98.19 236 GLU B O 1
ATOM 4769 N N . LYS B 1 237 ? 7.395 34.469 13.742 1 97.75 237 LYS B N 1
ATOM 4770 C CA . LYS B 1 237 ? 7.215 35.75 14.398 1 97.75 237 LYS B CA 1
ATOM 4771 C C . LYS B 1 237 ? 6.695 35.594 15.82 1 97.75 237 LYS B C 1
ATOM 4773 O O . LYS B 1 237 ? 7.059 36.344 16.719 1 97.75 237 LYS B O 1
ATOM 4778 N N . VAL B 1 238 ? 5.859 34.594 15.977 1 98.44 238 VAL B N 1
ATOM 4779 C CA . VAL B 1 238 ? 5.215 34.469 17.281 1 98.44 238 VAL B CA 1
ATOM 4780 C C . VAL B 1 238 ? 5.953 33.438 18.109 1 98.44 238 VAL B C 1
ATOM 4782 O O . VAL B 1 238 ? 5.43 32.938 19.109 1 98.44 238 VAL B O 1
ATOM 4785 N N . GLY B 1 239 ? 7.051 32.969 17.656 1 98.44 239 GLY B N 1
ATOM 4786 C CA . GLY B 1 239 ? 7.949 32.125 18.453 1 98.44 239 GLY B CA 1
ATOM 4787 C C . GLY B 1 239 ? 7.574 30.672 18.453 1 98.44 239 GLY B C 1
ATOM 4788 O O . GLY B 1 239 ? 7.836 29.953 19.422 1 98.44 239 GLY B O 1
ATOM 4789 N N . VAL B 1 240 ? 6.891 30.25 17.438 1 98.88 240 VAL B N 1
ATOM 4790 C CA . VAL B 1 240 ? 6.574 28.844 17.281 1 98.88 240 VAL B CA 1
ATOM 4791 C C . VAL B 1 240 ? 7.676 28.141 16.484 1 98.88 240 VAL B C 1
ATOM 4793 O O . VAL B 1 240 ? 7.988 28.547 15.367 1 98.88 240 VAL B O 1
ATOM 4796 N N . GLN B 1 241 ? 8.227 27.125 17.016 1 98.69 241 GLN B N 1
ATOM 4797 C CA . GLN B 1 241 ? 9.352 26.422 16.406 1 98.69 241 GLN B CA 1
ATOM 4798 C C . GLN B 1 241 ? 8.875 25.5 15.297 1 98.69 241 GLN B C 1
ATOM 4800 O O . GLN B 1 241 ? 7.855 24.812 15.438 1 98.69 241 GLN B O 1
ATOM 4805 N N . ALA B 1 242 ? 9.633 25.531 14.211 1 98.69 242 ALA B N 1
ATOM 4806 C CA . ALA B 1 242 ? 9.438 24.5 13.18 1 98.69 242 ALA B CA 1
ATOM 4807 C C . ALA B 1 242 ? 10.164 23.219 13.547 1 98.69 242 ALA B C 1
ATOM 4809 O O . ALA B 1 242 ? 11.383 23.125 13.445 1 98.69 242 ALA B O 1
ATOM 4810 N N . GLY B 1 243 ? 9.391 22.203 13.891 1 98.25 243 GLY B N 1
ATOM 4811 C CA . GLY B 1 243 ? 9.977 20.969 14.383 1 98.25 243 GLY B CA 1
ATOM 4812 C C . GLY B 1 243 ? 10.414 20.031 13.273 1 98.25 243 GLY B C 1
ATOM 4813 O O . GLY B 1 243 ? 10 20.188 12.125 1 98.25 243 GLY B O 1
ATOM 4814 N N . ASP B 1 244 ? 11.312 19.109 13.641 1 97.69 244 ASP B N 1
ATOM 4815 C CA . ASP B 1 244 ? 11.742 18.047 12.734 1 97.69 244 ASP B CA 1
ATOM 4816 C C . ASP B 1 244 ? 10.82 16.828 12.836 1 97.69 244 ASP B C 1
ATOM 4818 O O . ASP B 1 244 ? 10.812 16.141 13.859 1 97.69 244 ASP B O 1
ATOM 4822 N N . SER B 1 245 ? 10.078 16.594 11.812 1 98 245 SER B N 1
ATOM 4823 C CA . SER B 1 245 ? 9.086 15.523 11.828 1 98 245 SER B CA 1
ATOM 4824 C C . SER B 1 245 ? 9.672 14.219 11.297 1 98 245 SER B C 1
ATOM 4826 O O . SER B 1 245 ? 8.977 13.203 11.227 1 98 245 SER B O 1
ATOM 4828 N N . ARG B 1 246 ? 10.93 14.141 10.867 1 97.25 246 ARG B N 1
ATOM 4829 C CA . ARG B 1 246 ? 11.547 12.938 10.312 1 97.25 246 ARG B CA 1
ATOM 4830 C C . ARG B 1 246 ? 11.672 11.852 11.383 1 97.25 246 ARG B C 1
ATOM 4832 O O . ARG B 1 246 ? 11.727 12.148 12.578 1 97.25 246 ARG B O 1
ATOM 4839 N N . ASP B 1 247 ? 11.742 10.602 10.938 1 95.56 247 ASP B N 1
ATOM 4840 C CA . ASP B 1 247 ? 11.875 9.508 11.891 1 95.56 247 ASP B CA 1
ATOM 4841 C C . ASP B 1 247 ? 13.312 9.414 12.414 1 95.56 247 ASP B C 1
ATOM 4843 O O . ASP B 1 247 ? 14.148 10.266 12.109 1 95.56 247 ASP B O 1
ATOM 4847 N N . THR B 1 248 ? 13.578 8.422 13.234 1 93.81 248 THR B N 1
ATOM 4848 C CA . THR B 1 248 ? 14.859 8.336 13.922 1 93.81 248 THR B CA 1
ATOM 4849 C C . THR B 1 248 ? 15.984 8.008 12.945 1 93.81 248 THR B C 1
ATOM 4851 O O . THR B 1 248 ? 17.156 8.133 13.273 1 93.81 248 THR B O 1
ATOM 4854 N N . LEU B 1 249 ? 15.625 7.645 11.727 1 92.69 249 LEU B N 1
ATOM 4855 C CA . LEU B 1 249 ? 16.609 7.406 10.672 1 92.69 249 LEU B CA 1
ATOM 4856 C C . LEU B 1 249 ? 16.688 8.594 9.719 1 92.69 249 LEU B C 1
ATOM 4858 O O . LEU B 1 249 ? 17.297 8.5 8.656 1 92.69 249 LEU B O 1
ATOM 4862 N N . HIS B 1 250 ? 15.961 9.672 10.031 1 95.25 250 HIS B N 1
ATOM 4863 C CA . HIS B 1 250 ? 15.953 10.93 9.305 1 95.25 250 HIS B CA 1
ATOM 4864 C C . HIS B 1 250 ? 15.25 10.797 7.961 1 95.25 250 HIS B C 1
ATOM 4866 O O . HIS B 1 250 ? 15.656 11.406 6.973 1 95.25 250 HIS B O 1
ATOM 4872 N N . ARG B 1 251 ? 14.281 9.883 7.938 1 96.75 251 ARG B N 1
ATOM 4873 C CA . ARG B 1 251 ? 13.445 9.773 6.75 1 96.75 251 ARG B CA 1
ATOM 4874 C C . ARG B 1 251 ? 12.188 10.625 6.883 1 96.75 251 ARG B C 1
ATOM 4876 O O . ARG B 1 251 ? 11.609 10.727 7.969 1 96.75 251 ARG B O 1
ATOM 4883 N N . GLU B 1 252 ? 11.766 11.141 5.793 1 97.69 252 GLU B N 1
ATOM 4884 C CA . GLU B 1 252 ? 10.617 12.055 5.785 1 97.69 252 GLU B CA 1
ATOM 4885 C C . GLU B 1 252 ? 9.32 11.312 6.102 1 97.69 252 GLU B C 1
ATOM 4887 O O . GLU B 1 252 ? 9.133 10.172 5.68 1 97.69 252 GLU B O 1
ATOM 4892 N N . THR B 1 253 ? 8.398 12.07 6.797 1 98.44 253 THR B N 1
ATOM 4893 C CA . THR B 1 253 ? 7.125 11.461 7.16 1 98.44 253 THR B CA 1
ATOM 4894 C C . THR B 1 253 ? 5.965 12.188 6.492 1 98.44 253 THR B C 1
ATOM 4896 O O . THR B 1 253 ? 4.898 11.609 6.281 1 98.44 253 THR B O 1
ATOM 4899 N N . PHE B 1 254 ? 6.113 13.445 6.223 1 98.75 254 PHE B N 1
ATOM 4900 C CA . PHE B 1 254 ? 5.121 14.227 5.492 1 98.75 254 PHE B CA 1
ATOM 4901 C C . PHE B 1 254 ? 5.523 14.383 4.031 1 98.75 254 PHE B C 1
ATOM 4903 O O . PHE B 1 254 ? 6.625 14.852 3.734 1 98.75 254 PHE B O 1
ATOM 4910 N N . HIS B 1 255 ? 4.641 14.094 3.125 1 98.19 255 HIS B N 1
ATOM 4911 C CA . HIS B 1 255 ? 5.027 14.047 1.72 1 98.19 255 HIS B CA 1
ATOM 4912 C C . HIS B 1 255 ? 4.141 14.953 0.875 1 98.19 255 HIS B C 1
ATOM 4914 O O . HIS B 1 255 ? 2.939 14.711 0.743 1 98.19 255 HIS B O 1
ATOM 4920 N N . PRO B 1 256 ? 4.73 15.945 0.256 1 97.88 256 PRO B N 1
ATOM 4921 C CA . PRO B 1 256 ? 3.945 16.938 -0.482 1 97.88 256 PRO B CA 1
ATOM 4922 C C . PRO B 1 256 ? 3.465 16.422 -1.836 1 97.88 256 PRO B C 1
ATOM 4924 O O . PRO B 1 256 ? 2.758 17.125 -2.557 1 97.88 256 PRO B O 1
ATOM 4927 N N . PHE B 1 257 ? 3.826 15.148 -2.201 1 96.94 257 PHE B N 1
ATOM 4928 C CA . PHE B 1 257 ? 3.377 14.547 -3.453 1 96.94 257 PHE B CA 1
ATOM 4929 C C . PHE B 1 257 ? 2.805 13.156 -3.213 1 96.94 257 PHE B C 1
ATOM 4931 O O . PHE B 1 257 ? 2.828 12.656 -2.088 1 96.94 257 PHE B O 1
ATOM 4938 N N . VAL B 1 258 ? 2.275 12.602 -4.324 1 96.38 258 VAL B N 1
ATOM 4939 C CA . VAL B 1 258 ? 1.705 11.266 -4.258 1 96.38 258 VAL B CA 1
ATOM 4940 C C . VAL B 1 258 ? 2.814 10.242 -4.023 1 96.38 258 VAL B C 1
ATOM 4942 O O . VAL B 1 258 ? 3.965 10.469 -4.406 1 96.38 258 VAL B O 1
ATOM 4945 N N . PRO B 1 259 ? 2.512 9.086 -3.451 1 95.5 259 PRO B N 1
ATOM 4946 C CA . PRO B 1 259 ? 3.535 8.078 -3.168 1 95.5 259 PRO B CA 1
ATOM 4947 C C . PRO B 1 259 ? 4.344 7.695 -4.406 1 95.5 259 PRO B C 1
ATOM 4949 O O . PRO B 1 259 ? 5.562 7.527 -4.32 1 95.5 259 PRO B O 1
ATOM 4952 N N . ASP B 1 260 ? 3.727 7.629 -5.527 1 93.44 260 ASP B N 1
ATOM 4953 C CA . ASP B 1 260 ? 4.395 7.207 -6.758 1 93.44 260 ASP B CA 1
ATOM 4954 C C . ASP B 1 260 ? 5.547 8.148 -7.105 1 93.44 260 ASP B C 1
ATOM 4956 O O . ASP B 1 260 ? 6.633 7.695 -7.477 1 93.44 260 ASP B O 1
ATOM 4960 N N . GLN B 1 261 ? 5.344 9.367 -6.941 1 92.69 261 GLN B N 1
ATOM 4961 C CA . GLN B 1 261 ? 6.355 10.359 -7.277 1 92.69 261 GLN B CA 1
ATOM 4962 C C . GLN B 1 261 ? 7.535 10.297 -6.312 1 92.69 261 GLN B C 1
ATOM 4964 O O . GLN B 1 261 ? 8.68 10.5 -6.711 1 92.69 261 GLN B O 1
ATOM 4969 N N . HIS B 1 262 ? 7.234 10.031 -5.066 1 93.06 262 HIS B N 1
ATOM 4970 C CA . HIS B 1 262 ? 8.289 9.969 -4.062 1 93.06 262 HIS B CA 1
ATOM 4971 C C . HIS B 1 262 ? 9.062 8.656 -4.152 1 93.06 262 HIS B C 1
ATOM 4973 O O . HIS B 1 262 ? 10.289 8.648 -4.062 1 93.06 262 HIS B O 1
ATOM 4979 N N . LEU B 1 263 ? 8.344 7.59 -4.34 1 90.81 263 LEU B N 1
ATOM 4980 C CA . LEU B 1 263 ? 8.906 6.258 -4.133 1 90.81 263 LEU B CA 1
ATOM 4981 C C . LEU B 1 263 ? 9.445 5.688 -5.438 1 90.81 263 LEU B C 1
ATOM 4983 O O . LEU B 1 263 ? 10.406 4.906 -5.43 1 90.81 263 LEU B O 1
ATOM 4987 N N . ALA B 1 264 ? 8.82 6.016 -6.531 1 84.38 264 ALA B N 1
ATOM 4988 C CA . ALA B 1 264 ? 9.188 5.34 -7.773 1 84.38 264 ALA B CA 1
ATOM 4989 C C . ALA B 1 264 ? 9.57 6.348 -8.852 1 84.38 264 ALA B C 1
ATOM 4991 O O . ALA B 1 264 ? 10.031 5.965 -9.93 1 84.38 264 ALA B O 1
ATOM 4992 N N . GLY B 1 265 ? 9.422 7.562 -8.531 1 81.88 265 GLY B N 1
ATOM 4993 C CA . GLY B 1 265 ? 9.758 8.586 -9.516 1 81.88 265 GLY B CA 1
ATOM 4994 C C . GLY B 1 265 ? 11.141 9.172 -9.312 1 81.88 265 GLY B C 1
ATOM 4995 O O . GLY B 1 265 ? 11.891 8.719 -8.445 1 81.88 265 GLY B O 1
ATOM 4996 N N . THR B 1 266 ? 11.43 9.969 -10.312 1 82.69 266 THR B N 1
ATOM 4997 C CA . THR B 1 266 ? 12.625 10.805 -10.219 1 82.69 266 THR B CA 1
ATOM 4998 C C . THR B 1 266 ? 12.266 12.273 -10.43 1 82.69 266 THR B C 1
ATOM 5000 O O . THR B 1 266 ? 11.43 12.602 -11.273 1 82.69 266 THR B O 1
ATOM 5003 N N . PHE B 1 267 ? 12.867 13 -9.586 1 86.69 267 PHE B N 1
ATOM 5004 C CA . PHE B 1 267 ? 12.695 14.438 -9.781 1 86.69 267 PHE B CA 1
ATOM 5005 C C . PHE B 1 267 ? 13.727 14.977 -10.758 1 86.69 267 PHE B C 1
ATOM 5007 O O . PHE B 1 267 ? 14.93 14.742 -10.602 1 86.69 267 PHE B O 1
ATOM 5014 N N . PRO B 1 268 ? 13.234 15.625 -11.695 1 89.38 268 PRO B N 1
ATOM 5015 C CA . PRO B 1 268 ? 14.219 16.281 -12.562 1 89.38 268 PRO B CA 1
ATOM 5016 C C . PRO B 1 268 ? 15.148 17.219 -11.797 1 89.38 268 PRO B C 1
ATOM 5018 O O . PRO B 1 268 ? 14.742 17.812 -10.789 1 89.38 268 PRO B O 1
ATOM 5021 N N . LYS B 1 269 ? 16.328 17.469 -12.32 1 88.94 269 LYS B N 1
ATOM 5022 C CA . LYS B 1 269 ? 17.328 18.297 -11.641 1 88.94 269 LYS B CA 1
ATOM 5023 C C . LYS B 1 269 ? 16.844 19.734 -11.484 1 88.94 269 LYS B C 1
ATOM 5025 O O . LYS B 1 269 ? 17.203 20.406 -10.516 1 88.94 269 LYS B O 1
ATOM 5030 N N . SER B 1 270 ? 16.016 20.172 -12.312 1 91.69 270 SER B N 1
ATOM 5031 C CA . SER B 1 270 ? 15.555 21.547 -12.297 1 91.69 270 SER B CA 1
ATOM 5032 C C . SER B 1 270 ? 14.289 21.703 -11.461 1 91.69 270 SER B C 1
ATOM 5034 O O . SER B 1 270 ? 13.766 22.812 -11.312 1 91.69 270 SER B O 1
ATOM 5036 N N . PHE B 1 271 ? 13.891 20.562 -10.984 1 91.5 271 PHE B N 1
ATOM 5037 C CA . PHE B 1 271 ? 12.633 20.578 -10.234 1 91.5 271 PHE B CA 1
ATOM 5038 C C . PHE B 1 271 ? 12.773 21.391 -8.953 1 91.5 271 PHE B C 1
ATOM 5040 O O . PHE B 1 271 ? 13.742 21.219 -8.203 1 91.5 271 PHE B O 1
ATOM 5047 N N . TRP B 1 272 ? 11.828 22.297 -8.625 1 92.44 272 TRP B N 1
ATOM 5048 C CA . TRP B 1 272 ? 11.891 23.266 -7.527 1 92.44 272 TRP B CA 1
ATOM 5049 C C . TRP B 1 272 ? 12.109 22.547 -6.195 1 92.44 272 TRP B C 1
ATOM 5051 O O . TRP B 1 272 ? 12.695 23.125 -5.27 1 92.44 272 TRP B O 1
ATOM 5061 N N . TYR B 1 273 ? 11.617 21.406 -6.16 1 93.81 273 TYR B N 1
ATOM 5062 C CA . TYR B 1 273 ? 11.594 20.609 -4.938 1 93.81 273 TYR B CA 1
ATOM 5063 C C . TYR B 1 273 ? 13 20.469 -4.355 1 93.81 273 TYR B C 1
ATOM 5065 O O . TYR B 1 273 ? 13.172 20.5 -3.135 1 93.81 273 TYR B O 1
ATOM 5073 N N . TRP B 1 274 ? 14.031 20.469 -5.141 1 93.81 274 TRP B N 1
ATOM 5074 C CA . TRP B 1 274 ? 15.414 20.344 -4.715 1 93.81 274 TRP B CA 1
ATOM 5075 C C . TRP B 1 274 ? 15.859 21.562 -3.906 1 93.81 274 TRP B C 1
ATOM 5077 O O . TRP B 1 274 ? 16.625 21.438 -2.945 1 93.81 274 TRP B O 1
ATOM 5087 N N . ASN B 1 275 ? 15.32 22.625 -4.191 1 94.62 275 ASN B N 1
ATOM 5088 C CA . ASN B 1 275 ? 15.75 23.875 -3.574 1 94.62 275 ASN B CA 1
ATOM 5089 C C . ASN B 1 275 ? 14.836 24.266 -2.412 1 94.62 275 ASN B C 1
ATOM 5091 O O . ASN B 1 275 ? 15.164 25.156 -1.634 1 94.62 275 ASN B O 1
ATOM 5095 N N . TYR B 1 276 ? 13.797 23.547 -2.332 1 96.75 276 TYR B N 1
ATOM 5096 C CA . TYR B 1 276 ? 12.812 23.953 -1.33 1 96.75 276 TYR B CA 1
ATOM 5097 C C . TYR B 1 276 ? 12.953 23.109 -0.062 1 96.75 276 TYR B C 1
ATOM 5099 O O . TYR B 1 276 ? 12.648 23.594 1.035 1 96.75 276 TYR B O 1
ATOM 5107 N N . CYS B 1 277 ? 13.383 21.969 -0.157 1 96.38 277 CYS B N 1
ATOM 5108 C CA . CYS B 1 277 ? 13.414 21.078 0.997 1 96.38 277 CYS B CA 1
ATOM 5109 C C . CYS B 1 277 ? 14.469 21.516 2.002 1 96.38 277 CYS B C 1
ATOM 5111 O O . CYS B 1 277 ? 15.609 21.812 1.623 1 96.38 277 CYS B O 1
ATOM 5113 N N . PHE B 1 278 ? 14.016 21.547 3.223 1 97.81 278 PHE B N 1
ATOM 5114 C CA . PHE B 1 278 ? 14.914 21.953 4.297 1 97.81 278 PHE B CA 1
ATOM 5115 C C . PHE B 1 278 ? 15.984 20.906 4.547 1 97.81 278 PHE B C 1
ATOM 5117 O O . PHE B 1 278 ? 17.141 21.234 4.797 1 97.81 278 PHE B O 1
ATOM 5124 N N . TYR B 1 279 ? 15.602 19.641 4.508 1 96.81 279 TYR B N 1
ATOM 5125 C CA . TYR B 1 279 ? 16.5 18.5 4.68 1 96.81 279 TYR B CA 1
ATOM 5126 C C . TYR B 1 279 ? 16.828 17.859 3.336 1 96.81 279 TYR B C 1
ATOM 5128 O O . TYR B 1 279 ? 16.094 18.031 2.359 1 96.81 279 TYR B O 1
ATOM 5136 N N . PRO B 1 280 ? 17.906 17.109 3.281 1 94.31 280 PRO B N 1
ATOM 5137 C CA . PRO B 1 280 ? 18.266 16.469 2.021 1 94.31 280 PRO B CA 1
ATOM 5138 C C . PRO B 1 280 ? 17.188 15.516 1.511 1 94.31 280 PRO B C 1
ATOM 5140 O O . PRO B 1 280 ? 16.562 14.805 2.303 1 94.31 280 PRO B O 1
ATOM 5143 N N . ILE B 1 281 ? 17.078 15.5 0.167 1 93 281 ILE B N 1
ATOM 5144 C CA . ILE B 1 281 ? 16.062 14.664 -0.47 1 93 281 ILE B CA 1
ATOM 5145 C C . ILE B 1 281 ? 16.641 13.281 -0.755 1 93 281 ILE B C 1
ATOM 5147 O O . ILE B 1 281 ? 17.75 13.164 -1.283 1 93 281 ILE B O 1
ATOM 5151 N N . THR B 1 282 ? 15.945 12.312 -0.358 1 89.94 282 THR B N 1
ATOM 5152 C CA . THR B 1 282 ? 16.25 10.938 -0.736 1 89.94 282 THR B CA 1
ATOM 5153 C C . THR B 1 282 ? 15.18 10.375 -1.66 1 89.94 282 THR B C 1
ATOM 5155 O O . THR B 1 282 ? 13.984 10.453 -1.357 1 89.94 282 THR B O 1
ATOM 5158 N N . GLU B 1 283 ? 15.609 9.859 -2.777 1 84.31 283 GLU B N 1
ATOM 5159 C CA . GLU B 1 283 ? 14.672 9.234 -3.707 1 84.31 283 GLU B CA 1
ATOM 5160 C C . GLU B 1 283 ? 14.672 7.719 -3.555 1 84.31 283 GLU B C 1
ATOM 5162 O O . GLU B 1 283 ? 15.578 7.152 -2.938 1 84.31 283 GLU B O 1
ATOM 5167 N N . GLY B 1 284 ? 13.586 7.066 -4.07 1 81.75 284 GLY B N 1
ATOM 5168 C CA . GLY B 1 284 ? 13.508 5.617 -4.02 1 81.75 284 GLY B CA 1
ATOM 5169 C C . GLY B 1 284 ? 12.914 5.094 -2.723 1 81.75 284 GLY B C 1
ATOM 5170 O O . GLY B 1 284 ? 12.148 5.793 -2.061 1 81.75 284 GLY B O 1
ATOM 5171 N N . ALA B 1 285 ? 13.328 3.984 -2.346 1 76.69 285 ALA B N 1
ATOM 5172 C CA . ALA B 1 285 ? 12.688 3.25 -1.261 1 76.69 285 ALA B CA 1
ATOM 5173 C C . ALA B 1 285 ? 12.977 3.9 0.089 1 76.69 285 ALA B C 1
ATOM 5175 O O . ALA B 1 285 ? 12.18 3.777 1.025 1 76.69 285 ALA B O 1
ATOM 5176 N N . GLN B 1 286 ? 14.008 4.676 0.166 1 85.44 286 GLN B N 1
ATOM 5177 C CA . GLN B 1 286 ? 14.406 5.238 1.45 1 85.44 286 GLN B CA 1
ATOM 5178 C C . GLN B 1 286 ? 13.875 6.66 1.615 1 85.44 286 GLN B C 1
ATOM 5180 O O . GLN B 1 286 ? 14.18 7.332 2.602 1 85.44 286 GLN B O 1
ATOM 5185 N N . CYS B 1 287 ? 13.102 7.008 0.671 1 90.38 287 CYS B N 1
ATOM 5186 C CA . CYS B 1 287 ? 12.594 8.375 0.707 1 90.38 287 CYS B CA 1
ATOM 5187 C C . CYS B 1 287 ? 11.602 8.562 1.847 1 90.38 287 CYS B C 1
ATOM 5189 O O . CYS B 1 287 ? 11.469 9.656 2.387 1 90.38 287 CYS B O 1
ATOM 5191 N N . CYS B 1 288 ? 10.992 7.527 2.143 1 95.69 288 CYS B N 1
ATOM 5192 C CA . CYS B 1 288 ? 9.828 7.672 3.004 1 95.69 288 CYS B CA 1
ATOM 5193 C C . CYS B 1 288 ? 9.914 6.734 4.203 1 95.69 288 CYS B C 1
ATOM 5195 O O . CYS B 1 288 ? 10.312 5.578 4.066 1 95.69 288 CYS B O 1
ATOM 5197 N N . SER B 1 289 ? 9.578 7.285 5.301 1 97.19 289 SER B N 1
ATOM 5198 C CA . SER B 1 289 ? 9.578 6.516 6.543 1 97.19 289 SER B CA 1
ATOM 5199 C C . SER B 1 289 ? 8.562 5.379 6.484 1 97.19 289 SER B C 1
ATOM 5201 O O . SER B 1 289 ? 7.52 5.504 5.836 1 97.19 289 SER B O 1
ATOM 5203 N N . ASP B 1 290 ? 8.805 4.277 7.223 1 96.12 290 ASP B N 1
ATOM 5204 C CA . ASP B 1 290 ? 7.816 3.223 7.441 1 96.12 290 ASP B CA 1
ATOM 5205 C C . ASP B 1 290 ? 6.59 3.762 8.172 1 96.12 290 ASP B C 1
ATOM 5207 O O . ASP B 1 290 ? 5.52 3.146 8.141 1 96.12 290 ASP B O 1
ATOM 5211 N N . LEU B 1 291 ? 6.848 4.871 8.859 1 97.44 291 LEU B N 1
ATOM 5212 C CA . LEU B 1 291 ? 5.777 5.531 9.602 1 97.44 291 LEU B CA 1
ATOM 5213 C C . LEU B 1 291 ? 5.406 6.863 8.953 1 97.44 291 LEU B C 1
ATOM 5215 O O . LEU B 1 291 ? 5.266 7.875 9.641 1 97.44 291 LEU B O 1
ATOM 5219 N N . SER B 1 292 ? 5.359 6.824 7.668 1 98.31 292 SER B N 1
ATOM 5220 C CA . SER B 1 292 ? 4.906 8.016 6.953 1 98.31 292 SER B CA 1
ATOM 5221 C C . SER B 1 292 ? 3.582 8.523 7.512 1 98.31 292 SER B C 1
ATOM 5223 O O . SER B 1 292 ? 2.693 7.727 7.828 1 98.31 292 SER B O 1
ATOM 5225 N N . VAL B 1 293 ? 3.422 9.844 7.531 1 98.81 293 VAL B N 1
ATOM 5226 C CA . VAL B 1 293 ? 2.264 10.469 8.156 1 98.81 293 VAL B CA 1
ATOM 5227 C C . VAL B 1 293 ? 1.274 10.914 7.078 1 98.81 293 VAL B C 1
ATOM 5229 O O . VAL B 1 293 ? 0.06 10.781 7.25 1 98.81 293 VAL B O 1
ATOM 5232 N N . SER B 1 294 ? 1.811 11.469 5.984 1 98.88 294 SER B N 1
ATOM 5233 C CA . SER B 1 294 ? 0.836 11.984 5.027 1 98.88 294 SER B CA 1
ATOM 5234 C C . SER B 1 294 ? 1.379 11.938 3.604 1 98.88 294 SER B C 1
ATOM 5236 O O . SER B 1 294 ? 2.594 11.93 3.396 1 98.88 294 SER B O 1
ATOM 5238 N N . PHE B 1 295 ? 0.509 11.852 2.701 1 98.75 295 PHE B N 1
ATOM 5239 C CA . PHE B 1 295 ? 0.754 12.016 1.272 1 98.75 295 PHE B CA 1
ATOM 5240 C C . PHE B 1 295 ? -0.246 12.992 0.66 1 98.75 295 PHE B C 1
ATOM 5242 O O . PHE B 1 295 ? -1.434 12.961 0.986 1 98.75 295 PHE B O 1
ATOM 5249 N N . HIS B 1 296 ? 0.253 13.852 -0.209 1 98.5 296 HIS B N 1
ATOM 5250 C CA . HIS B 1 296 ? -0.602 14.836 -0.865 1 98.5 296 HIS B CA 1
ATOM 5251 C C . HIS B 1 296 ? -0.934 14.414 -2.291 1 98.5 296 HIS B C 1
ATOM 5253 O O . HIS B 1 296 ? -0.308 13.5 -2.834 1 98.5 296 HIS B O 1
ATOM 5259 N N . TYR B 1 297 ? -2.021 15.016 -2.877 1 98.19 297 TYR B N 1
ATOM 5260 C CA . TYR B 1 297 ? -2.545 14.766 -4.215 1 98.19 297 TYR B CA 1
ATOM 5261 C C . TYR B 1 297 ? -3.109 13.359 -4.328 1 98.19 297 TYR B C 1
ATOM 5263 O O . TYR B 1 297 ? -2.953 12.695 -5.359 1 98.19 297 TYR B O 1
ATOM 5271 N N . VAL B 1 298 ? -3.65 12.891 -3.311 1 98.31 298 VAL B N 1
ATOM 5272 C CA . VAL B 1 298 ? -4.27 11.57 -3.26 1 98.31 298 VAL B CA 1
ATOM 5273 C C . VAL B 1 298 ? -5.719 11.656 -3.721 1 98.31 298 VAL B C 1
ATOM 5275 O O . VAL B 1 298 ? -6.539 12.328 -3.086 1 98.31 298 VAL B O 1
ATOM 5278 N N . ASP B 1 299 ? -6.035 11.023 -4.738 1 96.69 299 ASP B N 1
ATOM 5279 C CA . ASP B 1 299 ? -7.402 11.086 -5.238 1 96.69 299 ASP B CA 1
ATOM 5280 C C . ASP B 1 299 ? -8.305 10.102 -4.488 1 96.69 299 ASP B C 1
ATOM 5282 O O . ASP B 1 299 ? -7.844 9.398 -3.582 1 96.69 299 ASP B O 1
ATOM 5286 N N . ALA B 1 300 ? -9.578 10.086 -4.867 1 95.25 300 ALA B N 1
ATOM 5287 C CA . ALA B 1 300 ? -10.586 9.32 -4.148 1 95.25 300 ALA B CA 1
ATOM 5288 C C . ALA B 1 300 ? -10.234 7.832 -4.121 1 95.25 300 ALA B C 1
ATOM 5290 O O . ALA B 1 300 ? -10.234 7.207 -3.061 1 95.25 300 ALA B O 1
ATOM 5291 N N . SER B 1 301 ? -9.914 7.246 -5.227 1 94.19 301 SER B N 1
ATOM 5292 C CA . SER B 1 301 ? -9.586 5.824 -5.305 1 94.19 301 SER B CA 1
ATOM 5293 C C . SER B 1 301 ? -8.367 5.488 -4.457 1 94.19 301 SER B C 1
ATOM 5295 O O . SER B 1 301 ? -8.367 4.496 -3.725 1 94.19 301 SER B O 1
ATOM 5297 N N . LEU B 1 302 ? -7.402 6.301 -4.57 1 96.62 302 LEU B N 1
ATOM 5298 C CA . LEU B 1 302 ? -6.16 6.043 -3.85 1 96.62 302 LEU B CA 1
ATOM 5299 C C . LEU B 1 302 ? -6.363 6.188 -2.346 1 96.62 302 LEU B C 1
ATOM 5301 O O . LEU B 1 302 ? -5.664 5.547 -1.558 1 96.62 302 LEU B O 1
ATOM 5305 N N . MET B 1 303 ? -7.359 6.973 -1.906 1 96.94 303 MET B N 1
ATOM 5306 C CA . MET B 1 303 ? -7.691 7.055 -0.487 1 96.94 303 MET B CA 1
ATOM 5307 C C . MET B 1 303 ? -8.016 5.676 0.077 1 96.94 303 MET B C 1
ATOM 5309 O O . MET B 1 303 ? -7.484 5.285 1.116 1 96.94 303 MET B O 1
ATOM 5313 N N . TYR B 1 304 ? -8.758 4.992 -0.641 1 94.31 304 TYR B N 1
ATOM 5314 C CA . TYR B 1 304 ? -9.188 3.672 -0.19 1 94.31 304 TYR B CA 1
ATOM 5315 C C . TYR B 1 304 ? -8.062 2.654 -0.327 1 94.31 304 TYR B C 1
ATOM 5317 O O . TYR B 1 304 ? -7.906 1.774 0.524 1 94.31 304 TYR B O 1
ATOM 5325 N N . LEU B 1 305 ? -7.324 2.785 -1.361 1 96.56 305 LEU B N 1
ATOM 5326 C CA . LEU B 1 305 ? -6.176 1.9 -1.533 1 96.56 305 LEU B CA 1
ATOM 5327 C C . LEU B 1 305 ? -5.184 2.07 -0.389 1 96.56 305 LEU B C 1
ATOM 5329 O O . LEU B 1 305 ? -4.699 1.083 0.173 1 96.56 305 LEU B O 1
ATOM 5333 N N . LEU B 1 306 ? -4.918 3.307 -0.047 1 97.5 306 LEU B N 1
ATOM 5334 C CA . LEU B 1 306 ? -3.955 3.562 1.021 1 97.5 306 LEU B CA 1
ATOM 5335 C C . LEU B 1 306 ? -4.48 3.055 2.359 1 97.5 306 LEU B C 1
ATOM 5337 O O . LEU B 1 306 ? -3.701 2.629 3.215 1 97.5 306 LEU B O 1
ATOM 5341 N N . GLU B 1 307 ? -5.809 3.039 2.516 1 95.69 307 GLU B N 1
ATOM 5342 C CA . GLU B 1 307 ? -6.379 2.402 3.699 1 95.69 307 GLU B CA 1
ATOM 5343 C C . GLU B 1 307 ? -6.035 0.916 3.744 1 95.69 307 GLU B C 1
ATOM 5345 O O . GLU B 1 307 ? -5.629 0.399 4.785 1 95.69 307 GLU B O 1
ATOM 5350 N N . TYR B 1 308 ? -6.199 0.293 2.619 1 95.69 308 TYR B N 1
ATOM 5351 C CA . TYR B 1 308 ? -5.902 -1.133 2.535 1 95.69 308 TYR B CA 1
ATOM 5352 C C . TYR B 1 308 ? -4.418 -1.392 2.758 1 95.69 308 TYR B C 1
ATOM 5354 O O . TYR B 1 308 ? -4.043 -2.293 3.512 1 95.69 308 TYR B O 1
ATOM 5362 N N . TYR B 1 309 ? -3.549 -0.6 2.182 1 96.69 309 TYR B N 1
ATOM 5363 C CA . TYR B 1 309 ? -2.105 -0.808 2.242 1 96.69 309 TYR B CA 1
ATOM 5364 C C . TYR B 1 309 ? -1.571 -0.51 3.639 1 96.69 309 TYR B C 1
ATOM 5366 O O . TYR B 1 309 ? -0.609 -1.137 4.086 1 96.69 309 TYR B O 1
ATOM 5374 N N . THR B 1 310 ? -2.211 0.386 4.34 1 96.12 310 THR B N 1
ATOM 5375 C CA . THR B 1 310 ? -1.709 0.822 5.637 1 96.12 310 THR B CA 1
ATOM 5376 C C . THR B 1 310 ? -2.186 -0.114 6.742 1 96.12 310 THR B C 1
ATOM 5378 O O . THR B 1 310 ? -1.437 -0.412 7.676 1 96.12 310 THR B O 1
ATOM 5381 N N . TYR B 1 311 ? -3.414 -0.645 6.574 1 94.12 311 TYR B N 1
ATOM 5382 C CA . TYR B 1 311 ? -4.02 -1.27 7.746 1 94.12 311 TYR B CA 1
ATOM 5383 C C . TYR B 1 311 ? -4.332 -2.736 7.484 1 94.12 311 TYR B C 1
ATOM 5385 O O . TYR B 1 311 ? -4.742 -3.465 8.391 1 94.12 311 TYR B O 1
ATOM 5393 N N . HIS B 1 312 ? -4.145 -3.166 6.23 1 93.94 312 HIS B N 1
ATOM 5394 C CA . HIS B 1 312 ? -4.559 -4.535 5.941 1 93.94 312 HIS B CA 1
ATOM 5395 C C . HIS B 1 312 ? -3.428 -5.328 5.293 1 93.94 312 HIS B C 1
ATOM 5397 O O . HIS B 1 312 ? -2.961 -6.32 5.855 1 93.94 312 HIS B O 1
ATOM 5403 N N . LEU B 1 313 ? -2.943 -4.918 4.199 1 95.94 313 LEU B N 1
ATOM 5404 C CA . LEU B 1 313 ? -1.949 -5.668 3.441 1 95.94 313 LEU B CA 1
ATOM 5405 C C . LEU B 1 313 ? -0.647 -5.789 4.227 1 95.94 313 LEU B C 1
ATOM 5407 O O . LEU B 1 313 ? -0.126 -4.793 4.73 1 95.94 313 LEU B O 1
ATOM 5411 N N . ARG B 1 314 ? -0.166 -6.988 4.309 1 94.44 314 ARG B N 1
ATOM 5412 C CA . ARG B 1 314 ? 1.096 -7.246 4.992 1 94.44 314 ARG B CA 1
ATOM 5413 C C . ARG B 1 314 ? 1.662 -8.609 4.609 1 94.44 314 ARG B C 1
ATOM 5415 O O . ARG B 1 314 ? 0.943 -9.453 4.074 1 94.44 314 ARG B O 1
ATOM 5422 N N . ALA B 1 315 ? 2.926 -8.766 4.816 1 94.69 315 ALA B N 1
ATOM 5423 C CA . ALA B 1 315 ? 3.576 -10.07 4.652 1 94.69 315 ALA B CA 1
ATOM 5424 C C . ALA B 1 315 ? 3.502 -10.883 5.941 1 94.69 315 ALA B C 1
ATOM 5426 O O . ALA B 1 315 ? 3.945 -10.422 7 1 94.69 315 ALA B O 1
ATOM 5427 N N . PHE B 1 316 ? 2.975 -12.078 5.816 1 93.81 316 PHE B N 1
ATOM 5428 C CA . PHE B 1 316 ? 2.766 -12.898 7 1 93.81 316 PHE B CA 1
ATOM 5429 C C . PHE B 1 316 ? 4.078 -13.133 7.738 1 93.81 316 PHE B C 1
ATOM 5431 O O . PHE B 1 316 ? 5.074 -13.531 7.133 1 93.81 316 PHE B O 1
ATOM 5438 N N . GLY B 1 317 ? 4.004 -12.828 9.008 1 86.5 317 GLY B N 1
ATOM 5439 C CA . GLY B 1 317 ? 5.113 -13.148 9.891 1 86.5 317 GLY B CA 1
ATOM 5440 C C . GLY B 1 317 ? 6.301 -12.219 9.727 1 86.5 317 GLY B C 1
ATOM 5441 O O . GLY B 1 317 ? 7.305 -12.359 10.422 1 86.5 317 GLY B O 1
ATOM 5442 N N . TYR B 1 318 ? 6.172 -11.273 8.883 1 85.12 318 TYR B N 1
ATOM 5443 C CA . TYR B 1 318 ? 7.285 -10.367 8.609 1 85.12 318 TYR B CA 1
ATOM 5444 C C . TYR B 1 318 ? 7.508 -9.414 9.781 1 85.12 318 TYR B C 1
ATOM 5446 O O . TYR B 1 318 ? 6.559 -8.836 10.312 1 85.12 318 TYR B O 1
ATOM 5454 N N . ARG B 1 319 ? 8.727 -9.32 10.125 1 81.12 319 ARG B N 1
ATOM 5455 C CA . ARG B 1 319 ? 9.117 -8.336 11.125 1 81.12 319 ARG B CA 1
ATOM 5456 C C . ARG B 1 319 ? 9.711 -7.098 10.477 1 81.12 319 ARG B C 1
ATOM 5458 O O . ARG B 1 319 ? 10.766 -7.168 9.836 1 81.12 319 ARG B O 1
ATOM 5465 N N . TYR B 1 320 ? 9.133 -6.012 10.734 1 86 320 TYR B N 1
ATOM 5466 C CA . TYR B 1 320 ? 9.586 -4.77 10.117 1 86 320 TYR B CA 1
ATOM 5467 C C . TYR B 1 320 ? 11 -4.418 10.578 1 86 320 TYR B C 1
ATOM 5469 O O . TYR B 1 320 ? 11.336 -4.574 11.75 1 86 320 TYR B O 1
ATOM 5477 N N . ARG B 1 321 ? 11.75 -3.898 9.68 1 81.38 321 ARG B N 1
ATOM 5478 C CA . ARG B 1 321 ? 13.141 -3.572 9.969 1 81.38 321 ARG B CA 1
ATOM 5479 C C . ARG B 1 321 ? 13.242 -2.33 10.852 1 81.38 321 ARG B C 1
ATOM 5481 O O . ARG B 1 321 ? 14.047 -2.285 11.781 1 81.38 321 ARG B O 1
ATOM 5488 N N . TYR B 1 322 ? 12.508 -1.39 10.5 1 88.88 322 TYR B N 1
ATOM 5489 C CA . TYR B 1 322 ? 12.5 -0.161 11.289 1 88.88 322 TYR B CA 1
ATOM 5490 C C . TYR B 1 322 ? 11.68 -0.334 12.562 1 88.88 322 TYR B C 1
ATOM 5492 O O . TYR B 1 322 ? 10.477 -0.587 12.508 1 88.88 322 TYR B O 1
ATOM 5500 N N . GLN B 1 323 ? 12.336 -0.286 13.68 1 86.75 323 GLN B N 1
ATOM 5501 C CA . GLN B 1 323 ? 11.688 -0.366 14.984 1 86.75 323 GLN B CA 1
ATOM 5502 C C . GLN B 1 323 ? 11.727 0.982 15.695 1 86.75 323 GLN B C 1
ATOM 5504 O O . GLN B 1 323 ? 12.711 1.317 16.359 1 86.75 323 GLN B O 1
ATOM 5509 N N . PRO B 1 324 ? 10.68 1.661 15.523 1 88.56 324 PRO B N 1
ATOM 5510 C CA . PRO B 1 324 ? 10.648 2.969 16.188 1 88.56 324 PRO B CA 1
ATOM 5511 C C . PRO B 1 324 ? 10.641 2.861 17.703 1 88.56 324 PRO B C 1
ATOM 5513 O O . PRO B 1 324 ? 10.031 1.943 18.266 1 88.56 324 PRO B O 1
ATOM 5516 N N . PRO B 1 325 ? 11.297 3.814 18.344 1 85 325 PRO B N 1
ATOM 5517 C CA . PRO B 1 325 ? 11.242 3.818 19.797 1 85 325 PRO B CA 1
ATOM 5518 C C . PRO B 1 325 ? 9.844 4.121 20.328 1 85 325 PRO B C 1
ATOM 5520 O O . PRO B 1 325 ? 9.039 4.758 19.641 1 85 325 PRO B O 1
ATOM 5523 N N . LEU B 1 326 ? 9.625 3.643 21.5 1 81.88 326 LEU B N 1
ATOM 5524 C CA . LEU B 1 326 ? 8.359 3.996 22.141 1 81.88 326 LEU B CA 1
ATOM 5525 C C . LEU B 1 326 ? 8.344 5.469 22.531 1 81.88 326 LEU B C 1
ATOM 5527 O O . LEU B 1 326 ? 9.391 6.035 22.875 1 81.88 326 LEU B O 1
ATOM 5531 N N . PRO B 1 327 ? 7.305 6.254 22.359 1 74.62 327 PRO B N 1
ATOM 5532 C CA . PRO B 1 327 ? 7.23 7.695 22.594 1 74.62 327 PRO B CA 1
ATOM 5533 C C . PRO B 1 327 ? 7.91 8.117 23.906 1 74.62 327 PRO B C 1
ATOM 5535 O O . PRO B 1 327 ? 8.562 9.156 23.953 1 74.62 327 PRO B O 1
ATOM 5538 N N . GLY B 1 328 ? 7.805 7.512 24.906 1 61.59 328 GLY B N 1
ATOM 5539 C CA . GLY B 1 328 ? 8.492 7.879 26.125 1 61.59 328 GLY B CA 1
ATOM 5540 C C . GLY B 1 328 ? 10 7.742 26.031 1 61.59 328 GLY B C 1
ATOM 5541 O O . GLY B 1 328 ? 10.742 8.453 26.719 1 61.59 328 GLY B O 1
ATOM 5542 N N . GLN B 1 329 ? 10.438 7.094 25.078 1 57.03 329 GLN B N 1
ATOM 5543 C CA . GLN B 1 329 ? 11.867 6.836 24.922 1 57.03 329 GLN B CA 1
ATOM 5544 C C . GLN B 1 329 ? 12.469 7.711 23.828 1 57.03 329 GLN B C 1
ATOM 5546 O O . GLN B 1 329 ? 13.688 7.852 23.734 1 57.03 329 GLN B O 1
ATOM 5551 N N . LEU B 1 330 ? 11.711 8.227 23.016 1 55 330 LEU B N 1
ATOM 5552 C CA . LEU B 1 330 ? 12.156 9.039 21.891 1 55 330 LEU B CA 1
ATOM 5553 C C . LEU B 1 330 ? 12.883 10.289 22.375 1 55 330 LEU B C 1
ATOM 5555 O O . LEU B 1 330 ? 13.891 10.695 21.797 1 55 330 LEU B O 1
ATOM 5559 N N . HIS B 1 331 ? 12.352 10.891 23.406 1 52.56 331 HIS B N 1
ATOM 5560 C CA . HIS B 1 331 ? 12.977 12.094 23.953 1 52.56 331 HIS B CA 1
ATOM 5561 C C . HIS B 1 331 ? 14.398 11.812 24.422 1 52.56 331 HIS B C 1
ATOM 5563 O O . HIS B 1 331 ? 15.289 12.648 24.266 1 52.56 331 HIS B O 1
ATOM 5569 N N . GLU B 1 332 ? 14.547 10.68 24.844 1 49.47 332 GLU B N 1
ATOM 5570 C CA . GLU B 1 332 ? 15.875 10.352 25.344 1 49.47 332 GLU B CA 1
ATOM 5571 C C . GLU B 1 332 ? 16.875 10.18 24.203 1 49.47 332 GLU B C 1
ATOM 5573 O O . GLU B 1 332 ? 18.031 10.594 24.312 1 49.47 332 GLU B O 1
ATOM 5578 N N . GLN B 1 333 ? 16.469 9.727 23.203 1 49.75 333 GLN B N 1
ATOM 5579 C CA . GLN B 1 333 ? 17.344 9.492 22.078 1 49.75 333 GLN B CA 1
ATOM 5580 C C . GLN B 1 333 ? 17.703 10.805 21.375 1 49.75 333 GLN B C 1
ATOM 5582 O O . GLN B 1 333 ? 18.844 10.984 20.922 1 49.75 333 GLN B O 1
ATOM 5587 N N . GLU B 1 334 ? 16.766 11.695 21.172 1 51.81 334 GLU B N 1
ATOM 5588 C CA . GLU B 1 334 ? 17.031 13.008 20.594 1 51.81 334 GLU B CA 1
ATOM 5589 C C . GLU B 1 334 ? 18.031 13.805 21.422 1 51.81 334 GLU B C 1
ATOM 5591 O O . GLU B 1 334 ? 18.922 14.461 20.891 1 51.81 334 GLU B O 1
ATOM 5596 N N . GLN B 1 335 ? 17.891 13.68 22.688 1 47.53 335 GLN B N 1
ATOM 5597 C CA . GLN B 1 335 ? 18.844 14.359 23.578 1 47.53 335 GLN B CA 1
ATOM 5598 C C . GLN B 1 335 ? 20.234 13.734 23.469 1 47.53 335 GLN B C 1
ATOM 5600 O O . GLN B 1 335 ? 21.234 14.445 23.547 1 47.53 335 GLN B O 1
ATOM 5605 N N . LYS B 1 336 ? 20.172 12.477 23.172 1 50.66 336 LYS B N 1
ATOM 5606 C CA . LYS B 1 336 ? 21.469 11.828 23.047 1 50.66 336 LYS B CA 1
ATOM 5607 C C . LYS B 1 336 ? 22.156 12.203 21.734 1 50.66 336 LYS B C 1
ATOM 5609 O O . LYS B 1 336 ? 23.359 12.414 21.703 1 50.66 336 LYS B O 1
ATOM 5614 N N . THR B 1 337 ? 21.375 12.266 20.797 1 47.84 337 THR B N 1
ATOM 5615 C CA . THR B 1 337 ? 21.922 12.648 19.5 1 47.84 337 THR B CA 1
ATOM 5616 C C . THR B 1 337 ? 22.359 14.109 19.516 1 47.84 337 THR B C 1
ATOM 5618 O O . THR B 1 337 ? 23.406 14.461 18.953 1 47.84 337 THR B O 1
ATOM 5621 N N . LEU B 1 338 ? 21.578 14.977 20.172 1 48.81 338 LEU B N 1
ATOM 5622 C CA . LEU B 1 338 ? 21.969 16.375 20.344 1 48.81 338 LEU B CA 1
ATOM 5623 C C . LEU B 1 338 ? 23.219 16.484 21.203 1 48.81 338 LEU B C 1
ATOM 5625 O O . LEU B 1 338 ? 24.094 17.297 20.922 1 48.81 338 LEU B O 1
ATOM 5629 N N . SER B 1 339 ? 23.281 15.633 22.109 1 48.78 339 SER B N 1
ATOM 5630 C CA . SER B 1 339 ? 24.453 15.656 22.969 1 48.78 339 SER B CA 1
ATOM 5631 C C . SER B 1 339 ? 25.688 15.125 22.25 1 48.78 339 SER B C 1
ATOM 5633 O O . SER B 1 339 ? 26.781 15.656 22.422 1 48.78 339 SER B O 1
ATOM 5635 N N . THR B 1 340 ? 25.406 14.148 21.5 1 48.81 340 THR B N 1
ATOM 5636 C CA . THR B 1 340 ? 26.547 13.609 20.75 1 48.81 340 THR B CA 1
ATOM 5637 C C . THR B 1 340 ? 27.016 14.602 19.688 1 48.81 340 THR B C 1
ATOM 5639 O O . THR B 1 340 ? 28.203 14.727 19.438 1 48.81 340 THR B O 1
ATOM 5642 N N . ASN B 1 341 ? 26.109 15.211 19.094 1 46.44 341 ASN B N 1
ATOM 5643 C CA . ASN B 1 341 ? 26.469 16.219 18.109 1 46.44 341 ASN B CA 1
ATOM 5644 C C . ASN B 1 341 ? 27.141 17.438 18.75 1 46.44 341 ASN B C 1
ATOM 5646 O O . ASN B 1 341 ? 28.047 18.031 18.172 1 46.44 341 ASN B O 1
ATOM 5650 N N . THR B 1 342 ? 26.734 17.828 19.906 1 43.81 342 THR B N 1
ATOM 5651 C CA . THR B 1 342 ? 27.375 18.891 20.656 1 43.81 342 THR B CA 1
ATOM 5652 C C . THR B 1 342 ? 28.766 18.469 21.125 1 43.81 342 THR B C 1
ATOM 5654 O O . THR B 1 342 ? 29.703 19.281 21.141 1 43.81 342 THR B O 1
ATOM 5657 N N . ALA B 1 343 ? 28.969 17.328 21.422 1 44.56 343 ALA B N 1
ATOM 5658 C CA . ALA B 1 343 ? 30.266 16.828 21.859 1 44.56 343 ALA B CA 1
ATOM 5659 C C . ALA B 1 343 ? 31.25 16.75 20.688 1 44.56 343 ALA B C 1
ATOM 5661 O O . ALA B 1 343 ? 32.438 17.047 20.844 1 44.56 343 ALA B O 1
ATOM 5662 N N . LEU B 1 344 ? 30.812 16.406 19.609 1 41.16 344 LEU B N 1
ATOM 5663 C CA . LEU B 1 344 ? 31.672 16.312 18.453 1 41.16 344 LEU B CA 1
ATOM 5664 C C . LEU B 1 344 ? 32.125 17.703 17.984 1 41.16 344 LEU B C 1
ATOM 5666 O O . LEU B 1 344 ? 33.094 17.828 17.25 1 41.16 344 LEU B O 1
ATOM 5670 N N . ARG B 1 345 ? 31.312 18.656 18.297 1 42.41 345 ARG B N 1
ATOM 5671 C CA . ARG B 1 345 ? 31.719 20.016 17.953 1 42.41 345 ARG B CA 1
ATOM 5672 C C . ARG B 1 345 ? 32.812 20.516 18.906 1 42.41 345 ARG B C 1
ATOM 5674 O O . ARG B 1 345 ? 33.562 21.438 18.578 1 42.41 345 ARG B O 1
ATOM 5681 N N . LYS B 1 346 ? 32.719 20.109 20.078 1 37.84 346 LYS B N 1
ATOM 5682 C CA . LYS B 1 346 ? 33.75 20.578 21 1 37.84 346 LYS B CA 1
ATOM 5683 C C . LYS B 1 346 ? 35.094 19.953 20.672 1 37.84 346 LYS B C 1
ATOM 5685 O O . LYS B 1 346 ? 36.125 20.297 21.266 1 37.84 346 LYS B O 1
ATOM 5690 N N . VAL B 1 347 ? 35.031 18.859 19.938 1 39.62 347 VAL B N 1
ATOM 5691 C CA . VAL B 1 347 ? 36.344 18.234 19.719 1 39.62 347 VAL B CA 1
ATOM 5692 C C . VAL B 1 347 ? 37 18.859 18.5 1 39.62 347 VAL B C 1
ATOM 5694 O O . VAL B 1 347 ? 38.188 18.578 18.203 1 39.62 347 VAL B O 1
ATOM 5697 N N . HIS B 1 348 ? 36.188 19.594 17.641 1 32 348 HIS B N 1
ATOM 5698 C CA . HIS B 1 348 ? 37 20.328 16.672 1 32 348 HIS B CA 1
ATOM 5699 C C . HIS B 1 348 ? 37.219 21.766 17.125 1 32 348 HIS B C 1
ATOM 5701 O O . HIS B 1 348 ? 36.312 22.422 17.609 1 32 348 HIS B O 1
#

Sequence (696 aa):
MKLLGSRVAFYAGFVVGTCSLYLFFHHGRLERHKVRQEPLEEAHWMKNRSALFNLQHPHHTDEDSSVVDSLYRSVRVLCWVMTGPTNLQKKAAHVKATWSRHCNILVFMSSVDDPSLPAVGLGTKEGRDQLYWKTIRAFHYVFEKHGEEADWFMKADDDTYVVVDNLRWLLASHSPDEPIYFGRRFKPYVKQGYMSGGAGYVLSREALRRFVVGFKTKDCSHTSSVEDLAMGQCMEKVGVQAGDSRDTLHRETFHPFVPDQHLAGTFPKSFWYWNYCFYPITEGAQCCSDLSVSFHYVDASLMYLLEYYTYHLRAFGYRYRYQPPLPGQLHEQEQKTLSTNTALRKVHMKLLGSRVAFYAGFVVGTCSLYLFFHHGRLERHKVRQEPLEEAHWMKNRSALFNLQHPHHTDEDSSVVDSLYRSVRVLCWVMTGPTNLQKKAAHVKATWSRHCNILVFMSSVDDPSLPAVGLGTKEGRDQLYWKTIRAFHYVFEKHGEEADWFMKADDDTYVVVDNLRWLLASHSPDEPIYFGRRFKPYVKQGYMSGGAGYVLSREALRRFVVGFKTKDCSHTSSVEDLAMGQCMEKVGVQAGDSRDTLHRETFHPFVPDQHLAGTFPKSFWYWNYCFYPITEGAQCCSDLSVSFHYVDASLMYLLEYYTYHLRAFGYRYRYQPPLPGQLHEQEQKTLSTNTALRKVH

Radius of gyration: 29.16 Å; Cα contacts (8 Å, |Δi|>4): 1213; chains: 2; bounding box: 75×83×85 Å